Protein 7MO0 (pdb70)

Nearest PDB structures (foldseek):
  7mo0-assembly2_D  TM=1.005E+00  e=6.246E-22  Homo sapiens
  2y8f-assembly2_B  TM=8.373E-01  e=1.590E-06  Homo sapiens
  2y8f-assembly4_D  TM=8.628E-01  e=9.366E-06  Homo sapiens
  3n7c-assembly1_A  TM=8.053E-01  e=4.673E-05  Eremothecium gossypii
  2vid-assembly2_A  TM=2.392E-01  e=2.185E+00  Staphylococcus aureus

Structure (mmCIF, N/CA/C/O backbone):
data_7MO0
#
_entry.id   7MO0
#
_cell.length_a   66.590
_cell.length_b   73.170
_cell.length_c   152.940
_cell.angle_alpha   90.000
_cell.angle_beta   90.000
_cell.angle_gamma   90.000
#
_symmetry.space_group_name_H-M   'P 21 21 21'
#
loop_
_entity.id
_entity.type
_entity.pdbx_description
1 polymer 'GTP-binding nuclear protein Ran'
2 polymer 'Nuclear pore complex protein Nup50'
3 non-polymer 'PHOSPHOAMINOPHOSPHONIC ACID-GUANYLATE ESTER'
4 non-polymer 'MAGNESIUM ION'
5 non-polymer 'SULFATE ION'
6 water water
#
loop_
_atom_site.group_PDB
_atom_site.id
_atom_site.type_symbol
_atom_site.label_atom_id
_atom_site.label_alt_id
_atom_site.label_comp_id
_atom_site.label_asym_id
_atom_site.label_entity_id
_atom_site.label_seq_id
_atom_site.pdbx_PDB_ins_code
_atom_site.Cartn_x
_atom_site.Cartn_y
_atom_site.Cartn_z
_atom_site.occupancy
_atom_site.B_iso_or_equiv
_atom_site.auth_seq_id
_atom_site.auth_comp_id
_atom_site.auth_asym_id
_atom_site.auth_atom_id
_atom_site.pdbx_PDB_model_num
ATOM 1 N N . GLU A 1 7 ? -7.165 -12.137 0.068 1.00 108.81 6 GLU A N 1
ATOM 2 C CA . GLU A 1 7 ? -5.776 -12.572 0.156 1.00 109.63 6 GLU A CA 1
ATOM 3 C C . GLU A 1 7 ? -4.843 -11.517 -0.437 1.00 111.23 6 GLU A C 1
ATOM 4 O O . GLU A 1 7 ? -4.846 -11.298 -1.648 1.00 110.24 6 GLU A O 1
ATOM 15 N N . PRO A 1 8 ? -4.050 -10.855 0.409 1.00 97.14 7 PRO A N 1
ATOM 16 C CA . PRO A 1 8 ? -3.094 -9.870 -0.114 1.00 93.32 7 PRO A CA 1
ATOM 17 C C . PRO A 1 8 ? -1.989 -10.528 -0.926 1.00 93.73 7 PRO A C 1
ATOM 18 O O . PRO A 1 8 ? -1.531 -11.629 -0.612 1.00 94.26 7 PRO A O 1
ATOM 29 N N . GLN A 1 9 ? -1.560 -9.831 -1.982 1.00 87.81 8 GLN A N 1
ATOM 30 C CA . GLN A 1 9 ? -0.408 -10.292 -2.750 1.00 84.62 8 GLN A CA 1
ATOM 31 C C . GLN A 1 9 ? 0.886 -10.074 -1.975 1.00 81.41 8 GLN A C 1
ATOM 32 O O . GLN A 1 9 ? 1.798 -10.906 -2.028 1.00 81.39 8 GLN A O 1
ATOM 46 N N . VAL A 1 10 ? 0.982 -8.961 -1.253 1.00 74.11 9 VAL A N 1
ATOM 47 C CA . VAL A 1 10 ? 2.163 -8.655 -0.454 1.00 71.53 9 VAL A CA 1
ATOM 48 C C . VAL A 1 10 ? 2.107 -9.474 0.829 1.00 64.44 9 VAL A C 1
ATOM 49 O O . VAL A 1 10 ? 1.176 -9.328 1.629 1.00 60.10 9 VAL A O 1
ATOM 62 N N . GLN A 1 11 ? 3.103 -10.334 1.033 1.00 64.21 10 GLN A N 1
ATOM 63 C CA . GLN A 1 11 ? 3.169 -11.130 2.250 1.00 70.55 10 GLN A CA 1
ATOM 64 C C . GLN A 1 11 ? 4.622 -11.397 2.612 1.00 66.06 10 GLN A C 1
ATOM 65 O O . GLN A 1 11 ? 5.488 -11.498 1.739 1.00 66.97 10 GLN A O 1
ATOM 79 N N . PHE A 1 12 ? 4.875 -11.503 3.918 1.00 62.13 11 PHE A N 1
ATOM 80 C CA . PHE A 1 12 ? 6.210 -11.721 4.454 1.00 64.22 11 PHE A CA 1
ATOM 81 C C . PHE A 1 12 ? 6.178 -12.847 5.478 1.00 59.24 11 PHE A C 1
ATOM 82 O O . PHE A 1 12 ? 5.214 -12.976 6.239 1.00 58.58 11 PHE A O 1
ATOM 99 N N . LYS A 1 13 ? 7.239 -13.650 5.504 1.00 60.48 12 LYS A N 1
ATOM 100 C CA . LYS A 1 13 ? 7.381 -14.680 6.525 1.00 57.19 12 LYS A CA 1
ATOM 101 C C . LYS A 1 13 ? 8.005 -14.064 7.773 1.00 56.77 12 LYS A C 1
ATOM 102 O O . LYS A 1 13 ? 9.111 -13.515 7.717 1.00 56.17 12 LYS A O 1
ATOM 121 N N . LEU A 1 14 ? 7.296 -14.158 8.895 1.00 58.31 13 LEU A N 1
ATOM 122 C CA . LEU A 1 14 ? 7.748 -13.634 10.178 1.00 57.11 13 LEU A CA 1
ATOM 123 C C . LEU A 1 14 ? 7.888 -14.791 11.152 1.00 58.64 13 LEU A C 1
ATOM 124 O O . LEU A 1 14 ? 6.940 -15.556 11.351 1.00 52.32 13 LEU A O 1
ATOM 140 N N . VAL A 1 15 ? 9.066 -14.921 11.753 1.00 55.21 14 VAL A N 1
ATOM 141 C CA . VAL A 1 15 ? 9.349 -15.972 12.725 1.00 54.85 14 VAL A CA 1
ATOM 142 C C . VAL A 1 15 ? 9.376 -15.344 14.113 1.00 60.05 14 VAL A C 1
ATOM 143 O O . VAL A 1 15 ? 10.026 -14.313 14.326 1.00 56.57 14 VAL A O 1
ATOM 156 N N . LEU A 1 16 ? 8.658 -15.960 15.048 1.00 52.96 15 LEU A N 1
ATOM 157 C CA . LEU A 1 16 ? 8.468 -15.444 16.399 1.00 55.50 15 LEU A CA 1
ATOM 158 C C . LEU A 1 16 ? 9.104 -16.414 17.382 1.00 54.36 15 LEU A C 1
ATOM 159 O O . LEU A 1 16 ? 8.700 -17.580 17.453 1.00 54.60 15 LEU A O 1
ATOM 175 N N . VAL A 1 17 ? 10.093 -15.933 18.143 1.00 58.76 16 VAL A N 1
ATOM 176 C CA . VAL A 1 17 ? 10.898 -16.783 19.008 1.00 59.36 16 VAL A CA 1
ATOM 177 C C . VAL A 1 17 ? 11.008 -16.151 20.392 1.00 59.72 16 VAL A C 1
ATOM 178 O O . VAL A 1 17 ? 10.677 -14.983 20.600 1.00 58.26 16 VAL A O 1
ATOM 191 N N . GLY A 1 18 ? 11.484 -16.946 21.334 1.00 54.04 17 GLY A N 1
ATOM 192 C CA . GLY A 1 18 ? 11.657 -16.529 22.711 1.00 54.76 17 GLY A CA 1
ATOM 193 C C . GLY A 1 18 ? 11.414 -17.690 23.653 1.00 59.14 17 GLY A C 1
ATOM 194 O O . GLY A 1 18 ? 10.838 -18.715 23.297 1.00 54.16 17 GLY A O 1
ATOM 198 N N . ASP A 1 19 ? 11.868 -17.518 24.896 1.00 62.57 18 ASP A N 1
ATOM 199 C CA . ASP A 1 19 ? 11.716 -18.558 25.907 1.00 62.62 18 ASP A CA 1
ATOM 200 C C . ASP A 1 19 ? 10.262 -18.996 26.038 1.00 59.37 18 ASP A C 1
ATOM 201 O O . ASP A 1 19 ? 9.344 -18.241 25.698 1.00 59.70 18 ASP A O 1
ATOM 210 N N . GLY A 1 20 ? 10.047 -20.213 26.531 1.00 59.61 19 GLY A N 1
ATOM 211 C CA . GLY A 1 20 ? 8.693 -20.685 26.750 1.00 59.80 19 GLY A CA 1
ATOM 212 C C . GLY A 1 20 ? 8.044 -19.977 27.926 1.00 59.87 19 GLY A C 1
ATOM 213 O O . GLY A 1 20 ? 8.691 -19.668 28.928 1.00 62.95 19 GLY A O 1
ATOM 217 N N . GLY A 1 21 ? 6.745 -19.719 27.794 1.00 58.49 20 GLY A N 1
ATOM 218 C CA . GLY A 1 21 ? 5.993 -19.014 28.808 1.00 58.13 20 GLY A CA 1
ATOM 219 C C . GLY A 1 21 ? 5.996 -17.509 28.681 1.00 57.31 20 GLY A C 1
ATOM 220 O O . GLY A 1 21 ? 5.300 -16.838 29.455 1.00 58.66 20 GLY A O 1
ATOM 224 N N . THR A 1 22 ? 6.751 -16.954 27.732 1.00 59.61 21 THR A N 1
ATOM 225 C CA . THR A 1 22 ? 6.832 -15.507 27.584 1.00 61.03 21 THR A CA 1
ATOM 226 C C . THR A 1 22 ? 5.584 -14.901 26.953 1.00 63.30 21 THR A C 1
ATOM 227 O O . THR A 1 22 ? 5.444 -13.674 26.964 1.00 61.83 21 THR A O 1
ATOM 238 N N . GLY A 1 23 ? 4.688 -15.716 26.410 1.00 57.93 22 GLY A N 1
ATOM 239 C CA . GLY A 1 23 ? 3.450 -15.226 25.846 1.00 62.01 22 GLY A CA 1
ATOM 240 C C . GLY A 1 23 ? 3.422 -15.076 24.342 1.00 59.45 22 GLY A C 1
ATOM 241 O O . GLY A 1 23 ? 2.574 -14.334 23.830 1.00 59.71 22 GLY A O 1
ATOM 245 N N . LYS A 1 24 ? 4.310 -15.758 23.618 1.00 67.28 23 LYS A N 1
ATOM 246 C CA . LYS A 1 24 ? 4.355 -15.608 22.168 1.00 58.59 23 LYS A CA 1
ATOM 247 C C . LYS A 1 24 ? 3.017 -15.967 21.535 1.00 64.60 23 LYS A C 1
ATOM 248 O O . LYS A 1 24 ? 2.494 -15.223 20.697 1.00 60.09 23 LYS A O 1
ATOM 267 N N . THR A 1 25 ? 2.443 -17.105 21.928 1.00 50.18 24 THR A N 1
ATOM 268 C CA . THR A 1 25 ? 1.179 -17.530 21.335 1.00 57.09 24 THR A CA 1
ATOM 269 C C . THR A 1 25 ? 0.038 -16.598 21.731 1.00 62.24 24 THR A C 1
ATOM 270 O O . THR A 1 25 ? -0.809 -16.259 20.898 1.00 54.61 24 THR A O 1
ATOM 280 N N . THR A 1 26 ? -0.000 -16.172 22.997 1.00 61.44 25 THR A N 1
ATOM 281 C CA . THR A 1 26 ? -1.082 -15.303 23.450 1.00 60.83 25 THR A CA 1
ATOM 282 C C . THR A 1 26 ? -1.089 -13.985 22.684 1.00 60.19 25 THR A C 1
ATOM 283 O O . THR A 1 26 ? -2.155 -13.424 22.406 1.00 57.73 25 THR A O 1
ATOM 294 N N . PHE A 1 27 ? 0.094 -13.473 22.335 1.00 56.43 26 PHE A N 1
ATOM 295 C CA . PHE A 1 27 ? 0.171 -12.243 21.553 1.00 60.78 26 PHE A CA 1
ATOM 296 C C . PHE A 1 27 ? -0.398 -12.446 20.154 1.00 60.32 26 PHE A C 1
ATOM 297 O O . PHE A 1 27 ? -1.058 -11.553 19.610 1.00 59.21 26 PHE A O 1
ATOM 314 N N . VAL A 1 28 ? -0.161 -13.618 19.561 1.00 53.51 27 VAL A N 1
ATOM 315 C CA . VAL A 1 28 ? -0.670 -13.886 18.221 1.00 63.24 27 VAL A CA 1
ATOM 316 C C . VAL A 1 28 ? -2.185 -14.048 18.244 1.00 61.92 27 VAL A C 1
ATOM 317 O O . VAL A 1 28 ? -2.885 -13.575 17.340 1.00 57.79 27 VAL A O 1
ATOM 330 N N . LYS A 1 29 ? -2.720 -14.713 19.272 1.00 71.84 28 LYS A N 1
ATOM 331 C CA . LYS A 1 29 ? -4.165 -14.903 19.344 1.00 71.67 28 LYS A CA 1
ATOM 332 C C . LYS A 1 29 ? -4.884 -13.568 19.495 1.00 72.65 28 LYS A C 1
ATOM 333 O O . LYS A 1 29 ? -5.970 -13.372 18.938 1.00 73.62 28 LYS A O 1
ATOM 352 N N . ARG A 1 30 ? -4.297 -12.637 20.254 1.00 65.96 29 ARG A N 1
ATOM 353 C CA . ARG A 1 30 ? -4.901 -11.316 20.393 1.00 65.62 29 ARG A CA 1
ATOM 354 C C . ARG A 1 30 ? -5.102 -10.663 19.031 1.00 63.99 29 ARG A C 1
ATOM 355 O O . ARG A 1 30 ? -6.151 -10.064 18.770 1.00 64.05 29 ARG A O 1
ATOM 376 N N . HIS A 1 31 ? -4.103 -10.760 18.152 1.00 61.33 30 HIS A N 1
ATOM 377 C CA . HIS A 1 31 ? -4.237 -10.208 16.810 1.00 58.84 30 HIS A CA 1
ATOM 378 C C . HIS A 1 31 ? -5.094 -11.091 15.913 1.00 61.51 30 HIS A C 1
ATOM 379 O O . HIS A 1 31 ? -5.716 -10.591 14.971 1.00 59.00 30 HIS A O 1
ATOM 393 N N . LEU A 1 32 ? -5.139 -12.392 16.192 1.00 64.16 31 LEU A N 1
ATOM 394 C CA . LEU A 1 32 ? -5.825 -13.351 15.336 1.00 65.82 31 LEU A CA 1
ATOM 395 C C . LEU A 1 32 ? -7.309 -13.458 15.668 1.00 66.17 31 LEU A C 1
ATOM 396 O O . LEU A 1 32 ? -8.152 -13.360 14.770 1.00 67.81 31 LEU A O 1
ATOM 412 N N . THR A 1 33 ? -7.645 -13.648 16.949 1.00 60.21 32 THR A N 1
ATOM 413 C CA . THR A 1 33 ? -9.022 -13.883 17.359 1.00 65.18 32 THR A CA 1
ATOM 414 C C . THR A 1 33 ? -9.471 -13.047 18.552 1.00 62.46 32 THR A C 1
ATOM 415 O O . THR A 1 33 ? -10.639 -13.140 18.941 1.00 65.13 32 THR A O 1
ATOM 426 N N . GLY A 1 34 ? -8.590 -12.243 19.141 1.00 70.31 33 GLY A N 1
ATOM 427 C CA . GLY A 1 34 ? -8.923 -11.495 20.331 1.00 70.18 33 GLY A CA 1
ATOM 428 C C . GLY A 1 34 ? -8.977 -12.311 21.603 1.00 71.88 33 GLY A C 1
ATOM 429 O O . GLY A 1 34 ? -9.222 -11.742 22.676 1.00 74.77 33 GLY A O 1
ATOM 433 N N . GLU A 1 35 ? -8.754 -13.618 21.522 1.00 81.72 34 GLU A N 1
ATOM 434 C CA . GLU A 1 35 ? -8.808 -14.467 22.700 1.00 81.67 34 GLU A CA 1
ATOM 435 C C . GLU A 1 35 ? -7.614 -14.209 23.614 1.00 80.54 34 GLU A C 1
ATOM 436 O O . GLU A 1 35 ? -6.552 -13.746 23.187 1.00 80.12 34 GLU A O 1
ATOM 448 N N . PHE A 1 36 ? -7.804 -14.521 24.894 1.00 68.06 35 PHE A N 1
ATOM 449 C CA . PHE A 1 36 ? -6.723 -14.520 25.875 1.00 69.01 35 PHE A CA 1
ATOM 450 C C . PHE A 1 36 ? -6.960 -15.696 26.812 1.00 72.69 35 PHE A C 1
ATOM 451 O O . PHE A 1 36 ? -7.925 -15.690 27.584 1.00 72.38 35 PHE A O 1
ATOM 468 N N . GLU A 1 37 ? -6.087 -16.697 26.746 1.00 86.77 36 GLU A N 1
ATOM 469 C CA . GLU A 1 37 ? -6.201 -17.899 27.563 1.00 87.98 36 GLU A CA 1
ATOM 470 C C . GLU A 1 37 ? -5.273 -17.777 28.766 1.00 87.16 36 GLU A C 1
ATOM 471 O O . GLU A 1 37 ? -4.058 -17.618 28.605 1.00 87.13 36 GLU A O 1
ATOM 483 N N . LYS A 1 38 ? -5.847 -17.852 29.969 1.00 80.37 37 LYS A N 1
ATOM 484 C CA . LYS A 1 38 ? -5.027 -17.817 31.176 1.00 81.82 37 LYS A CA 1
ATOM 485 C C . LYS A 1 38 ? -4.142 -19.054 31.276 1.00 81.10 37 LYS A C 1
ATOM 486 O O . LYS A 1 38 ? -2.980 -18.964 31.689 1.00 79.99 37 LYS A O 1
ATOM 505 N N . LYS A 1 39 ? -4.677 -20.216 30.909 1.00 81.13 38 LYS A N 1
ATOM 506 C CA . LYS A 1 39 ? -3.942 -21.467 31.038 1.00 81.03 38 LYS A CA 1
ATOM 507 C C . LYS A 1 39 ? -2.722 -21.477 30.124 1.00 78.18 38 LYS A C 1
ATOM 508 O O . LYS A 1 39 ? -2.778 -21.027 28.976 1.00 77.77 38 LYS A O 1
ATOM 527 N N . TYR A 1 40 ? -1.611 -21.995 30.645 1.00 67.55 39 TYR A N 1
ATOM 528 C CA . TYR A 1 40 ? -0.378 -22.142 29.882 1.00 67.51 39 TYR A CA 1
ATOM 529 C C . TYR A 1 40 ? -0.389 -23.512 29.212 1.00 68.98 39 TYR A C 1
ATOM 530 O O . TYR A 1 40 ? -0.276 -24.542 29.885 1.00 69.39 39 TYR A O 1
ATOM 548 N N . VAL A 1 41 ? -0.528 -23.523 27.889 1.00 65.81 40 VAL A N 1
ATOM 549 C CA . VAL A 1 41 ? -0.391 -24.731 27.087 1.00 65.10 40 VAL A CA 1
ATOM 550 C C . VAL A 1 41 ? 0.765 -24.489 26.127 1.00 64.09 40 VAL A C 1
ATOM 551 O O . VAL A 1 41 ? 0.658 -23.665 25.209 1.00 64.69 40 VAL A O 1
ATOM 564 N N . ALA A 1 42 ? 1.871 -25.197 26.343 1.00 66.09 41 ALA A N 1
ATOM 565 C CA . ALA A 1 42 ? 3.066 -24.986 25.540 1.00 65.61 41 ALA A CA 1
ATOM 566 C C . ALA A 1 42 ? 2.820 -25.369 24.088 1.00 64.11 41 ALA A C 1
ATOM 567 O O . ALA A 1 42 ? 2.088 -26.318 23.789 1.00 63.89 41 ALA A O 1
ATOM 574 N N . THR A 1 43 ? 3.443 -24.621 23.183 1.00 61.86 42 THR A N 1
ATOM 575 C CA . THR A 1 43 ? 3.383 -24.933 21.763 1.00 60.33 42 THR A CA 1
ATOM 576 C C . THR A 1 43 ? 4.338 -26.076 21.442 1.00 59.86 42 THR A C 1
ATOM 577 O O . THR A 1 43 ? 5.449 -26.147 21.976 1.00 56.83 42 THR A O 1
ATOM 587 N N . LEU A 1 44 ? 3.893 -26.980 20.577 1.00 58.79 43 LEU A N 1
ATOM 588 C CA . LEU A 1 44 ? 4.697 -28.104 20.110 1.00 59.21 43 LEU A CA 1
ATOM 589 C C . LEU A 1 44 ? 5.133 -27.824 18.677 1.00 58.89 43 LEU A C 1
ATOM 590 O O . LEU A 1 44 ? 4.290 -27.679 17.786 1.00 59.23 43 LEU A O 1
ATOM 606 N N . GLY A 1 45 ? 6.445 -27.747 18.461 1.00 57.72 44 GLY A N 1
ATOM 607 C CA . GLY A 1 45 ? 6.984 -27.418 17.157 1.00 58.10 44 GLY A CA 1
ATOM 608 C C . GLY A 1 45 ? 6.781 -25.967 16.775 1.00 53.00 44 GLY A C 1
ATOM 609 O O . GLY A 1 45 ? 7.351 -25.066 17.400 1.00 52.71 44 GLY A O 1
ATOM 613 N N . VAL A 1 46 ? 5.975 -25.724 15.740 1.00 66.03 45 VAL A N 1
ATOM 614 C CA . VAL A 1 46 ? 5.637 -24.376 15.298 1.00 61.42 45 VAL A CA 1
ATOM 615 C C . VAL A 1 46 ? 4.171 -24.372 14.887 1.00 60.26 45 VAL A C 1
ATOM 616 O O . VAL A 1 46 ? 3.624 -25.395 14.461 1.00 62.41 45 VAL A O 1
ATOM 629 N N . GLU A 1 47 ? 3.526 -23.214 15.040 1.00 68.08 46 GLU A N 1
ATOM 630 C CA . GLU A 1 47 ? 2.175 -22.995 14.524 1.00 67.59 46 GLU A CA 1
ATOM 631 C C . GLU A 1 47 ? 2.196 -21.750 13.650 1.00 65.93 46 GLU A C 1
ATOM 632 O O . GLU A 1 47 ? 2.604 -20.675 14.104 1.00 66.16 46 GLU A O 1
ATOM 644 N N . VAL A 1 48 ? 1.745 -21.892 12.408 1.00 60.54 47 VAL A N 1
ATOM 645 C CA . VAL A 1 48 ? 1.791 -20.822 11.421 1.00 59.71 47 VAL A CA 1
ATOM 646 C C . VAL A 1 48 ? 0.399 -20.215 11.301 1.00 60.77 47 VAL A C 1
ATOM 647 O O . VAL A 1 48 ? -0.569 -20.916 10.982 1.00 62.29 47 VAL A O 1
ATOM 660 N N . HIS A 1 49 ? 0.301 -18.911 11.553 1.00 69.98 48 HIS A N 1
ATOM 661 C CA . HIS A 1 49 ? -0.954 -18.184 11.462 1.00 68.88 48 HIS A CA 1
ATOM 662 C C . HIS A 1 49 ? -0.780 -16.952 10.585 1.00 69.99 48 HIS A C 1
ATOM 663 O O . HIS A 1 49 ? 0.241 -16.260 10.683 1.00 68.00 48 HIS A O 1
ATOM 677 N N . PRO A 1 50 ? -1.752 -16.653 9.712 1.00 65.78 49 PRO A N 1
ATOM 678 C CA . PRO A 1 50 ? -1.665 -15.419 8.919 1.00 66.65 49 PRO A CA 1
ATOM 679 C C . PRO A 1 50 ? -2.296 -14.230 9.624 1.00 66.17 49 PRO A C 1
ATOM 680 O O . PRO A 1 50 ? -3.395 -14.341 10.177 1.00 65.57 49 PRO A O 1
ATOM 691 N N . LEU A 1 51 ? -1.603 -13.092 9.617 1.00 58.73 50 LEU A N 1
ATOM 692 C CA . LEU A 1 51 ? -2.124 -11.840 10.151 1.00 59.94 50 LEU A CA 1
ATOM 693 C C . LEU A 1 51 ? -2.226 -10.837 9.010 1.00 64.12 50 LEU A C 1
ATOM 694 O O . LEU A 1 51 ? -1.219 -10.521 8.369 1.00 60.56 50 LEU A O 1
ATOM 710 N N . VAL A 1 52 ? -3.434 -10.338 8.762 1.00 58.52 51 VAL A N 1
ATOM 711 C CA . VAL A 1 52 ? -3.677 -9.346 7.723 1.00 58.81 51 VAL A CA 1
ATOM 712 C C . VAL A 1 52 ? -3.837 -7.983 8.381 1.00 61.08 51 VAL A C 1
ATOM 713 O O . VAL A 1 52 ? -4.630 -7.824 9.316 1.00 59.84 51 VAL A O 1
ATOM 726 N N . PHE A 1 53 ? -3.079 -7.002 7.897 1.00 64.01 52 PHE A N 1
ATOM 727 C CA . PHE A 1 53 ? -3.184 -5.621 8.341 1.00 63.19 52 PHE A CA 1
ATOM 728 C C . PHE A 1 53 ? -3.510 -4.727 7.152 1.00 66.94 52 PHE A C 1
ATOM 729 O O . PHE A 1 53 ? -2.919 -4.868 6.076 1.00 64.65 52 PHE A O 1
ATOM 746 N N . HIS A 1 54 ? -4.451 -3.811 7.349 1.00 57.80 53 HIS A N 1
ATOM 747 C CA . HIS A 1 54 ? -4.772 -2.803 6.348 1.00 58.81 53 HIS A CA 1
ATOM 748 C C . HIS A 1 54 ? -3.946 -1.554 6.620 1.00 58.05 53 HIS A C 1
ATOM 749 O O . HIS A 1 54 ? -3.884 -1.078 7.757 1.00 53.69 53 HIS A O 1
ATOM 763 N N . THR A 1 55 ? -3.307 -1.032 5.576 1.00 57.24 54 THR A N 1
ATOM 764 C CA . THR A 1 55 ? -2.475 0.155 5.672 1.00 60.04 54 THR A CA 1
ATOM 765 C C . THR A 1 55 ? -2.966 1.202 4.683 1.00 59.91 54 THR A C 1
ATOM 766 O O . THR A 1 55 ? -3.802 0.933 3.818 1.00 62.51 54 THR A O 1
ATOM 777 N N . ASN A 1 56 ? -2.425 2.414 4.820 1.00 65.53 55 ASN A N 1
ATOM 778 C CA . ASN A 1 56 ? -2.754 3.495 3.900 1.00 68.21 55 ASN A CA 1
ATOM 779 C C . ASN A 1 56 ? -2.216 3.254 2.497 1.00 68.35 55 ASN A C 1
ATOM 780 O O . ASN A 1 56 ? -2.617 3.966 1.571 1.00 69.45 55 ASN A O 1
ATOM 791 N N . ARG A 1 57 ? -1.329 2.276 2.318 1.00 64.44 56 ARG A N 1
ATOM 792 C CA . ARG A 1 57 ? -0.767 1.952 1.013 1.00 66.62 56 ARG A CA 1
ATOM 793 C C . ARG A 1 57 ? -1.273 0.619 0.474 1.00 64.92 56 ARG A C 1
ATOM 794 O O . ARG A 1 57 ? -0.785 0.156 -0.560 1.00 66.34 56 ARG A O 1
ATOM 815 N N . GLY A 1 58 ? -2.234 -0.008 1.150 1.00 67.50 57 GLY A N 1
ATOM 816 C CA . GLY A 1 58 ? -2.738 -1.296 0.740 1.00 70.07 57 GLY A CA 1
ATOM 817 C C . GLY A 1 58 ? -2.521 -2.356 1.800 1.00 69.85 57 GLY A C 1
ATOM 818 O O . GLY A 1 58 ? -1.972 -2.088 2.873 1.00 66.92 57 GLY A O 1
ATOM 822 N N . PRO A 1 59 ? -2.931 -3.587 1.514 1.00 67.14 58 PRO A N 1
ATOM 823 C CA . PRO A 1 59 ? -2.888 -4.638 2.534 1.00 67.13 58 PRO A CA 1
ATOM 824 C C . PRO A 1 59 ? -1.520 -5.292 2.646 1.00 64.82 58 PRO A C 1
ATOM 825 O O . PRO A 1 59 ? -0.706 -5.274 1.721 1.00 65.70 58 PRO A O 1
ATOM 836 N N . ILE A 1 60 ? -1.285 -5.879 3.819 1.00 79.72 59 ILE A N 1
ATOM 837 C CA . ILE A 1 60 ? -0.080 -6.648 4.106 1.00 73.02 59 ILE A CA 1
ATOM 838 C C . ILE A 1 60 ? -0.489 -7.898 4.872 1.00 72.05 59 ILE A C 1
ATOM 839 O O . ILE A 1 60 ? -1.400 -7.855 5.706 1.00 70.71 59 ILE A O 1
ATOM 855 N N . LYS A 1 61 ? 0.190 -9.010 4.597 1.00 60.42 60 LYS A N 1
ATOM 856 C CA . LYS A 1 61 ? -0.032 -10.266 5.305 1.00 62.77 60 LYS A CA 1
ATOM 857 C C . LYS A 1 61 ? 1.291 -10.735 5.896 1.00 61.95 60 LYS A C 1
ATOM 858 O O . LYS A 1 61 ? 2.281 -10.882 5.171 1.00 54.86 60 LYS A O 1
ATOM 877 N N . PHE A 1 62 ? 1.305 -10.967 7.205 1.00 58.35 61 PHE A N 1
ATOM 878 C CA . PHE A 1 62 ? 2.435 -11.587 7.883 1.00 54.62 61 PHE A CA 1
ATOM 879 C C . PHE A 1 62 ? 2.101 -13.053 8.139 1.00 58.51 61 PHE A C 1
ATOM 880 O O . PHE A 1 62 ? 1.122 -13.357 8.831 1.00 56.40 61 PHE A O 1
ATOM 897 N N . ASN A 1 63 ? 2.905 -13.956 7.585 1.00 57.39 62 ASN A N 1
ATOM 898 C CA . ASN A 1 63 ? 2.780 -15.387 7.871 1.00 55.73 62 ASN A CA 1
ATOM 899 C C . ASN A 1 63 ? 3.626 -15.668 9.106 1.00 55.61 62 ASN A C 1
ATOM 900 O O . ASN A 1 63 ? 4.828 -15.920 9.023 1.00 51.88 62 ASN A O 1
ATOM 911 N N . VAL A 1 64 ? 2.984 -15.616 10.270 1.00 60.37 63 VAL A N 1
ATOM 912 C CA . VAL A 1 64 ? 3.689 -15.693 11.544 1.00 54.76 63 VAL A CA 1
ATOM 913 C C . VAL A 1 64 ? 3.986 -17.151 11.867 1.00 52.67 63 VAL A C 1
ATOM 914 O O . VAL A 1 64 ? 3.070 -17.974 11.974 1.00 57.79 63 VAL A O 1
ATOM 927 N N . TRP A 1 65 ? 5.268 -17.470 12.027 1.00 59.05 64 TRP A N 1
ATOM 928 C CA . TRP A 1 65 ? 5.711 -18.795 12.455 1.00 49.92 64 TRP A CA 1
ATOM 929 C C . TRP A 1 65 ? 5.930 -18.725 13.965 1.00 49.77 64 TRP A C 1
ATOM 930 O O . TRP A 1 65 ? 6.992 -18.323 14.444 1.00 49.79 64 TRP A O 1
ATOM 951 N N . ASP A 1 66 ? 4.902 -19.112 14.716 1.00 59.20 65 ASP A N 1
ATOM 952 C CA . ASP A 1 66 ? 4.929 -19.073 16.177 1.00 49.80 65 ASP A CA 1
ATOM 953 C C . ASP A 1 66 ? 5.629 -20.329 16.681 1.00 55.66 65 ASP A C 1
ATOM 954 O O . ASP A 1 66 ? 5.017 -21.392 16.798 1.00 50.70 65 ASP A O 1
ATOM 963 N N . THR A 1 67 ? 6.915 -20.208 16.989 1.00 59.53 66 THR A N 1
ATOM 964 C CA . THR A 1 67 ? 7.719 -21.356 17.376 1.00 58.48 66 THR A CA 1
ATOM 965 C C . THR A 1 67 ? 7.597 -21.635 18.872 1.00 59.36 66 THR A C 1
ATOM 966 O O . THR A 1 67 ? 7.188 -20.781 19.661 1.00 58.32 66 THR A O 1
ATOM 977 N N . ALA A 1 68 ? 7.970 -22.855 19.252 1.00 56.94 67 ALA A N 1
ATOM 978 C CA . ALA A 1 68 ? 7.959 -23.261 20.648 1.00 57.09 67 ALA A CA 1
ATOM 979 C C . ALA A 1 68 ? 9.227 -22.788 21.347 1.00 57.12 67 ALA A C 1
ATOM 980 O O . ALA A 1 68 ? 10.331 -22.895 20.805 1.00 57.14 67 ALA A O 1
ATOM 987 N N . GLY A 1 69 ? 9.062 -22.266 22.562 1.00 62.68 68 GLY A N 1
ATOM 988 C CA . GLY A 1 69 ? 10.173 -21.706 23.304 1.00 62.65 68 GLY A CA 1
ATOM 989 C C . GLY A 1 69 ? 10.924 -22.715 24.147 1.00 63.53 68 GLY A C 1
ATOM 990 O O . GLY A 1 69 ? 12.116 -22.544 24.411 1.00 63.52 68 GLY A O 1
ATOM 994 N N . GLN A 1 70 ? 10.241 -23.770 24.583 1.00 68.18 69 GLN A N 1
ATOM 995 C CA . GLN A 1 70 ? 10.889 -24.778 25.408 1.00 69.87 69 GLN A CA 1
ATOM 996 C C . GLN A 1 70 ? 11.827 -25.632 24.565 1.00 70.20 69 GLN A C 1
ATOM 997 O O . GLN A 1 70 ? 11.516 -25.984 23.424 1.00 69.81 69 GLN A O 1
ATOM 1011 N N . GLU A 1 71 ? 12.984 -25.968 25.142 1.00 68.80 70 GLU A N 1
ATOM 1012 C CA . GLU A 1 71 ? 13.976 -26.744 24.406 1.00 69.63 70 GLU A CA 1
ATOM 1013 C C . GLU A 1 71 ? 13.416 -28.097 23.987 1.00 69.92 70 GLU A C 1
ATOM 1014 O O . GLU A 1 71 ? 13.633 -28.543 22.854 1.00 69.75 70 GLU A O 1
ATOM 1026 N N . LYS A 1 72 ? 12.687 -28.764 24.885 1.00 62.71 71 LYS A N 1
ATOM 1027 C CA . LYS A 1 72 ? 12.184 -30.100 24.592 1.00 63.88 71 LYS A CA 1
ATOM 1028 C C . LYS A 1 72 ? 11.054 -30.090 23.570 1.00 62.76 71 LYS A C 1
ATOM 1029 O O . LYS A 1 72 ? 10.758 -31.140 22.989 1.00 63.97 71 LYS A O 1
ATOM 1048 N N . PHE A 1 73 ? 10.424 -28.939 23.334 1.00 57.78 72 PHE A N 1
ATOM 1049 C CA . PHE A 1 73 ? 9.301 -28.847 22.411 1.00 56.86 72 PHE A CA 1
ATOM 1050 C C . PHE A 1 73 ? 9.662 -28.193 21.079 1.00 55.50 72 PHE A C 1
ATOM 1051 O O . PHE A 1 73 ? 8.851 -28.239 20.149 1.00 54.94 72 PHE A O 1
ATOM 1068 N N . GLY A 1 74 ? 10.842 -27.590 20.963 1.00 61.52 73 GLY A N 1
ATOM 1069 C CA . GLY A 1 74 ? 11.179 -26.823 19.780 1.00 57.84 73 GLY A CA 1
ATOM 1070 C C . GLY A 1 74 ? 11.872 -27.613 18.692 1.00 59.42 73 GLY A C 1
ATOM 1071 O O . GLY A 1 74 ? 11.804 -27.247 17.514 1.00 61.11 73 GLY A O 1
ATOM 1075 N N . GLY A 1 75 ? 12.543 -28.697 19.069 1.00 59.75 74 GLY A N 1
ATOM 1076 C CA . GLY A 1 75 ? 13.269 -29.474 18.087 1.00 60.78 74 GLY A CA 1
ATOM 1077 C C . GLY A 1 75 ? 14.346 -28.650 17.406 1.00 60.30 74 GLY A C 1
ATOM 1078 O O . GLY A 1 75 ? 14.905 -27.707 17.974 1.00 61.84 74 GLY A O 1
ATOM 1082 N N . LEU A 1 76 ? 14.646 -29.017 16.163 1.00 67.04 75 LEU A N 1
ATOM 1083 C CA . LEU A 1 76 ? 15.636 -28.313 15.355 1.00 65.75 75 LEU A CA 1
ATOM 1084 C C . LEU A 1 76 ? 14.945 -27.158 14.641 1.00 64.10 75 LEU A C 1
ATOM 1085 O O . LEU A 1 76 ? 13.983 -27.369 13.897 1.00 66.29 75 LEU A O 1
ATOM 1101 N N . ARG A 1 77 ? 15.440 -25.942 14.865 1.00 62.51 76 ARG A N 1
ATOM 1102 C CA . ARG A 1 77 ? 14.722 -24.729 14.503 1.00 64.42 76 ARG A CA 1
ATOM 1103 C C . ARG A 1 77 ? 15.140 -24.139 13.164 1.00 63.76 76 ARG A C 1
ATOM 1104 O O . ARG A 1 77 ? 14.563 -23.131 12.746 1.00 64.11 76 ARG A O 1
ATOM 1125 N N . ASP A 1 78 ? 16.120 -24.730 12.481 1.00 64.50 77 ASP A N 1
ATOM 1126 C CA . ASP A 1 78 ? 16.602 -24.134 11.240 1.00 66.53 77 ASP A CA 1
ATOM 1127 C C . ASP A 1 78 ? 15.493 -24.046 10.197 1.00 66.70 77 ASP A C 1
ATOM 1128 O O . ASP A 1 78 ? 15.391 -23.051 9.471 1.00 66.99 77 ASP A O 1
ATOM 1137 N N . GLY A 1 79 ? 14.645 -25.072 10.111 1.00 61.93 78 GLY A N 1
ATOM 1138 C CA . GLY A 1 79 ? 13.570 -25.047 9.133 1.00 62.23 78 GLY A CA 1
ATOM 1139 C C . GLY A 1 79 ? 12.614 -23.887 9.337 1.00 60.79 78 GLY A C 1
ATOM 1140 O O . GLY A 1 79 ? 12.169 -23.259 8.375 1.00 63.32 78 GLY A O 1
ATOM 1144 N N . TYR A 1 80 ? 12.285 -23.586 10.595 1.00 62.52 79 TYR A N 1
ATOM 1145 C CA . TYR A 1 80 ? 11.365 -22.490 10.871 1.00 61.62 79 TYR A CA 1
ATOM 1146 C C . TYR A 1 80 ? 11.918 -21.155 10.387 1.00 62.52 79 TYR A C 1
ATOM 1147 O O . TYR A 1 80 ? 11.146 -20.251 10.047 1.00 62.03 79 TYR A O 1
ATOM 1165 N N . TYR A 1 81 ? 13.242 -21.012 10.348 1.00 65.16 80 TYR A N 1
ATOM 1166 C CA . TYR A 1 81 ? 13.860 -19.722 10.074 1.00 66.27 80 TYR A CA 1
ATOM 1167 C C . TYR A 1 81 ? 14.073 -19.452 8.589 1.00 66.06 80 TYR A C 1
ATOM 1168 O O . TYR A 1 81 ? 14.005 -18.291 8.169 1.00 68.62 80 TYR A O 1
ATOM 1186 N N . ILE A 1 82 ? 14.337 -20.484 7.783 1.00 71.53 81 ILE A N 1
ATOM 1187 C CA . ILE A 1 82 ? 14.778 -20.248 6.415 1.00 74.39 81 ILE A CA 1
ATOM 1188 C C . ILE A 1 82 ? 13.728 -19.442 5.661 1.00 74.91 81 ILE A C 1
ATOM 1189 O O . ILE A 1 82 ? 12.518 -19.652 5.816 1.00 72.86 81 ILE A O 1
ATOM 1205 N N . GLN A 1 83 ? 14.200 -18.506 4.838 1.00 68.40 82 GLN A N 1
ATOM 1206 C CA . GLN A 1 83 ? 13.379 -17.613 4.029 1.00 67.88 82 GLN A CA 1
ATOM 1207 C C . GLN A 1 83 ? 12.551 -16.657 4.874 1.00 66.68 82 GLN A C 1
ATOM 1208 O O . GLN A 1 83 ? 11.680 -15.961 4.335 1.00 67.43 82 GLN A O 1
ATOM 1222 N N . ALA A 1 84 ? 12.799 -16.594 6.179 1.00 54.81 83 ALA A N 1
ATOM 1223 C CA . ALA A 1 84 ? 12.150 -15.592 7.013 1.00 55.29 83 ALA A CA 1
ATOM 1224 C C . ALA A 1 84 ? 12.603 -14.200 6.592 1.00 58.42 83 ALA A C 1
ATOM 1225 O O . ALA A 1 84 ? 13.796 -13.954 6.390 1.00 56.30 83 ALA A O 1
ATOM 1232 N N . GLN A 1 85 ? 11.643 -13.289 6.457 1.00 61.46 84 GLN A N 1
ATOM 1233 C CA . GLN A 1 85 ? 11.915 -11.925 6.027 1.00 65.21 84 GLN A CA 1
ATOM 1234 C C . GLN A 1 85 ? 11.889 -10.928 7.177 1.00 60.37 84 GLN A C 1
ATOM 1235 O O . GLN A 1 85 ? 12.238 -9.761 6.972 1.00 63.79 84 GLN A O 1
ATOM 1249 N N . CYS A 1 86 ? 11.497 -11.359 8.371 1.00 52.88 85 CYS A N 1
ATOM 1250 C CA . CYS A 1 86 ? 11.470 -10.517 9.562 1.00 57.21 85 CYS A CA 1
ATOM 1251 C C . CYS A 1 86 ? 11.265 -11.441 10.755 1.00 54.01 85 CYS A C 1
ATOM 1252 O O . CYS A 1 86 ? 10.955 -12.624 10.596 1.00 50.47 85 CYS A O 1
ATOM 1260 N N . ALA A 1 87 ? 11.435 -10.890 11.955 1.00 58.56 86 ALA A N 1
ATOM 1261 C CA . ALA A 1 87 ? 11.332 -11.712 13.152 1.00 58.43 86 ALA A CA 1
ATOM 1262 C C . ALA A 1 87 ? 10.970 -10.854 14.353 1.00 57.87 86 ALA A C 1
ATOM 1263 O O . ALA A 1 87 ? 11.168 -9.636 14.357 1.00 52.25 86 ALA A O 1
ATOM 1270 N N . ILE A 1 88 ? 10.437 -11.520 15.377 1.00 57.09 87 ILE A N 1
ATOM 1271 C CA . ILE A 1 88 ? 10.157 -10.915 16.672 1.00 57.34 87 ILE A CA 1
ATOM 1272 C C . ILE A 1 88 ? 10.772 -11.799 17.749 1.00 57.83 87 ILE A C 1
ATOM 1273 O O . ILE A 1 88 ? 10.514 -13.007 17.787 1.00 53.07 87 ILE A O 1
ATOM 1289 N N . ILE A 1 89 ? 11.582 -11.201 18.616 1.00 55.55 88 ILE A N 1
ATOM 1290 C CA . ILE A 1 89 ? 12.123 -11.873 19.793 1.00 52.55 88 ILE A CA 1
ATOM 1291 C C . ILE A 1 89 ? 11.333 -11.404 21.003 1.00 54.24 88 ILE A C 1
ATOM 1292 O O . ILE A 1 89 ? 11.073 -10.205 21.160 1.00 48.12 88 ILE A O 1
ATOM 1325 N N . PHE A 1 91 ? 10.528 -11.760 25.406 1.00 59.54 90 PHE A N 1
ATOM 1326 C CA . PHE A 1 91 ? 10.873 -12.192 26.753 1.00 59.52 90 PHE A CA 1
ATOM 1327 C C . PHE A 1 91 ? 9.804 -11.680 27.714 1.00 57.48 90 PHE A C 1
ATOM 1328 O O . PHE A 1 91 ? 8.883 -10.953 27.325 1.00 59.48 90 PHE A O 1
ATOM 1345 N N . ASP A 1 92 ? 9.929 -12.074 28.979 1.00 76.15 91 ASP A N 1
ATOM 1346 C CA . ASP A 1 92 ? 8.936 -11.800 30.014 1.00 72.84 91 ASP A CA 1
ATOM 1347 C C . ASP A 1 92 ? 9.568 -10.885 31.051 1.00 75.05 91 ASP A C 1
ATOM 1348 O O . ASP A 1 92 ? 10.538 -11.270 31.712 1.00 79.67 91 ASP A O 1
ATOM 1357 N N . VAL A 1 93 ? 9.017 -9.677 31.200 1.00 65.57 92 VAL A N 1
ATOM 1358 C CA . VAL A 1 93 ? 9.609 -8.701 32.106 1.00 69.45 92 VAL A CA 1
ATOM 1359 C C . VAL A 1 93 ? 9.477 -9.094 33.571 1.00 70.23 92 VAL A C 1
ATOM 1360 O O . VAL A 1 93 ? 10.053 -8.423 34.435 1.00 70.72 92 VAL A O 1
ATOM 1373 N N . THR A 1 94 ? 8.731 -10.156 33.875 1.00 75.13 93 THR A N 1
ATOM 1374 C CA . THR A 1 94 ? 8.639 -10.685 35.228 1.00 73.72 93 THR A CA 1
ATOM 1375 C C . THR A 1 94 ? 9.547 -11.892 35.439 1.00 74.81 93 THR A C 1
ATOM 1376 O O . THR A 1 94 ? 9.443 -12.561 36.473 1.00 77.71 93 THR A O 1
ATOM 1387 N N . SER A 1 95 ? 10.430 -12.184 34.483 1.00 73.82 94 SER A N 1
ATOM 1388 C CA . SER A 1 95 ? 11.327 -13.339 34.550 1.00 74.62 94 SER A CA 1
ATOM 1389 C C . SER A 1 95 ? 12.657 -12.921 33.930 1.00 75.44 94 SER A C 1
ATOM 1390 O O . SER A 1 95 ? 12.798 -12.902 32.703 1.00 73.18 94 SER A O 1
ATOM 1398 N N . ARG A 1 96 ? 13.633 -12.597 34.781 1.00 74.62 95 ARG A N 1
ATOM 1399 C CA . ARG A 1 96 ? 14.886 -12.041 34.285 1.00 76.01 95 ARG A CA 1
ATOM 1400 C C . ARG A 1 96 ? 15.633 -13.019 33.386 1.00 73.46 95 ARG A C 1
ATOM 1401 O O . ARG A 1 96 ? 16.388 -12.592 32.506 1.00 73.33 95 ARG A O 1
ATOM 1422 N N . VAL A 1 97 ? 15.439 -14.326 33.580 1.00 72.31 96 VAL A N 1
ATOM 1423 C CA . VAL A 1 97 ? 16.182 -15.299 32.784 1.00 71.41 96 VAL A CA 1
ATOM 1424 C C . VAL A 1 97 ? 15.788 -15.201 31.314 1.00 73.37 96 VAL A C 1
ATOM 1425 O O . VAL A 1 97 ? 16.634 -15.327 30.420 1.00 71.04 96 VAL A O 1
ATOM 1438 N N . THR A 1 98 ? 14.499 -14.979 31.038 1.00 71.10 97 THR A N 1
ATOM 1439 C CA . THR A 1 98 ? 14.052 -14.891 29.651 1.00 71.04 97 THR A CA 1
ATOM 1440 C C . THR A 1 98 ? 14.733 -13.740 28.919 1.00 72.95 97 THR A C 1
ATOM 1441 O O . THR A 1 98 ? 14.916 -13.803 27.698 1.00 70.44 97 THR A O 1
ATOM 1452 N N . TYR A 1 99 ? 15.110 -12.683 29.643 1.00 68.22 98 TYR A N 1
ATOM 1453 C CA . TYR A 1 99 ? 15.850 -11.586 29.031 1.00 70.82 98 TYR A CA 1
ATOM 1454 C C . TYR A 1 99 ? 17.329 -11.918 28.886 1.00 72.09 98 TYR A C 1
ATOM 1455 O O . TYR A 1 99 ? 17.975 -11.455 27.940 1.00 75.47 98 TYR A O 1
ATOM 1473 N N . LYS A 1 100 ? 17.876 -12.709 29.811 1.00 71.00 99 LYS A N 1
ATOM 1474 C CA . LYS A 1 100 ? 19.271 -13.123 29.703 1.00 75.04 99 LYS A CA 1
ATOM 1475 C C . LYS A 1 100 ? 19.512 -13.947 28.447 1.00 70.20 99 LYS A C 1
ATOM 1476 O O . LYS A 1 100 ? 20.619 -13.928 27.897 1.00 71.68 99 LYS A O 1
ATOM 1495 N N . ASN A 1 101 ? 18.496 -14.667 27.977 1.00 71.28 100 ASN A N 1
ATOM 1496 C CA . ASN A 1 101 ? 18.620 -15.541 26.818 1.00 70.46 100 ASN A CA 1
ATOM 1497 C C . ASN A 1 101 ? 18.330 -14.836 25.498 1.00 70.50 100 ASN A C 1
ATOM 1498 O O . ASN A 1 101 ? 18.480 -15.456 24.440 1.00 71.42 100 ASN A O 1
ATOM 1509 N N . VAL A 1 102 ? 17.919 -13.567 25.529 1.00 65.70 101 VAL A N 1
ATOM 1510 C CA . VAL A 1 102 ? 17.632 -12.850 24.285 1.00 70.99 101 VAL A CA 1
ATOM 1511 C C . VAL A 1 102 ? 18.814 -12.901 23.323 1.00 71.01 101 VAL A C 1
ATOM 1512 O O . VAL A 1 102 ? 18.600 -13.169 22.131 1.00 69.30 101 VAL A O 1
ATOM 1525 N N . PRO A 1 103 ? 20.057 -12.658 23.747 1.00 67.17 102 PRO A N 1
ATOM 1526 C CA . PRO A 1 103 ? 21.179 -12.747 22.798 1.00 68.77 102 PRO A CA 1
ATOM 1527 C C . PRO A 1 103 ? 21.290 -14.099 22.116 1.00 64.22 102 PRO A C 1
ATOM 1528 O O . PRO A 1 103 ? 21.708 -14.164 20.953 1.00 61.24 102 PRO A O 1
ATOM 1539 N N . ASN A 1 104 ? 20.935 -15.186 22.806 1.00 74.00 103 ASN A N 1
ATOM 1540 C CA . ASN A 1 104 ? 20.995 -16.504 22.183 1.00 73.37 103 ASN A CA 1
ATOM 1541 C C . ASN A 1 104 ? 19.994 -16.617 21.041 1.00 70.61 103 ASN A C 1
ATOM 1542 O O . ASN A 1 104 ? 20.325 -17.130 19.965 1.00 68.39 103 ASN A O 1
ATOM 1553 N N . TRP A 1 105 ? 18.760 -16.152 21.256 1.00 70.34 104 TRP A N 1
ATOM 1554 C CA . TRP A 1 105 ? 17.783 -16.152 20.174 1.00 68.21 104 TRP A CA 1
ATOM 1555 C C . TRP A 1 105 ? 18.229 -15.254 19.027 1.00 65.20 104 TRP A C 1
ATOM 1556 O O . TRP A 1 105 ? 17.964 -15.561 17.860 1.00 62.44 104 TRP A O 1
ATOM 1577 N N . HIS A 1 106 ? 18.906 -14.145 19.337 1.00 74.89 105 HIS A N 1
ATOM 1578 C CA . HIS A 1 106 ? 19.376 -13.252 18.283 1.00 77.40 105 HIS A CA 1
ATOM 1579 C C . HIS A 1 106 ? 20.449 -13.922 17.432 1.00 76.94 105 HIS A C 1
ATOM 1580 O O . HIS A 1 106 ? 20.447 -13.788 16.204 1.00 77.26 105 HIS A O 1
ATOM 1594 N N . ARG A 1 107 ? 21.372 -14.651 18.066 1.00 95.06 106 ARG A N 1
ATOM 1595 C CA . ARG A 1 107 ? 22.399 -15.357 17.309 1.00 96.75 106 ARG A CA 1
ATOM 1596 C C . ARG A 1 107 ? 21.776 -16.361 16.346 1.00 96.67 106 ARG A C 1
ATOM 1597 O O . ARG A 1 107 ? 22.090 -16.369 15.149 1.00 97.56 106 ARG A O 1
ATOM 1618 N N . ASP A 1 108 ? 20.894 -17.225 16.855 1.00 78.05 107 ASP A N 1
ATOM 1619 C CA . ASP A 1 108 ? 20.273 -18.236 16.006 1.00 80.74 107 ASP A CA 1
ATOM 1620 C C . ASP A 1 108 ? 19.604 -17.604 14.790 1.00 83.16 107 ASP A C 1
ATOM 1621 O O . ASP A 1 108 ? 19.685 -18.139 13.678 1.00 84.49 107 ASP A O 1
ATOM 1630 N N . LEU A 1 109 ? 18.943 -16.460 14.980 1.00 69.19 108 LEU A N 1
ATOM 1631 C CA . LEU A 1 109 ? 18.256 -15.818 13.864 1.00 74.77 108 LEU A CA 1
ATOM 1632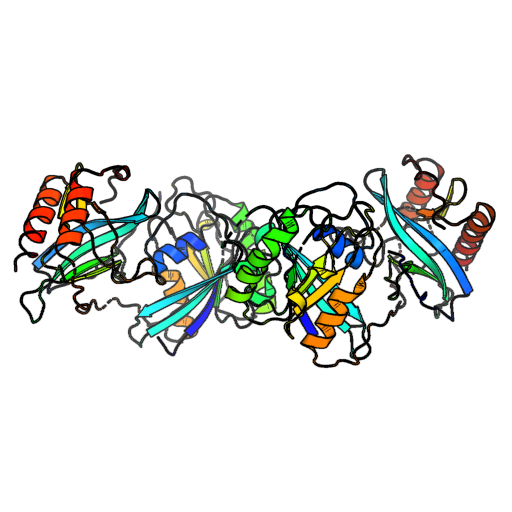 C C . LEU A 1 109 ? 19.247 -15.272 12.840 1.00 75.13 108 LEU A C 1
ATOM 1633 O O . LEU A 1 109 ? 19.049 -15.434 11.632 1.00 76.21 108 LEU A O 1
ATOM 1649 N N . VAL A 1 110 ? 20.323 -14.627 13.298 1.00 91.13 109 VAL A N 1
ATOM 1650 C CA . VAL A 1 110 ? 21.283 -14.046 12.361 1.00 95.02 109 VAL A CA 1
ATOM 1651 C C . VAL A 1 110 ? 22.088 -15.138 11.663 1.00 95.15 109 VAL A C 1
ATOM 1652 O O . VAL A 1 110 ? 22.580 -14.939 10.546 1.00 97.56 109 VAL A O 1
ATOM 1665 N N . ARG A 1 111 ? 22.225 -16.306 12.294 1.00 90.56 110 ARG A N 1
ATOM 1666 C CA . ARG A 1 111 ? 22.954 -17.411 11.675 1.00 92.33 110 ARG A CA 1
ATOM 1667 C C . ARG A 1 111 ? 22.238 -17.920 10.428 1.00 91.59 110 ARG A C 1
ATOM 1668 O O . ARG A 1 111 ? 22.887 -18.276 9.435 1.00 92.38 110 ARG A O 1
ATOM 1689 N N . VAL A 1 112 ? 20.904 -17.944 10.448 1.00 80.68 111 VAL A N 1
ATOM 1690 C CA . VAL A 1 112 ? 20.130 -18.543 9.366 1.00 79.81 111 VAL A CA 1
ATOM 1691 C C . VAL A 1 112 ? 19.519 -17.486 8.449 1.00 77.61 111 VAL A C 1
ATOM 1692 O O . VAL A 1 112 ? 19.295 -17.752 7.262 1.00 75.86 111 VAL A O 1
ATOM 1705 N N . CYS A 1 113 ? 19.257 -16.281 8.969 1.00 85.11 112 CYS A N 1
ATOM 1706 C CA . CYS A 1 113 ? 18.532 -15.267 8.209 1.00 86.27 112 CYS A CA 1
ATOM 1707 C C . CYS A 1 113 ? 19.343 -14.019 7.869 1.00 86.46 112 CYS A C 1
ATOM 1708 O O . CYS A 1 113 ? 18.904 -13.234 7.019 1.00 85.02 112 CYS A O 1
ATOM 1716 N N . GLU A 1 114 ? 20.492 -13.805 8.507 1.00 104.92 113 GLU A N 1
ATOM 1717 C CA . GLU A 1 114 ? 21.392 -12.662 8.244 1.00 107.15 113 GLU A CA 1
ATOM 1718 C C . GLU A 1 114 ? 20.662 -11.363 8.585 1.00 107.79 113 GLU A C 1
ATOM 1719 O O . GLU A 1 114 ? 20.106 -11.259 9.690 1.00 108.07 113 GLU A O 1
ATOM 1731 N N . ASN A 1 115 ? 20.660 -10.353 7.709 1.00 112.64 114 ASN A N 1
ATOM 1732 C CA . ASN A 1 115 ? 20.169 -9.017 8.058 1.00 113.22 114 ASN A CA 1
ATOM 1733 C C . ASN A 1 115 ? 18.665 -8.935 7.810 1.00 110.21 114 ASN A C 1
ATOM 1734 O O . ASN A 1 115 ? 18.213 -8.503 6.747 1.00 110.03 114 ASN A O 1
ATOM 1745 N N . ILE A 1 116 ? 17.877 -9.334 8.803 1.00 81.75 115 ILE A N 1
ATOM 1746 C CA . ILE A 1 116 ? 16.425 -9.178 8.724 1.00 74.54 115 ILE A CA 1
ATOM 1747 C C . ILE A 1 116 ? 15.992 -8.181 9.793 1.00 67.16 115 ILE A C 1
ATOM 1748 O O . ILE A 1 116 ? 16.633 -8.097 10.850 1.00 64.47 115 ILE A O 1
ATOM 1764 N N . PRO A 1 117 ? 14.939 -7.394 9.565 1.00 75.12 116 PRO A N 1
ATOM 1765 C CA . PRO A 1 117 ? 14.447 -6.505 10.629 1.00 74.25 116 PRO A CA 1
ATOM 1766 C C . PRO A 1 117 ? 13.850 -7.313 11.772 1.00 64.92 116 PRO A C 1
ATOM 1767 O O . PRO A 1 117 ? 13.040 -8.216 11.554 1.00 59.61 116 PRO A O 1
ATOM 1778 N N . ILE A 1 118 ? 14.254 -6.979 12.995 1.00 70.78 117 ILE A N 1
ATOM 1779 C CA . ILE A 1 118 ? 13.843 -7.711 14.184 1.00 66.06 117 ILE A CA 1
ATOM 1780 C C . ILE A 1 118 ? 13.338 -6.723 15.224 1.00 61.10 117 ILE A C 1
ATOM 1781 O O . ILE A 1 118 ? 13.885 -5.625 15.369 1.00 60.94 117 ILE A O 1
ATOM 1797 N N . VAL A 1 119 ? 12.294 -7.118 15.949 1.00 65.22 118 VAL A N 1
ATOM 1798 C CA . VAL A 1 119 ? 11.748 -6.332 17.046 1.00 63.62 118 VAL A CA 1
ATOM 1799 C C . VAL A 1 119 ? 11.940 -7.118 18.336 1.00 60.34 118 VAL A C 1
ATOM 1800 O O . VAL A 1 119 ? 11.690 -8.328 18.378 1.00 57.83 118 VAL A O 1
ATOM 1813 N N . LEU A 1 120 ? 12.390 -6.432 19.380 1.00 59.52 119 LEU A N 1
ATOM 1814 C CA . LEU A 1 120 ? 12.462 -6.995 20.722 1.00 58.84 119 LEU A CA 1
ATOM 1815 C C . LEU A 1 120 ? 11.238 -6.531 21.502 1.00 60.27 119 LEU A C 1
ATOM 1816 O O . LEU A 1 120 ? 10.947 -5.331 21.551 1.00 53.83 119 LEU A O 1
ATOM 1832 N N . CYS A 1 121 ? 10.518 -7.480 22.098 1.00 59.90 120 CYS A N 1
ATOM 1833 C CA . CYS A 1 121 ? 9.278 -7.188 22.806 1.00 62.89 120 CYS A CA 1
ATOM 1834 C C . CYS A 1 121 ? 9.358 -7.747 24.218 1.00 62.01 120 CYS A C 1
ATOM 1835 O O . CYS A 1 121 ? 9.481 -8.963 24.400 1.00 66.89 120 CYS A O 1
ATOM 1843 N N . GLY A 1 122 ? 9.283 -6.862 25.211 1.00 60.02 121 GLY A N 1
ATOM 1844 C CA . GLY A 1 122 ? 9.172 -7.279 26.596 1.00 60.23 121 GLY A CA 1
ATOM 1845 C C . GLY A 1 122 ? 7.724 -7.365 27.043 1.00 58.27 121 GLY A C 1
ATOM 1846 O O . GLY A 1 122 ? 7.059 -6.337 27.214 1.00 56.99 121 GLY A O 1
ATOM 1850 N N . ASN A 1 123 ? 7.237 -8.586 27.250 1.00 63.91 122 ASN A N 1
ATOM 1851 C CA . ASN A 1 123 ? 5.824 -8.839 27.473 1.00 67.09 122 ASN A CA 1
ATOM 1852 C C . ASN A 1 123 ? 5.465 -8.773 28.957 1.00 64.65 122 ASN A C 1
ATOM 1853 O O . ASN A 1 123 ? 6.323 -8.689 29.835 1.00 66.85 122 ASN A O 1
ATOM 1864 N N . LYS A 1 124 ? 4.156 -8.805 29.219 1.00 72.80 123 LYS A N 1
ATOM 1865 C CA . LYS A 1 124 ? 3.610 -8.880 30.573 1.00 75.96 123 LYS A CA 1
ATOM 1866 C C . LYS A 1 124 ? 3.953 -7.635 31.387 1.00 77.41 123 LYS A C 1
ATOM 1867 O O . LYS A 1 124 ? 4.215 -7.709 32.589 1.00 78.00 123 LYS A O 1
ATOM 1886 N N . VAL A 1 125 ? 3.932 -6.465 30.738 1.00 64.12 124 VAL A N 1
ATOM 1887 C CA . VAL A 1 125 ? 4.132 -5.218 31.474 1.00 68.86 124 VAL A CA 1
ATOM 1888 C C . VAL A 1 125 ? 2.882 -4.809 32.235 1.00 70.33 124 VAL A C 1
ATOM 1889 O O . VAL A 1 125 ? 2.914 -3.820 32.983 1.00 70.87 124 VAL A O 1
ATOM 1902 N N . ASP A 1 126 ? 1.777 -5.541 32.068 1.00 70.34 125 ASP A N 1
ATOM 1903 C CA . ASP A 1 126 ? 0.581 -5.316 32.866 1.00 70.57 125 ASP A CA 1
ATOM 1904 C C . ASP A 1 126 ? 0.766 -5.738 34.317 1.00 73.20 125 ASP A C 1
ATOM 1905 O O . ASP A 1 126 ? -0.042 -5.355 35.171 1.00 67.58 125 ASP A O 1
ATOM 1914 N N . ILE A 1 127 ? 1.797 -6.520 34.609 1.00 74.98 126 ILE A N 1
ATOM 1915 C CA . ILE A 1 127 ? 2.016 -7.074 35.940 1.00 77.72 126 ILE A CA 1
ATOM 1916 C C . ILE A 1 127 ? 2.799 -6.072 36.774 1.00 76.04 126 ILE A C 1
ATOM 1917 O O . ILE A 1 127 ? 3.763 -5.460 36.301 1.00 75.13 126 ILE A O 1
ATOM 1933 N N . LYS A 1 128 ? 2.381 -5.910 38.030 1.00 89.49 127 LYS A N 1
ATOM 1934 C CA . LYS A 1 128 ? 2.917 -4.838 38.863 1.00 92.26 127 LYS A CA 1
ATOM 1935 C C . LYS A 1 128 ? 4.389 -5.065 39.189 1.00 93.38 127 LYS A C 1
ATOM 1936 O O . LYS A 1 128 ? 5.228 -4.186 38.960 1.00 94.03 127 LYS A O 1
ATOM 1955 N N . ASP A 1 129 ? 4.726 -6.236 39.731 1.00 103.66 128 ASP A N 1
ATOM 1956 C CA . ASP A 1 129 ? 6.096 -6.515 40.161 1.00 105.09 128 ASP A CA 1
ATOM 1957 C C . ASP A 1 129 ? 6.942 -6.829 38.928 1.00 103.74 128 ASP A C 1
ATOM 1958 O O . ASP A 1 129 ? 7.146 -7.984 38.543 1.00 103.29 128 ASP A O 1
ATOM 1967 N N . ARG A 1 130 ? 7.447 -5.767 38.300 1.00 80.58 129 ARG A N 1
ATOM 1968 C CA . ARG A 1 130 ? 8.279 -5.896 37.108 1.00 77.57 129 ARG A CA 1
ATOM 1969 C C . ARG A 1 130 ? 9.734 -6.105 37.512 1.00 76.77 129 ARG A C 1
ATOM 1970 O O . ARG A 1 130 ? 10.256 -5.392 38.376 1.00 79.26 129 ARG A O 1
ATOM 1991 N N . LYS A 1 131 ? 10.381 -7.086 36.884 1.00 79.35 130 LYS A N 1
ATOM 1992 C CA . LYS A 1 131 ? 11.759 -7.447 37.185 1.00 77.44 130 LYS A CA 1
ATOM 1993 C C . LYS A 1 131 ? 12.754 -6.908 36.163 1.00 73.44 130 LYS A C 1
ATOM 1994 O O . LYS A 1 131 ? 13.856 -6.500 36.541 1.00 74.53 130 LYS A O 1
ATOM 2013 N N . VAL A 1 132 ? 12.397 -6.892 34.880 1.00 84.09 131 VAL A N 1
ATOM 2014 C CA . VAL A 1 132 ? 13.260 -6.376 33.819 1.00 82.08 131 VAL A CA 1
ATOM 2015 C C . VAL A 1 132 ? 12.736 -4.988 33.460 1.00 84.09 131 VAL A C 1
ATOM 2016 O O . VAL A 1 132 ? 11.797 -4.853 32.670 1.00 83.02 131 VAL A O 1
ATOM 2029 N N . LYS A 1 133 ? 13.345 -3.952 34.028 1.00 95.85 132 LYS A N 1
ATOM 2030 C CA . LYS A 1 133 ? 12.895 -2.583 33.820 1.00 95.04 132 LYS A CA 1
ATOM 2031 C C . LYS A 1 133 ? 13.549 -1.973 32.580 1.00 94.58 132 LYS A C 1
ATOM 2032 O O . LYS A 1 133 ? 14.560 -2.463 32.071 1.00 95.92 132 LYS A O 1
ATOM 2051 N N . ALA A 1 134 ? 12.943 -0.883 32.094 1.00 97.83 133 ALA A N 1
ATOM 2052 C CA . ALA A 1 134 ? 13.367 -0.303 30.822 1.00 98.44 133 ALA A CA 1
ATOM 2053 C C . ALA A 1 134 ? 14.801 0.206 30.888 1.00 99.89 133 ALA A C 1
ATOM 2054 O O . ALA A 1 134 ? 15.574 0.029 29.940 1.00 104.04 133 ALA A O 1
ATOM 2061 N N . LYS A 1 135 ? 15.172 0.868 31.985 1.00 97.11 134 LYS A N 1
ATOM 2062 C CA . LYS A 1 135 ? 16.541 1.363 32.098 1.00 97.90 134 LYS A CA 1
ATOM 2063 C C . LYS A 1 135 ? 17.542 0.220 31.991 1.00 98.07 134 LYS A C 1
ATOM 2064 O O . LYS A 1 135 ? 18.628 0.395 31.423 1.00 99.34 134 LYS A O 1
ATOM 2083 N N . SER A 1 136 ? 17.182 -0.960 32.501 1.00 89.75 135 SER A N 1
ATOM 2084 C CA . SER A 1 136 ? 18.050 -2.124 32.421 1.00 91.82 135 SER A CA 1
ATOM 2085 C C . SER A 1 136 ? 18.125 -2.709 31.016 1.00 90.57 135 SER A C 1
ATOM 2086 O O . SER A 1 136 ? 19.110 -3.383 30.695 1.00 90.32 135 SER A O 1
ATOM 2094 N N . ILE A 1 137 ? 17.128 -2.461 30.174 1.00 94.95 136 ILE A N 1
ATOM 2095 C CA . ILE A 1 137 ? 17.091 -3.025 28.826 1.00 95.39 136 ILE A CA 1
ATOM 2096 C C . ILE A 1 137 ? 17.933 -2.137 27.910 1.00 94.00 136 ILE A C 1
ATOM 2097 O O . ILE A 1 137 ? 17.554 -1.001 27.611 1.00 91.23 136 ILE A O 1
ATOM 2113 N N . VAL A 1 138 ? 19.076 -2.657 27.455 1.00 92.92 137 VAL A N 1
ATOM 2114 C CA . VAL A 1 138 ? 20.003 -1.887 26.633 1.00 101.98 137 VAL A CA 1
ATOM 2115 C C . VAL A 1 138 ? 20.568 -2.739 25.499 1.00 104.18 137 VAL A C 1
ATOM 2116 O O . VAL A 1 138 ? 21.567 -2.371 24.868 1.00 102.74 137 VAL A O 1
ATOM 2129 N N . PHE A 1 139 ? 19.924 -3.875 25.217 1.00 106.88 138 PHE A N 1
ATOM 2130 C CA . PHE A 1 139 ? 20.423 -4.784 24.184 1.00 106.98 138 PHE A CA 1
ATOM 2131 C C . PHE A 1 139 ? 20.336 -4.158 22.797 1.00 110.88 138 PHE A C 1
ATOM 2132 O O . PHE A 1 139 ? 21.290 -4.249 22.013 1.00 109.12 138 PHE A O 1
ATOM 2149 N N . HIS A 1 140 ? 19.218 -3.510 22.477 1.00 113.45 139 HIS A N 1
ATOM 2150 C CA . HIS A 1 140 ? 19.036 -2.959 21.140 1.00 111.64 139 HIS A CA 1
ATOM 2151 C C . HIS A 1 140 ? 19.956 -1.755 20.932 1.00 116.01 139 HIS A C 1
ATOM 2152 O O . HIS A 1 140 ? 19.924 -0.789 21.706 1.00 116.01 139 HIS A O 1
ATOM 2166 N N . ARG A 1 141 ? 20.779 -1.823 19.880 1.00 135.78 140 ARG A N 1
ATOM 2167 C CA . ARG A 1 141 ? 21.710 -0.754 19.520 1.00 136.58 140 ARG A CA 1
ATOM 2168 C C . ARG A 1 141 ? 21.813 -0.509 18.017 1.00 136.74 140 ARG A C 1
ATOM 2169 O O . ARG A 1 141 ? 22.298 0.560 17.628 1.00 134.80 140 ARG A O 1
ATOM 2190 N N . LYS A 1 142 ? 21.343 -1.421 17.161 1.00 134.51 141 LYS A N 1
ATOM 2191 C CA . LYS A 1 142 ? 21.555 -1.375 15.722 1.00 133.84 141 LYS A CA 1
ATOM 2192 C C . LYS A 1 142 ? 20.392 -0.700 14.991 1.00 127.72 141 LYS A C 1
ATOM 2193 O O . LYS A 1 142 ? 19.358 -0.375 15.575 1.00 125.71 141 LYS A O 1
ATOM 2212 N N . LYS A 1 143 ? 20.580 -0.499 13.673 1.00 128.66 142 LYS A N 1
ATOM 2213 C CA . LYS A 1 143 ? 19.559 0.116 12.828 1.00 124.32 142 LYS A CA 1
ATOM 2214 C C . LYS A 1 143 ? 18.445 -0.851 12.442 1.00 123.74 142 LYS A C 1
ATOM 2215 O O . LYS A 1 143 ? 17.340 -0.400 12.116 1.00 124.83 142 LYS A O 1
ATOM 2234 N N . ASN A 1 144 ? 18.707 -2.158 12.452 1.00 115.36 143 ASN A N 1
ATOM 2235 C CA . ASN A 1 144 ? 17.710 -3.159 12.094 1.00 112.71 143 ASN A CA 1
ATOM 2236 C C . ASN A 1 144 ? 17.066 -3.811 13.315 1.00 110.89 143 ASN A C 1
ATOM 2237 O O . ASN A 1 144 ? 16.376 -4.826 13.170 1.00 108.76 143 ASN A O 1
ATOM 2248 N N . LEU A 1 145 ? 17.270 -3.254 14.507 1.00 101.21 144 LEU A N 1
ATOM 2249 C CA . LEU A 1 145 ? 16.685 -3.774 15.736 1.00 97.05 144 LEU A CA 1
ATOM 2250 C C . LEU A 1 145 ? 15.888 -2.672 16.422 1.00 95.25 144 LEU A C 1
ATOM 2251 O O . LEU A 1 145 ? 16.276 -1.499 16.391 1.00 95.80 144 LEU A O 1
ATOM 2267 N N . GLN A 1 146 ? 14.769 -3.057 17.033 1.00 76.28 145 GLN A N 1
ATOM 2268 C CA . GLN A 1 146 ? 13.868 -2.130 17.703 1.00 72.38 145 GLN A CA 1
ATOM 2269 C C . GLN A 1 146 ? 13.344 -2.799 18.963 1.00 72.68 145 GLN A C 1
ATOM 2270 O O . GLN A 1 146 ? 13.309 -4.028 19.065 1.00 74.77 145 GLN A O 1
ATOM 2284 N N . TYR A 1 147 ? 12.936 -1.978 19.930 1.00 65.69 146 TYR A N 1
ATOM 2285 C CA . TYR A 1 147 ? 12.368 -2.488 21.165 1.00 64.60 146 TYR A CA 1
ATOM 2286 C C . TYR A 1 147 ? 11.027 -1.833 21.461 1.00 62.28 146 TYR A C 1
ATOM 2287 O O . TYR A 1 147 ? 10.811 -0.652 21.170 1.00 59.21 146 TYR A O 1
ATOM 2305 N N . TYR A 1 148 ? 10.130 -2.621 22.054 1.00 58.54 147 TYR A N 1
ATOM 2306 C CA . TYR A 1 148 ? 8.852 -2.127 22.539 1.00 58.38 147 TYR A CA 1
ATOM 2307 C C . TYR A 1 148 ? 8.473 -2.892 23.800 1.00 58.84 147 TYR A C 1
ATOM 2308 O O . TYR A 1 148 ? 8.687 -4.104 23.885 1.00 57.19 147 TYR A O 1
ATOM 2326 N N . ASP A 1 149 ? 7.922 -2.178 24.777 1.00 61.65 148 ASP A N 1
ATOM 2327 C CA . ASP A 1 149 ? 7.160 -2.819 25.840 1.00 60.91 148 ASP A CA 1
ATOM 2328 C C . ASP A 1 149 ? 5.783 -3.185 25.299 1.00 59.38 148 ASP A C 1
ATOM 2329 O O . ASP A 1 149 ? 5.163 -2.404 24.570 1.00 58.47 148 ASP A O 1
ATOM 2338 N N . ILE A 1 150 ? 5.307 -4.382 25.644 1.00 60.86 149 ILE A N 1
ATOM 2339 C CA . ILE A 1 150 ? 3.971 -4.810 25.258 1.00 60.43 149 ILE A CA 1
ATOM 2340 C C . ILE A 1 150 ? 3.340 -5.595 26.399 1.00 60.56 149 ILE A C 1
ATOM 2341 O O . ILE A 1 150 ? 4.019 -6.065 27.314 1.00 58.28 149 ILE A O 1
ATOM 2357 N N . SER A 1 151 ? 2.018 -5.730 26.329 1.00 67.82 150 SER A N 1
ATOM 2358 C CA . SER A 1 151 ? 1.271 -6.647 27.185 1.00 69.23 150 SER A CA 1
ATOM 2359 C C . SER A 1 151 ? 0.190 -7.289 26.326 1.00 66.56 150 SER A C 1
ATOM 2360 O O . SER A 1 151 ? -0.745 -6.607 25.893 1.00 66.73 150 SER A O 1
ATOM 2368 N N . ALA A 1 152 ? 0.322 -8.591 26.070 1.00 60.17 151 ALA A N 1
ATOM 2369 C CA . ALA A 1 152 ? -0.706 -9.313 25.335 1.00 61.85 151 ALA A CA 1
ATOM 2370 C C . ALA A 1 152 ? -2.006 -9.436 26.119 1.00 59.86 151 ALA A C 1
ATOM 2371 O O . ALA A 1 152 ? -3.013 -9.862 25.546 1.00 61.89 151 ALA A O 1
ATOM 2378 N N . LYS A 1 153 ? -2.010 -9.077 27.403 1.00 70.54 152 LYS A N 1
ATOM 2379 C CA . LYS A 1 153 ? -3.232 -9.122 28.198 1.00 72.01 152 LYS A CA 1
ATOM 2380 C C . LYS A 1 153 ? -3.979 -7.792 28.153 1.00 71.36 152 LYS A C 1
ATOM 2381 O O . LYS A 1 153 ? -5.196 -7.768 27.944 1.00 72.90 152 LYS A O 1
ATOM 2400 N N . SER A 1 154 ? -3.266 -6.683 28.349 1.00 65.54 153 SER A N 1
ATOM 2401 C CA . SER A 1 154 ? -3.857 -5.352 28.295 1.00 65.78 153 SER A CA 1
ATOM 2402 C C . SER A 1 154 ? -3.761 -4.720 26.911 1.00 64.77 153 SER A C 1
ATOM 2403 O O . SER A 1 154 ? -4.298 -3.626 26.708 1.00 66.73 153 SER A O 1
ATOM 2411 N N . ASN A 1 155 ? -3.095 -5.379 25.961 1.00 64.91 154 ASN A N 1
ATOM 2412 C CA . ASN A 1 155 ? -2.954 -4.876 24.594 1.00 63.18 154 ASN A CA 1
ATOM 2413 C C . ASN A 1 155 ? -2.208 -3.543 24.567 1.00 62.44 154 ASN A C 1
ATOM 2414 O O . ASN A 1 155 ? -2.548 -2.632 23.810 1.00 59.94 154 ASN A O 1
ATOM 2425 N N . TYR A 1 156 ? -1.172 -3.431 25.395 1.00 61.17 155 TYR A N 1
ATOM 2426 C CA . TYR A 1 156 ? -0.306 -2.259 25.382 1.00 61.21 155 TYR A CA 1
ATOM 2427 C C . TYR A 1 156 ? 0.665 -2.362 24.213 1.00 60.53 155 TYR A C 1
ATOM 2428 O O . TYR A 1 156 ? 1.306 -3.399 24.019 1.00 58.27 155 TYR A O 1
ATOM 2446 N N . ASN A 1 157 ? 0.773 -1.285 23.433 1.00 53.14 156 ASN A N 1
ATOM 2447 C CA . ASN A 1 157 ? 1.567 -1.290 22.202 1.00 55.46 156 ASN A CA 1
ATOM 2448 C C . ASN A 1 157 ? 1.151 -2.452 21.302 1.00 52.14 156 ASN A C 1
ATOM 2449 O O . ASN A 1 157 ? 1.982 -3.129 20.692 1.00 53.53 156 ASN A O 1
ATOM 2460 N N . PHE A 1 158 ? -0.163 -2.673 21.220 1.00 57.07 157 PHE A N 1
ATOM 2461 C CA . PHE A 1 158 ? -0.743 -3.766 20.447 1.00 57.11 157 PHE A CA 1
ATOM 2462 C C . PHE A 1 158 ? -0.121 -3.916 19.062 1.00 54.71 157 PHE A C 1
ATOM 2463 O O . PHE A 1 158 ? 0.438 -4.971 18.734 1.00 54.28 157 PHE A O 1
ATOM 2480 N N . GLU A 1 159 ? -0.201 -2.872 18.237 1.00 59.60 158 GLU A N 1
ATOM 2481 C CA . GLU A 1 159 ? 0.183 -2.968 16.835 1.00 60.94 158 GLU A CA 1
ATOM 2482 C C . GLU A 1 159 ? 1.581 -2.428 16.551 1.00 61.56 158 GLU A C 1
ATOM 2483 O O . GLU A 1 159 ? 1.982 -2.371 15.385 1.00 61.41 158 GLU A O 1
ATOM 2495 N N . LYS A 1 160 ? 2.336 -2.040 17.583 1.00 70.18 159 LYS A N 1
ATOM 2496 C CA . LYS A 1 160 ? 3.634 -1.416 17.331 1.00 67.17 159 LYS A CA 1
ATOM 2497 C C . LYS A 1 160 ? 4.621 -2.379 16.685 1.00 70.47 159 LYS A C 1
ATOM 2498 O O . LYS A 1 160 ? 5.230 -2.013 15.664 1.00 67.74 159 LYS A O 1
ATOM 2517 N N . PRO A 1 161 ? 4.836 -3.596 17.200 1.00 59.29 160 PRO A N 1
ATOM 2518 C CA . PRO A 1 161 ? 5.834 -4.481 16.570 1.00 61.22 160 PRO A CA 1
ATOM 2519 C C . PRO A 1 161 ? 5.597 -4.693 15.085 1.00 54.94 160 PRO A C 1
ATOM 2520 O O . PRO A 1 161 ? 6.546 -4.654 14.294 1.00 60.40 160 PRO A O 1
ATOM 2531 N N . PHE A 1 162 ? 4.343 -4.917 14.687 1.00 58.49 161 PHE A N 1
ATOM 2532 C CA . PHE A 1 162 ? 4.045 -5.161 13.280 1.00 58.84 161 PHE A CA 1
ATOM 2533 C C . PHE A 1 162 ? 4.150 -3.881 12.462 1.00 58.82 161 PHE A C 1
ATOM 2534 O O . PHE A 1 162 ? 4.625 -3.907 11.320 1.00 58.89 161 PHE A O 1
ATOM 2551 N N . LEU A 1 163 ? 3.717 -2.753 13.026 1.00 59.06 162 LEU A N 1
ATOM 2552 C CA . LEU A 1 163 ? 3.796 -1.492 12.297 1.00 58.81 162 LEU A CA 1
ATOM 2553 C C . LEU A 1 163 ? 5.242 -1.138 11.972 1.00 52.96 162 LEU A C 1
ATOM 2554 O O . LEU A 1 163 ? 5.538 -0.653 10.873 1.00 55.04 162 LEU A O 1
ATOM 2570 N N . TRP A 1 164 ? 6.161 -1.379 12.911 1.00 55.38 163 TRP A N 1
ATOM 2571 C CA . TRP A 1 164 ? 7.563 -1.074 12.655 1.00 62.37 163 TRP A CA 1
ATOM 2572 C C . TRP A 1 164 ? 8.145 -2.006 11.600 1.00 63.73 163 TRP A C 1
ATOM 2573 O O . TRP A 1 164 ? 8.920 -1.571 10.739 1.00 55.18 163 TRP A O 1
ATOM 2594 N N . LEU A 1 165 ? 7.792 -3.291 11.653 1.00 60.03 164 LEU A N 1
ATOM 2595 C CA . LEU A 1 165 ? 8.281 -4.226 10.646 1.00 53.72 164 LEU A CA 1
ATOM 2596 C C . LEU A 1 165 ? 7.727 -3.887 9.268 1.00 59.36 164 LEU A C 1
ATOM 2597 O O . LEU A 1 165 ? 8.442 -3.982 8.264 1.00 57.70 164 LEU A O 1
ATOM 2613 N N . ALA A 1 166 ? 6.457 -3.482 9.201 1.00 61.11 165 ALA A N 1
ATOM 2614 C CA . ALA A 1 166 ? 5.853 -3.164 7.911 1.00 62.55 165 ALA A CA 1
ATOM 2615 C C . ALA A 1 166 ? 6.505 -1.938 7.283 1.00 60.82 165 ALA A C 1
ATOM 2616 O O . ALA A 1 166 ? 6.647 -1.861 6.059 1.00 63.26 165 ALA A O 1
ATOM 2623 N N . ARG A 1 167 ? 6.902 -0.961 8.105 1.00 63.09 166 ARG A N 1
ATOM 2624 C CA . ARG A 1 167 ? 7.570 0.222 7.571 1.00 67.48 166 ARG A CA 1
ATOM 2625 C C . ARG A 1 167 ? 8.947 -0.127 7.017 1.00 65.77 166 ARG A C 1
ATOM 2626 O O . ARG A 1 167 ? 9.336 0.364 5.950 1.00 63.19 166 ARG A O 1
ATOM 2647 N N . LYS A 1 168 ? 9.698 -0.973 7.724 1.00 67.24 167 LYS A N 1
ATOM 2648 C CA . LYS A 1 168 ? 11.008 -1.383 7.229 1.00 68.35 167 LYS A CA 1
ATOM 2649 C C . LYS A 1 168 ? 10.881 -2.244 5.978 1.00 66.43 167 LYS A C 1
ATOM 2650 O O . LYS A 1 168 ? 11.633 -2.064 5.015 1.00 65.78 167 LYS A O 1
ATOM 2669 N N . LEU A 1 169 ? 9.935 -3.185 5.975 1.00 61.75 168 LEU A N 1
ATOM 2670 C CA . LEU A 1 169 ? 9.786 -4.081 4.835 1.00 65.07 168 LEU A CA 1
ATOM 2671 C C . LEU A 1 169 ? 9.271 -3.351 3.601 1.00 64.87 168 LEU A C 1
ATOM 2672 O O . LEU A 1 169 ? 9.648 -3.699 2.475 1.00 63.55 168 LEU A O 1
ATOM 2688 N N . ILE A 1 170 ? 8.416 -2.345 3.784 1.00 71.44 169 ILE A N 1
ATOM 2689 C CA . ILE A 1 170 ? 7.885 -1.600 2.649 1.00 72.44 169 ILE A CA 1
ATOM 2690 C C . ILE A 1 170 ? 8.766 -0.416 2.263 1.00 75.47 169 ILE A C 1
ATOM 2691 O O . ILE A 1 170 ? 8.681 0.061 1.121 1.00 76.50 169 ILE A O 1
ATOM 2707 N N . GLY A 1 171 ? 9.611 0.065 3.171 1.00 58.26 170 GLY A N 1
ATOM 2708 C CA . GLY A 1 171 ? 10.444 1.212 2.876 1.00 60.21 170 GLY A CA 1
ATOM 2709 C C . GLY A 1 171 ? 9.734 2.539 2.988 1.00 64.31 170 GLY A C 1
ATOM 2710 O O . GLY A 1 171 ? 10.135 3.505 2.332 1.00 65.85 170 GLY A O 1
ATOM 2714 N N . ASP A 1 172 ? 8.687 2.614 3.805 1.00 66.04 171 ASP A N 1
ATOM 2715 C CA . ASP A 1 172 ? 7.886 3.827 3.964 1.00 66.46 171 ASP A CA 1
ATOM 2716 C C . ASP A 1 172 ? 7.811 4.165 5.447 1.00 65.16 171 ASP A C 1
ATOM 2717 O O . ASP A 1 172 ? 6.990 3.584 6.178 1.00 63.74 171 ASP A O 1
ATOM 2726 N N . PRO A 1 173 ? 8.646 5.089 5.930 1.00 81.66 172 PRO A N 1
ATOM 2727 C CA . PRO A 1 173 ? 8.599 5.440 7.361 1.00 83.13 172 PRO A CA 1
ATOM 2728 C C . PRO A 1 173 ? 7.259 5.983 7.813 1.00 80.36 172 PRO A C 1
ATOM 2729 O O . PRO A 1 173 ? 6.999 6.031 9.022 1.00 82.90 172 PRO A O 1
ATOM 2740 N N . ASN A 1 174 ? 6.405 6.398 6.886 1.00 63.99 173 ASN A N 1
ATOM 2741 C CA . ASN A 1 174 ? 5.145 7.044 7.213 1.00 68.95 173 ASN A CA 1
ATOM 2742 C C . ASN A 1 174 ? 3.940 6.133 7.021 1.00 68.77 173 ASN A C 1
ATOM 2743 O O . ASN A 1 174 ? 2.806 6.583 7.210 1.00 65.91 173 ASN A O 1
ATOM 2754 N N . LEU A 1 175 ? 4.155 4.871 6.657 1.00 68.96 174 LEU A N 1
ATOM 2755 C CA . LEU A 1 175 ? 3.053 3.926 6.529 1.00 69.95 174 LEU A CA 1
ATOM 2756 C C . LEU A 1 175 ? 2.287 3.826 7.842 1.00 68.04 174 LEU A C 1
ATOM 2757 O O . LEU A 1 175 ? 2.879 3.788 8.924 1.00 65.12 174 LEU A O 1
ATOM 2773 N N . GLU A 1 176 ? 0.958 3.784 7.743 1.00 67.71 175 GLU A N 1
ATOM 2774 C CA . GLU A 1 176 ? 0.084 3.729 8.906 1.00 65.25 175 GLU A CA 1
ATOM 2775 C C . GLU A 1 176 ? -0.919 2.596 8.753 1.00 61.31 175 GLU A C 1
ATOM 2776 O O . GLU A 1 176 ? -1.409 2.334 7.651 1.00 62.88 175 GLU A O 1
ATOM 2788 N N . PHE A 1 177 ? -1.220 1.927 9.864 1.00 63.64 176 PHE A N 1
ATOM 2789 C CA . PHE A 1 177 ? -2.298 0.950 9.890 1.00 63.50 176 PHE A CA 1
ATOM 2790 C C . PHE A 1 177 ? -3.645 1.660 9.994 1.00 61.36 176 PHE A C 1
ATOM 2791 O O . PHE A 1 177 ? -3.771 2.715 10.624 1.00 62.63 176 PHE A O 1
ATOM 2808 N N . VAL A 1 178 ? -4.659 1.063 9.369 1.00 63.31 177 VAL A N 1
ATOM 2809 C CA . VAL A 1 178 ? -6.012 1.598 9.374 1.00 63.49 177 VAL A CA 1
ATOM 2810 C C . VAL A 1 178 ? -6.980 0.459 9.661 1.00 64.27 177 VAL A C 1
ATOM 2811 O O . VAL A 1 178 ? -6.652 -0.721 9.518 1.00 62.47 177 VAL A O 1
ATOM 2824 N N . ALA A 1 179 ? -8.187 0.831 10.070 1.00 61.35 178 ALA A N 1
ATOM 2825 C CA . ALA A 1 179 ? -9.209 -0.153 10.386 1.00 61.55 178 ALA A CA 1
ATOM 2826 C C . ALA A 1 179 ? -9.795 -0.742 9.108 1.00 64.58 178 ALA A C 1
ATOM 2827 O O . ALA A 1 179 ? -9.825 -0.099 8.055 1.00 63.24 178 ALA A O 1
ATOM 2851 N N . PRO A 1 181 ? -12.981 -1.822 7.024 1.00 71.21 180 PRO A N 1
ATOM 2852 C CA . PRO A 1 181 ? -14.415 -1.509 7.003 1.00 70.01 180 PRO A CA 1
ATOM 2853 C C . PRO A 1 181 ? -15.251 -2.753 7.261 1.00 74.54 180 PRO A C 1
ATOM 2854 O O . PRO A 1 181 ? -14.920 -3.852 6.810 1.00 77.07 180 PRO A O 1
ATOM 2865 N N . ALA A 1 182 ? -16.349 -2.569 7.992 1.00 73.24 181 ALA A N 1
ATOM 2866 C CA . ALA A 1 182 ? -17.272 -3.655 8.316 1.00 74.68 181 ALA A CA 1
ATOM 2867 C C . ALA A 1 182 ? -18.440 -3.578 7.339 1.00 76.37 181 ALA A C 1
ATOM 2868 O O . ALA A 1 182 ? -19.444 -2.910 7.589 1.00 77.16 181 ALA A O 1
ATOM 2875 N N . LEU A 1 183 ? -18.302 -4.271 6.213 1.00 78.38 182 LEU A N 1
ATOM 2876 C CA . LEU A 1 183 ? -19.353 -4.305 5.209 1.00 78.81 182 LEU A CA 1
ATOM 2877 C C . LEU A 1 183 ? -20.441 -5.292 5.612 1.00 83.27 182 LEU A C 1
ATOM 2878 O O . LEU A 1 183 ? -20.185 -6.290 6.293 1.00 86.05 182 LEU A O 1
ATOM 2894 N N . ALA A 1 184 ? -21.664 -5.002 5.184 1.00 76.98 183 ALA A N 1
ATOM 2895 C CA . ALA A 1 184 ? -22.800 -5.831 5.561 1.00 79.34 183 ALA A CA 1
ATOM 2896 C C . ALA A 1 184 ? -22.532 -7.283 5.182 1.00 81.47 183 ALA A C 1
ATOM 2897 O O . ALA A 1 184 ? -22.176 -7.562 4.030 1.00 82.21 183 ALA A O 1
ATOM 2904 N N . PRO A 1 185 ? -22.682 -8.227 6.107 1.00 88.79 184 PRO A N 1
ATOM 2905 C CA . PRO A 1 185 ? -22.408 -9.626 5.785 1.00 92.50 184 PRO A CA 1
ATOM 2906 C C . PRO A 1 185 ? -23.604 -10.268 5.109 1.00 95.27 184 PRO A C 1
ATOM 2907 O O . PRO A 1 185 ? -24.651 -9.624 4.938 1.00 93.58 184 PRO A O 1
ATOM 2918 N N . PRO A 1 186 ? -23.489 -11.529 4.700 1.00 99.48 185 PRO A N 1
ATOM 2919 C CA . PRO A 1 186 ? -24.656 -12.231 4.155 1.00 100.46 185 PRO A CA 1
ATOM 2920 C C . PRO A 1 186 ? -25.575 -12.710 5.267 1.00 101.52 185 PRO A C 1
ATOM 2921 O O . PRO A 1 186 ? -25.126 -13.206 6.303 1.00 101.73 185 PRO A O 1
ATOM 2932 N N . GLU A 1 187 ? -26.876 -12.546 5.048 1.00 102.58 186 GLU A N 1
ATOM 2933 C CA . GLU A 1 187 ? -27.851 -13.040 6.009 1.00 104.76 186 GLU A CA 1
ATOM 2934 C C . GLU A 1 187 ? -27.855 -14.563 6.000 1.00 107.99 186 GLU A C 1
ATOM 2935 O O . GLU A 1 187 ? -27.750 -15.194 4.944 1.00 107.62 186 GLU A O 1
ATOM 2947 N N . VAL A 1 188 ? -27.975 -15.153 7.185 1.00 105.24 187 VAL A N 1
ATOM 2948 C CA . VAL A 1 188 ? -27.987 -16.602 7.349 1.00 99.04 187 VAL A CA 1
ATOM 2949 C C . VAL A 1 188 ? -29.362 -17.003 7.865 1.00 100.50 187 VAL A C 1
ATOM 2950 O O . VAL A 1 188 ? -29.768 -16.595 8.960 1.00 102.27 187 VAL A O 1
ATOM 2963 N N . VAL A 1 189 ? -30.076 -17.798 7.074 1.00 102.65 188 VAL A N 1
ATOM 2964 C CA . VAL A 1 189 ? -31.418 -18.241 7.432 1.00 106.76 188 VAL A CA 1
ATOM 2965 C C . VAL A 1 189 ? -31.313 -19.448 8.354 1.00 117.61 188 VAL A C 1
ATOM 2966 O O . VAL A 1 189 ? -30.588 -20.406 8.062 1.00 119.67 188 VAL A O 1
ATOM 2996 N N . ASP A 1 191 ? -33.448 -22.474 10.765 1.00 116.01 190 ASP A N 1
ATOM 2997 C CA . ASP A 1 191 ? -34.707 -23.208 10.833 1.00 116.44 190 ASP A CA 1
ATOM 2998 C C . ASP A 1 191 ? -35.538 -22.688 12.000 1.00 118.63 190 ASP A C 1
ATOM 2999 O O . ASP A 1 191 ? -35.032 -22.609 13.125 1.00 119.84 190 ASP A O 1
ATOM 3008 N N . PRO A 1 192 ? -36.806 -22.321 11.780 1.00 119.56 191 PRO A N 1
ATOM 3009 C CA . PRO A 1 192 ? -37.593 -21.761 12.896 1.00 119.68 191 PRO A CA 1
ATOM 3010 C C . PRO A 1 192 ? -37.655 -22.676 14.108 1.00 116.00 191 PRO A C 1
ATOM 3011 O O . PRO A 1 192 ? -37.456 -22.217 15.240 1.00 112.49 191 PRO A O 1
ATOM 3022 N N . ALA A 1 193 ? -37.933 -23.965 13.903 1.00 118.06 192 ALA A N 1
ATOM 3023 C CA . ALA A 1 193 ? -37.978 -24.897 15.025 1.00 121.98 192 ALA A CA 1
ATOM 3024 C C . ALA A 1 193 ? -36.627 -24.968 15.727 1.00 121.36 192 ALA A C 1
ATOM 3025 O O . ALA A 1 193 ? -36.549 -24.905 16.959 1.00 119.73 192 ALA A O 1
ATOM 3032 N N . LEU A 1 194 ? -35.547 -25.104 14.952 1.00 120.32 193 LEU A N 1
ATOM 3033 C CA . LEU A 1 194 ? -34.211 -25.096 15.538 1.00 118.68 193 LEU A CA 1
ATOM 3034 C C . LEU A 1 194 ? -33.979 -23.828 16.349 1.00 121.24 193 LEU A C 1
ATOM 3035 O O . LEU A 1 194 ? -33.432 -23.881 17.457 1.00 120.17 193 LEU A O 1
ATOM 3051 N N . ALA A 1 195 ? -34.392 -22.677 15.815 1.00 103.79 194 ALA A N 1
ATOM 3052 C CA . ALA A 1 195 ? -34.244 -21.428 16.553 1.00 102.19 194 ALA A CA 1
ATOM 3053 C C . ALA A 1 195 ? -35.055 -21.455 17.842 1.00 101.93 194 ALA A C 1
ATOM 3054 O O . ALA A 1 195 ? -34.591 -20.983 18.887 1.00 103.45 194 ALA A O 1
ATOM 3061 N N . ALA A 1 196 ? -36.271 -22.002 17.787 1.00 105.31 195 ALA A N 1
ATOM 3062 C CA . ALA A 1 196 ? -37.069 -22.142 19.000 1.00 111.90 195 ALA A CA 1
ATOM 3063 C C . ALA A 1 196 ? -36.359 -23.024 20.019 1.00 117.44 195 ALA A C 1
ATOM 3064 O O . ALA A 1 196 ? -36.339 -22.714 21.216 1.00 124.26 195 ALA A O 1
ATOM 3071 N N . GLN A 1 197 ? -35.762 -24.127 19.560 1.00 131.26 196 GLN A N 1
ATOM 3072 C CA . GLN A 1 197 ? -35.060 -25.021 20.473 1.00 128.67 196 GLN A CA 1
ATOM 3073 C C . GLN A 1 197 ? -33.851 -24.333 21.092 1.00 128.05 196 GLN A C 1
ATOM 3074 O O . GLN A 1 197 ? -33.578 -24.498 22.287 1.00 133.90 196 GLN A O 1
ATOM 3088 N N . TYR A 1 198 ? -33.113 -23.555 20.297 1.00 117.62 197 TYR A N 1
ATOM 3089 C CA . TYR A 1 198 ? -31.973 -22.822 20.837 1.00 111.83 197 TYR A CA 1
ATOM 3090 C C . TYR A 1 198 ? -32.422 -21.822 21.897 1.00 112.98 197 TYR A C 1
ATOM 3091 O O . TYR A 1 198 ? -31.837 -21.745 22.983 1.00 110.95 197 TYR A O 1
ATOM 3109 N N . GLU A 1 199 ? -33.467 -21.043 21.598 1.00 116.88 198 GLU A N 1
ATOM 3110 C CA . GLU A 1 199 ? -33.930 -20.049 22.561 1.00 112.79 198 GLU A CA 1
ATOM 3111 C C . GLU A 1 199 ? -34.460 -20.707 23.828 1.00 122.66 198 GLU A C 1
ATOM 3112 O O . GLU A 1 199 ? -34.430 -20.097 24.903 1.00 121.40 198 GLU A O 1
ATOM 3124 N N . HIS A 1 200 ? -34.952 -21.944 23.727 1.00 123.97 199 HIS A N 1
ATOM 3125 C CA . HIS A 1 200 ? -35.366 -22.669 24.923 1.00 121.17 199 HIS A CA 1
ATOM 3126 C C . HIS A 1 200 ? -34.154 -23.150 25.712 1.00 121.90 199 HIS A C 1
ATOM 3127 O O . HIS A 1 200 ? -34.081 -22.964 26.933 1.00 124.58 199 HIS A O 1
ATOM 3141 N N . ASP A 1 201 ? -33.192 -23.779 25.030 1.00 121.56 200 ASP A N 1
ATOM 3142 C CA . ASP A 1 201 ? -31.975 -24.218 25.705 1.00 119.77 200 ASP A CA 1
ATOM 3143 C C . ASP A 1 201 ? -31.307 -23.057 26.431 1.00 126.56 200 ASP A C 1
ATOM 3144 O O . ASP A 1 201 ? -30.832 -23.211 27.562 1.00 130.61 200 ASP A O 1
ATOM 3153 N N . LEU A 1 202 ? -31.271 -21.881 25.804 1.00 121.81 201 LEU A N 1
ATOM 3154 C CA . LEU A 1 202 ? -30.744 -20.704 26.486 1.00 123.32 201 LEU A CA 1
ATOM 3155 C C . LEU A 1 202 ? -31.536 -20.413 27.756 1.00 131.10 201 LEU A C 1
ATOM 3156 O O . LEU A 1 202 ? -30.961 -20.229 28.835 1.00 137.48 201 LEU A O 1
ATOM 3172 N N . GLU A 1 203 ? -32.865 -20.372 27.643 1.00 139.13 202 GLU A N 1
ATOM 3173 C CA . GLU A 1 203 ? -33.694 -19.949 28.767 1.00 135.22 202 GLU A CA 1
ATOM 3174 C C . GLU A 1 203 ? -33.562 -20.896 29.953 1.00 136.14 202 GLU A C 1
ATOM 3175 O O . GLU A 1 203 ? -33.481 -20.446 31.102 1.00 135.27 202 GLU A O 1
ATOM 3187 N N . VAL A 1 204 ? -33.537 -22.203 29.704 1.00 141.67 203 VAL A N 1
ATOM 3188 C CA . VAL A 1 204 ? -33.450 -23.193 30.776 1.00 142.85 203 VAL A CA 1
ATOM 3189 C C . VAL A 1 204 ? -32.030 -23.728 30.937 1.00 145.24 203 VAL A C 1
ATOM 3190 O O . VAL A 1 204 ? -31.462 -23.675 32.028 1.00 145.73 203 VAL A O 1
ATOM 3203 N N . ALA A 1 205 ? -31.429 -24.234 29.861 1.00 139.88 204 ALA A N 1
ATOM 3204 C CA . ALA A 1 205 ? -30.121 -24.874 29.962 1.00 144.13 204 ALA A CA 1
ATOM 3205 C C . ALA A 1 205 ? -29.061 -23.813 30.232 1.00 144.72 204 ALA A C 1
ATOM 3206 O O . ALA A 1 205 ? -28.688 -23.048 29.336 1.00 139.61 204 ALA A O 1
ATOM 3213 N N . GLN A 1 206 ? -28.589 -23.757 31.471 1.00 162.86 205 GLN A N 1
ATOM 3214 C CA . GLN A 1 206 ? -27.500 -22.882 31.885 1.00 160.32 205 GLN A CA 1
ATOM 3215 C C . GLN A 1 206 ? -26.371 -23.720 32.469 1.00 159.69 205 GLN A C 1
ATOM 3216 O O . GLN A 1 206 ? -25.763 -23.370 33.483 1.00 159.32 205 GLN A O 1
ATOM 3230 N N . THR A 1 207 ? -26.092 -24.853 31.818 1.00 145.69 206 THR A N 1
ATOM 3231 C CA . THR A 1 207 ? -25.075 -25.776 32.310 1.00 141.55 206 THR A CA 1
ATOM 3232 C C . THR A 1 207 ? -23.728 -25.080 32.462 1.00 143.14 206 THR A C 1
ATOM 3233 O O . THR A 1 207 ? -23.068 -25.199 33.501 1.00 132.40 206 THR A O 1
ATOM 3244 N N . THR A 1 208 ? -23.303 -24.350 31.435 1.00 150.61 207 THR A N 1
ATOM 3245 C CA . THR A 1 208 ? -22.038 -23.631 31.503 1.00 145.76 207 THR A CA 1
ATOM 3246 C C . THR A 1 208 ? -22.181 -22.415 32.411 1.00 146.22 207 THR A C 1
ATOM 3247 O O . THR A 1 208 ? -23.123 -21.628 32.270 1.00 146.27 207 THR A O 1
ATOM 3258 N N . ALA A 1 209 ? -21.247 -22.266 33.345 1.00 132.58 208 ALA A N 1
ATOM 3259 C CA . ALA A 1 209 ? -21.287 -21.143 34.271 1.00 107.19 208 ALA A CA 1
ATOM 3260 C C . ALA A 1 209 ? -20.912 -19.850 33.560 1.00 100.29 208 ALA A C 1
ATOM 3261 O O . ALA A 1 209 ? -19.976 -19.812 32.757 1.00 100.15 208 ALA A O 1
ATOM 3268 N N . LEU A 1 210 ? -21.650 -18.786 33.854 1.00 100.13 209 LEU A N 1
ATOM 3269 C CA . LEU A 1 210 ? -21.308 -17.484 33.303 1.00 95.05 209 LEU A CA 1
ATOM 3270 C C . LEU A 1 210 ? -19.921 -17.076 33.794 1.00 94.56 209 LEU A C 1
ATOM 3271 O O . LEU A 1 210 ? -19.577 -17.326 34.955 1.00 96.14 209 LEU A O 1
ATOM 3287 N N . PRO A 1 211 ? -19.097 -16.461 32.945 1.00 93.11 210 PRO A N 1
ATOM 3288 C CA . PRO A 1 211 ? -17.741 -16.098 33.378 1.00 92.44 210 PRO A CA 1
ATOM 3289 C C . PRO A 1 211 ? -17.766 -15.173 34.586 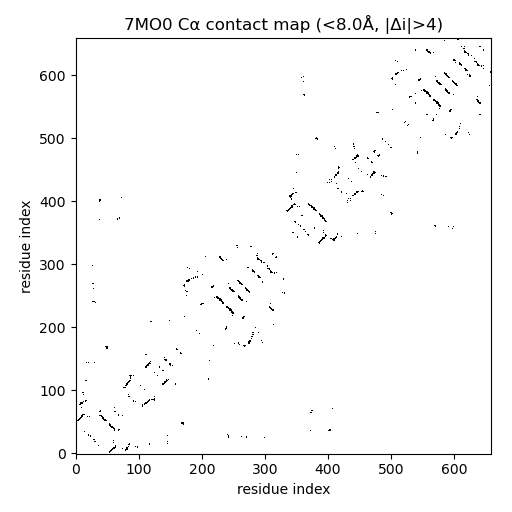1.00 99.94 210 PRO A C 1
ATOM 3290 O O . PRO A 1 211 ? -18.765 -14.513 34.879 1.00 101.16 210 PRO A O 1
ATOM 3301 N N . ASP A 1 212 ? -16.641 -15.133 35.294 1.00 110.33 211 ASP A N 1
ATOM 3302 C CA . ASP A 1 212 ? -16.520 -14.264 36.456 1.00 114.58 211 ASP A CA 1
ATOM 3303 C C . ASP A 1 212 ? -16.585 -12.800 36.032 1.00 119.90 211 ASP A C 1
ATOM 3304 O O . ASP A 1 212 ? -16.179 -12.431 34.926 1.00 116.57 211 ASP A O 1
ATOM 3313 N N . GLU A 1 213 ? -17.099 -11.958 36.934 1.00 141.78 212 GLU A N 1
ATOM 3314 C CA . GLU A 1 213 ? -17.375 -10.560 36.610 1.00 141.34 212 GLU A CA 1
ATOM 3315 C C . GLU A 1 213 ? -16.177 -9.692 36.989 1.00 140.61 212 GLU A C 1
ATOM 3316 O O . GLU A 1 213 ? -16.134 -9.053 38.043 1.00 141.19 212 GLU A O 1
ATOM 3328 N N . ASP A 1 214 ? -15.189 -9.665 36.100 1.00 127.17 213 ASP A N 1
ATOM 3329 C CA . ASP A 1 214 ? -14.140 -8.664 36.207 1.00 129.10 213 ASP A CA 1
ATOM 3330 C C . ASP A 1 214 ? -14.711 -7.317 35.777 1.00 126.45 213 ASP A C 1
ATOM 3331 O O . ASP A 1 214 ? -15.421 -7.222 34.772 1.00 128.18 213 ASP A O 1
ATOM 3340 N N . ASP A 1 215 ? -14.418 -6.270 36.542 1.00 122.79 214 ASP A N 1
ATOM 3341 C CA . ASP A 1 215 ? -14.928 -4.938 36.206 1.00 120.39 214 ASP A CA 1
ATOM 3342 C C . ASP A 1 215 ? -13.966 -4.243 35.240 1.00 115.71 214 ASP A C 1
ATOM 3343 O O . ASP A 1 215 ? -13.462 -3.143 35.475 1.00 113.70 214 ASP A O 1
ATOM 3352 N N . ASP A 1 216 ? -13.736 -4.927 34.115 1.00 111.97 215 ASP A N 1
ATOM 3353 C CA . ASP A 1 216 ? -12.836 -4.410 33.090 1.00 107.28 215 ASP A CA 1
ATOM 3354 C C . ASP A 1 216 ? -13.482 -3.274 32.306 1.00 103.34 215 ASP A C 1
ATOM 3355 O O . ASP A 1 216 ? -12.806 -2.314 31.921 1.00 100.57 215 ASP A O 1
ATOM 3364 N N . LEU A 1 217 ? -14.784 -3.369 32.047 1.00 101.01 216 LEU A N 1
ATOM 3365 C CA . LEU A 1 217 ? -15.485 -2.356 31.267 1.00 96.83 216 LEU A CA 1
ATOM 3366 C C . LEU A 1 217 ? -15.682 -1.072 32.068 1.00 98.04 216 LEU A C 1
ATOM 3367 O O . LEU A 1 217 ? -15.569 -1.064 33.296 1.00 99.90 216 LEU A O 1
ATOM 3384 N N . GLU B 2 9 ? 4.501 1.379 38.109 1.00 109.12 343 GLU B N 1
ATOM 3385 C CA . GLU B 2 9 ? 3.096 1.037 37.877 1.00 109.50 343 GLU B CA 1
ATOM 3386 C C . GLU B 2 9 ? 2.874 0.696 36.404 1.00 107.64 343 GLU B C 1
ATOM 3387 O O . GLU B 2 9 ? 3.485 1.311 35.530 1.00 107.25 343 GLU B O 1
ATOM 3398 N N . PRO B 2 10 ? 2.015 -0.284 36.122 1.00 94.93 344 PRO B N 1
ATOM 3399 C CA . PRO B 2 10 ? 1.772 -0.676 34.723 1.00 89.85 344 PRO B CA 1
ATOM 3400 C C . PRO B 2 10 ? 1.348 0.514 33.885 1.00 89.90 344 PRO B C 1
ATOM 3401 O O . PRO B 2 10 ? 0.542 1.343 34.332 1.00 89.85 344 PRO B O 1
ATOM 3412 N N . PRO B 2 11 ? 1.869 0.638 32.662 1.00 88.61 345 PRO B N 1
ATOM 3413 C CA . PRO B 2 11 ? 1.514 1.796 31.834 1.00 87.55 345 PRO B CA 1
ATOM 3414 C C . PRO B 2 11 ? 0.040 1.809 31.459 1.00 80.88 345 PRO B C 1
ATOM 3415 O O . PRO B 2 11 ? -0.585 0.765 31.255 1.00 76.61 345 PRO B O 1
ATOM 3426 N N . LYS B 2 12 ? -0.511 3.017 31.362 1.00 87.06 346 LYS B N 1
ATOM 3427 C CA . LYS B 2 12 ? -1.864 3.193 30.858 1.00 86.09 346 LYS B CA 1
ATOM 3428 C C . LYS B 2 12 ? -1.939 2.796 29.387 1.00 84.15 346 LYS B C 1
ATOM 3429 O O . LYS B 2 12 ? -0.979 2.953 28.628 1.00 84.49 346 LYS B O 1
ATOM 3448 N N . VAL B 2 13 ? -3.100 2.284 28.988 1.00 71.95 347 VAL B N 1
ATOM 3449 C CA . VAL B 2 13 ? -3.360 1.875 27.612 1.00 69.18 347 VAL B CA 1
ATOM 3450 C C . VAL B 2 13 ? -4.311 2.899 27.006 1.00 68.32 347 VAL B C 1
ATOM 3451 O O . VAL B 2 13 ? -5.484 2.979 27.393 1.00 66.61 347 VAL B O 1
ATOM 3464 N N . VAL B 2 14 ? -3.809 3.682 26.054 1.00 71.04 348 VAL B N 1
ATOM 3465 C CA . VAL B 2 14 ? -4.587 4.718 25.384 1.00 72.59 348 VAL B CA 1
ATOM 3466 C C . VAL B 2 14 ? -4.995 4.207 24.011 1.00 70.68 348 VAL B C 1
ATOM 3467 O O . VAL B 2 14 ? -4.157 3.702 23.253 1.00 72.14 348 VAL B O 1
ATOM 3480 N N . VAL B 2 15 ? -6.279 4.346 23.685 1.00 61.09 349 VAL B N 1
ATOM 3481 C CA . VAL B 2 15 ? -6.832 3.865 22.427 1.00 65.07 349 VAL B CA 1
ATOM 3482 C C . VAL B 2 15 ? -7.646 4.981 21.790 1.00 65.89 349 VAL B C 1
ATOM 3483 O O . VAL B 2 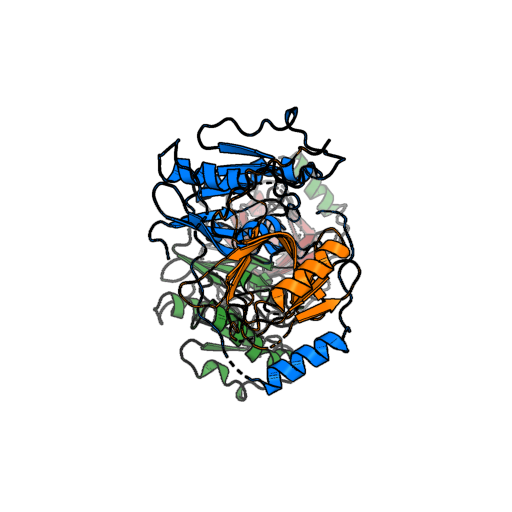15 ? -8.533 5.552 22.433 1.00 64.61 349 VAL B O 1
ATOM 3496 N N . THR B 2 16 ? -7.345 5.288 20.531 1.00 70.58 350 THR B N 1
ATOM 3497 C CA . THR B 2 16 ? -8.194 6.154 19.716 1.00 71.28 350 THR B CA 1
ATOM 3498 C C . THR B 2 16 ? -9.265 5.263 19.098 1.00 72.73 350 THR B C 1
ATOM 3499 O O . THR B 2 16 ? -9.002 4.529 18.142 1.00 70.43 350 THR B O 1
ATOM 3510 N N . GLU B 2 17 ? -10.474 5.317 19.652 1.00 83.19 351 GLU B N 1
ATOM 3511 C CA . GLU B 2 17 ? -11.525 4.401 19.233 1.00 83.51 351 GLU B CA 1
ATOM 3512 C C . GLU B 2 17 ? -11.832 4.571 17.750 1.00 85.91 351 GLU B C 1
ATOM 3513 O O . GLU B 2 17 ? -11.822 5.684 17.217 1.00 87.90 351 GLU B O 1
ATOM 3525 N N . VAL B 2 18 ? -12.096 3.452 17.083 1.00 67.40 352 VAL B N 1
ATOM 3526 C CA . VAL B 2 18 ? -12.588 3.472 15.710 1.00 67.83 352 VAL B CA 1
ATOM 3527 C C . VAL B 2 18 ? -14.069 3.828 15.751 1.00 69.25 352 VAL B C 1
ATOM 3528 O O . VAL B 2 18 ? -14.877 3.101 16.337 1.00 65.94 352 VAL B O 1
ATOM 3541 N N . LYS B 2 19 ? -14.426 4.949 15.134 1.00 68.87 353 LYS B N 1
ATOM 3542 C CA . LYS B 2 19 ? -15.789 5.454 15.192 1.00 66.92 353 LYS B CA 1
ATOM 3543 C C . LYS B 2 19 ? -16.613 4.935 14.023 1.00 64.87 353 LYS B C 1
ATOM 3544 O O . LYS B 2 19 ? -16.102 4.760 12.913 1.00 64.31 353 LYS B O 1
ATOM 3563 N N . GLU B 2 20 ? -17.892 4.682 14.288 1.00 60.11 354 GLU B N 1
ATOM 3564 C CA . GLU B 2 20 ? -18.866 4.252 13.289 1.00 60.77 354 GLU B CA 1
ATOM 3565 C C . GLU B 2 20 ? -19.986 5.292 13.282 1.00 61.43 354 GLU B C 1
ATOM 3566 O O . GLU B 2 20 ? -20.988 5.146 13.985 1.00 60.73 354 GLU B O 1
ATOM 3578 N N . GLU B 2 21 ? -19.809 6.347 12.481 1.00 82.84 355 GLU B N 1
ATOM 3579 C CA . GLU B 2 21 ? -20.783 7.433 12.466 1.00 83.19 355 GLU B CA 1
ATOM 3580 C C . GLU B 2 21 ? -22.169 6.947 12.071 1.00 82.85 355 GLU B C 1
ATOM 3581 O O . GLU B 2 21 ? -23.173 7.550 12.465 1.00 83.06 355 GLU B O 1
ATOM 3593 N N . ASP B 2 22 ? -22.250 5.863 11.303 1.00 81.05 356 ASP B N 1
ATOM 3594 C CA . ASP B 2 22 ? -23.529 5.398 10.786 1.00 81.93 356 ASP B CA 1
ATOM 3595 C C . ASP B 2 22 ? -24.299 4.528 11.771 1.00 78.74 356 ASP B C 1
ATOM 3596 O O . ASP B 2 22 ? -25.429 4.138 11.465 1.00 79.56 356 ASP B O 1
ATOM 3605 N N . ALA B 2 23 ? -23.738 4.224 12.938 1.00 63.24 357 ALA B N 1
ATOM 3606 C CA . ALA B 2 23 ? -24.432 3.391 13.909 1.00 62.58 357 ALA B CA 1
ATOM 3607 C C . ALA B 2 23 ? -25.444 4.214 14.697 1.00 60.78 357 ALA B C 1
ATOM 3608 O O . ALA B 2 23 ? -25.182 5.365 15.059 1.00 59.83 357 ALA B O 1
ATOM 3615 N N . PHE B 2 24 ? -26.607 3.617 14.957 1.00 68.12 358 PHE B N 1
ATOM 3616 C CA . PHE B 2 24 ? -27.624 4.231 15.799 1.00 69.38 358 PHE B CA 1
ATOM 3617 C C . PHE B 2 24 ? -27.600 3.704 17.229 1.00 66.89 358 PHE B C 1
ATOM 3618 O O . PHE B 2 24 ? -28.406 4.147 18.052 1.00 66.63 358 PHE B O 1
ATOM 3635 N N . TYR B 2 25 ? -26.703 2.772 17.542 1.00 74.04 359 TYR B N 1
ATOM 3636 C CA . TYR B 2 25 ? -26.499 2.312 18.909 1.00 73.93 359 TYR B CA 1
ATOM 3637 C C . TYR B 2 25 ? -25.060 1.836 19.044 1.00 70.84 359 TYR B C 1
ATOM 3638 O O . TYR B 2 25 ? -24.541 1.159 18.153 1.00 73.05 359 TYR B O 1
ATOM 3656 N N . SER B 2 26 ? -24.424 2.190 20.159 1.00 65.69 360 SER B N 1
ATOM 3657 C CA . SER B 2 26 ? -23.029 1.828 20.394 1.00 67.12 360 SER B CA 1
ATOM 3658 C C . SER B 2 26 ? -22.788 1.742 21.893 1.00 64.78 360 SER B C 1
ATOM 3659 O O . SER B 2 26 ? -22.992 2.726 22.608 1.00 65.00 360 SER B O 1
ATOM 3667 N N . LYS B 2 27 ? -22.344 0.576 22.361 1.00 63.98 361 LYS B N 1
ATOM 3668 C CA . LYS B 2 27 ? -22.083 0.356 23.777 1.00 69.52 361 LYS B CA 1
ATOM 3669 C C . LYS B 2 27 ? -20.822 -0.478 23.945 1.00 65.49 361 LYS B C 1
ATOM 3670 O O . LYS B 2 27 ? -20.648 -1.489 23.259 1.00 64.19 361 LYS B O 1
ATOM 3689 N N . LYS B 2 28 ? -19.949 -0.053 24.859 1.00 63.59 362 LYS B N 1
ATOM 3690 C CA . LYS B 2 28 ? -18.778 -0.847 25.211 1.00 64.78 362 LYS B CA 1
ATOM 3691 C C . LYS B 2 28 ? -19.215 -2.168 25.834 1.00 62.66 362 LYS B C 1
ATOM 3692 O O . LYS B 2 28 ? -20.222 -2.242 26.543 1.00 64.01 362 LYS B O 1
ATOM 3711 N N . CYS B 2 29 ? -18.450 -3.223 25.568 1.00 58.60 363 CYS B N 1
ATOM 3712 C CA . CYS B 2 29 ? -18.872 -4.559 25.966 1.00 59.36 363 CYS B CA 1
ATOM 3713 C C . CYS B 2 29 ? -17.666 -5.483 26.043 1.00 61.01 363 CYS B C 1
ATOM 3714 O O . CYS B 2 29 ? -16.543 -5.108 25.697 1.00 63.46 363 CYS B O 1
ATOM 3722 N N . LYS B 2 30 ? -17.921 -6.706 26.510 1.00 58.45 364 LYS B N 1
ATOM 3723 C CA . LYS B 2 30 ? -16.949 -7.793 26.492 1.00 64.62 364 LYS B CA 1
ATOM 3724 C C . LYS B 2 30 ? -17.645 -9.033 25.947 1.00 68.07 364 LYS B C 1
ATOM 3725 O O . LYS B 2 30 ? -18.743 -9.379 26.397 1.00 70.46 364 LYS B O 1
ATOM 3744 N N . LEU B 2 31 ? -17.007 -9.701 24.990 1.00 68.61 365 LEU B N 1
ATOM 3745 C CA . LEU B 2 31 ? -17.623 -10.777 24.222 1.00 74.21 365 LEU B CA 1
ATOM 3746 C C . LEU B 2 31 ? -17.029 -12.128 24.597 1.00 72.07 365 LEU B C 1
ATOM 3747 O O . LEU B 2 31 ? -15.826 -12.240 24.850 1.00 68.49 365 LEU B O 1
ATOM 3763 N N . PHE B 2 32 ? -17.886 -13.153 24.630 1.00 79.44 366 PHE B N 1
ATOM 3764 C CA . PHE B 2 32 ? -17.480 -14.524 24.919 1.00 80.56 366 PHE B CA 1
ATOM 3765 C C . PHE B 2 32 ? -18.225 -15.473 23.979 1.00 77.68 366 PHE B C 1
ATOM 3766 O O . PHE B 2 32 ? -19.291 -15.141 23.454 1.00 75.58 366 PHE B O 1
ATOM 3783 N N . TYR B 2 33 ? -17.657 -16.669 23.777 1.00 84.31 367 TYR B N 1
ATOM 3784 C CA . TYR B 2 33 ? -18.260 -17.695 22.927 1.00 83.76 367 TYR B CA 1
ATOM 3785 C C . TYR B 2 33 ? -18.090 -19.068 23.573 1.00 91.34 367 TYR B C 1
ATOM 3786 O O . TYR B 2 33 ? -17.020 -19.381 24.103 1.00 90.33 367 TYR B O 1
ATOM 3804 N N . LYS B 2 34 ? -19.148 -19.891 23.516 1.00 90.61 368 LYS B N 1
ATOM 3805 C CA . LYS B 2 34 ? -19.176 -21.175 24.216 1.00 97.28 368 LYS B CA 1
ATOM 3806 C C . LYS B 2 34 ? -18.561 -22.276 23.351 1.00 102.49 368 LYS B C 1
ATOM 3807 O O . LYS B 2 34 ? -19.067 -22.587 22.265 1.00 101.65 368 LYS B O 1
ATOM 3826 N N . LYS B 2 35 ? -17.479 -22.874 23.858 1.00 112.78 369 LYS B N 1
ATOM 3827 C CA . LYS B 2 35 ? -16.782 -24.005 23.259 1.00 109.01 369 LYS B CA 1
ATOM 3828 C C . LYS B 2 35 ? -16.495 -24.999 24.375 1.00 115.10 369 LYS B C 1
ATOM 3829 O O . LYS B 2 35 ? -16.212 -24.598 25.509 1.00 116.16 369 LYS B O 1
ATOM 3848 N N . ASP B 2 36 ? -16.568 -26.290 24.061 1.00 122.40 370 ASP B N 1
ATOM 3849 C CA . ASP B 2 36 ? -16.488 -27.340 25.082 1.00 123.83 370 ASP B CA 1
ATOM 3850 C C . ASP B 2 36 ? -17.593 -27.032 26.088 1.00 120.13 370 ASP B C 1
ATOM 3851 O O . ASP B 2 36 ? -18.773 -27.029 25.694 1.00 118.13 370 ASP B O 1
ATOM 3860 N N . ASN B 2 37 ? -17.283 -26.749 27.355 1.00 140.93 371 ASN B N 1
ATOM 3861 C CA . ASN B 2 37 ? -18.266 -26.303 28.336 1.00 141.23 371 ASN B CA 1
ATOM 3862 C C . ASN B 2 37 ? -17.758 -25.058 29.062 1.00 140.81 371 ASN B C 1
ATOM 3863 O O . ASN B 2 37 ? -17.861 -24.943 30.288 1.00 141.35 371 ASN B O 1
ATOM 3874 N N . GLU B 2 38 ? -17.206 -24.105 28.309 1.00 127.04 372 GLU B N 1
ATOM 3875 C CA . GLU B 2 38 ? -16.692 -22.861 28.858 1.00 126.22 372 GLU B CA 1
ATOM 3876 C C . GLU B 2 38 ? -17.005 -21.713 27.907 1.00 120.42 372 GLU B C 1
ATOM 3877 O O . GLU B 2 38 ? -17.185 -21.920 26.704 1.00 118.67 372 GLU B O 1
ATOM 3889 N N . PHE B 2 39 ? -17.077 -20.500 28.460 1.00 108.51 373 PHE B N 1
ATOM 3890 C CA . PHE B 2 39 ? -17.256 -19.282 27.670 1.00 98.98 373 PHE B CA 1
ATOM 3891 C C . PHE B 2 39 ? -15.886 -18.625 27.513 1.00 94.68 373 PHE B C 1
ATOM 3892 O O . PHE B 2 39 ? -15.382 -17.983 28.438 1.00 95.08 373 PHE B O 1
ATOM 3909 N N . LYS B 2 40 ? -15.291 -18.784 26.333 1.00 94.44 374 LYS B N 1
ATOM 3910 C CA . LYS B 2 40 ? -13.943 -18.298 26.081 1.00 92.92 374 LYS B CA 1
ATOM 3911 C C . LYS B 2 40 ? -13.966 -16.824 25.694 1.00 89.70 374 LYS B C 1
ATOM 3912 O O . LYS B 2 40 ? -14.800 -16.387 24.900 1.00 88.40 374 LYS B O 1
ATOM 3931 N N . GLU B 2 41 ? -13.032 -16.057 26.261 1.00 90.08 375 GLU B N 1
ATOM 3932 C CA . GLU B 2 41 ? -12.985 -14.624 25.999 1.00 87.33 375 GLU B CA 1
ATOM 3933 C C . GLU B 2 41 ? -12.663 -14.351 24.533 1.00 84.30 375 GLU B C 1
ATOM 3934 O O . GLU B 2 41 ? -11.788 -14.988 23.941 1.00 82.48 375 GLU B O 1
ATOM 3946 N N . LYS B 2 42 ? -13.386 -13.392 23.949 1.00 75.99 376 LYS B N 1
ATOM 3947 C CA . LYS B 2 42 ? -13.080 -12.880 22.621 1.00 73.73 376 LYS B CA 1
ATOM 3948 C C . LYS B 2 42 ? -12.496 -11.474 22.653 1.00 70.42 376 LYS B C 1
ATOM 3949 O O . LYS B 2 42 ? -11.900 -11.049 21.659 1.00 67.78 376 LYS B O 1
ATOM 3968 N N . GLY B 2 43 ? -12.655 -10.752 23.756 1.00 71.22 377 GLY B N 1
ATOM 3969 C CA . GLY B 2 43 ? -12.031 -9.458 23.947 1.00 72.13 377 GLY B CA 1
ATOM 3970 C C . GLY B 2 43 ? -13.037 -8.387 24.322 1.00 65.76 377 GLY B C 1
ATOM 3971 O O . GLY B 2 43 ? -14.248 -8.548 24.191 1.00 67.31 377 GLY B O 1
ATOM 3975 N N . ILE B 2 44 ? -12.492 -7.273 24.813 1.00 71.51 378 ILE B N 1
ATOM 3976 C CA . ILE B 2 44 ? -13.282 -6.075 25.072 1.00 71.23 378 ILE B CA 1
ATOM 3977 C C . ILE B 2 44 ? -13.412 -5.286 23.777 1.00 70.17 378 ILE B C 1
ATOM 3978 O O . ILE B 2 44 ? -12.466 -5.210 22.982 1.00 69.85 378 ILE B O 1
ATOM 3994 N N . GLY B 2 45 ? -14.576 -4.694 23.562 1.00 70.30 379 GLY B N 1
ATOM 3995 C CA . GLY B 2 45 ? -14.820 -3.955 22.347 1.00 67.93 379 GLY B CA 1
ATOM 3996 C C . GLY B 2 45 ? -16.014 -3.044 22.468 1.00 67.17 379 GLY B C 1
ATOM 3997 O O . GLY B 2 45 ? -16.436 -2.685 23.569 1.00 68.11 379 GLY B O 1
ATOM 4001 N N . THR B 2 46 ? -16.557 -2.665 21.311 1.00 65.34 380 THR B N 1
ATOM 4002 C CA . THR B 2 46 ? -17.739 -1.816 21.238 1.00 64.42 380 THR B CA 1
ATOM 4003 C C . THR B 2 46 ? -18.733 -2.446 20.276 1.00 63.92 380 THR B C 1
ATOM 4004 O O . THR B 2 46 ? -18.402 -2.689 19.109 1.00 61.27 380 THR B O 1
ATOM 4015 N N . LEU B 2 47 ? -19.943 -2.706 20.764 1.00 66.67 381 LEU B N 1
ATOM 4016 C CA . LEU B 2 47 ? -21.008 -3.247 19.930 1.00 66.89 381 LEU B CA 1
ATOM 4017 C C . LEU B 2 47 ? -21.703 -2.115 19.188 1.00 65.20 381 LEU B C 1
ATOM 4018 O O . LEU B 2 47 ? -22.100 -1.117 19.796 1.00 64.79 381 LEU B O 1
ATOM 4034 N N . HIS B 2 48 ? -21.850 -2.272 17.875 1.00 60.46 382 HIS B N 1
ATOM 4035 C CA . HIS B 2 48 ? -22.477 -1.273 17.022 1.00 62.24 382 HIS B CA 1
ATOM 4036 C C . HIS B 2 48 ? -23.671 -1.878 16.298 1.00 62.62 382 HIS B C 1
ATOM 4037 O O . HIS B 2 48 ? -23.605 -3.014 15.814 1.00 63.70 382 HIS B O 1
ATOM 4051 N N . LEU B 2 49 ? -24.760 -1.116 16.233 1.00 60.31 383 LEU B N 1
ATOM 4052 C CA . LEU B 2 49 ? -25.916 -1.439 15.404 1.00 64.49 383 LEU B CA 1
ATOM 4053 C C . LEU B 2 49 ? -25.999 -0.390 14.299 1.00 67.31 383 LEU B C 1
ATOM 4054 O O . LEU B 2 49 ? -26.140 0.806 14.584 1.00 62.65 383 LEU B O 1
ATOM 4070 N N . LYS B 2 50 ? -25.909 -0.841 13.043 1.00 60.46 384 LYS B N 1
ATOM 4071 C CA . LYS B 2 50 ? -25.822 0.039 11.889 1.00 63.27 384 LYS B CA 1
ATOM 4072 C C . LYS B 2 50 ? -26.946 -0.251 10.895 1.00 66.59 384 LYS B C 1
ATOM 4073 O O . LYS B 2 50 ? -27.478 -1.365 10.861 1.00 64.60 384 LYS B O 1
ATOM 4092 N N . PRO B 2 51 ? -27.332 0.735 10.090 1.00 67.66 385 PRO B N 1
ATOM 4093 C CA . PRO B 2 51 ? -28.350 0.499 9.062 1.00 72.52 385 PRO B CA 1
ATOM 4094 C C . PRO B 2 51 ? -27.791 -0.261 7.867 1.00 75.05 385 PRO B C 1
ATOM 4095 O O . PRO B 2 51 ? -26.579 -0.361 7.662 1.00 71.99 385 PRO B O 1
ATOM 4106 N N . THR B 2 52 ? -28.713 -0.805 7.075 1.00 71.31 386 THR B N 1
ATOM 4107 C CA . THR B 2 52 ? -28.391 -1.463 5.816 1.00 74.76 386 THR B CA 1
ATOM 4108 C C . THR B 2 52 ? -29.266 -0.865 4.716 1.00 72.43 386 THR B C 1
ATOM 4109 O O . THR B 2 52 ? -30.130 -0.016 4.970 1.00 69.33 386 THR B O 1
ATOM 4120 N N . ALA B 2 53 ? -29.039 -1.308 3.478 1.00 81.43 387 ALA B N 1
ATOM 4121 C CA . ALA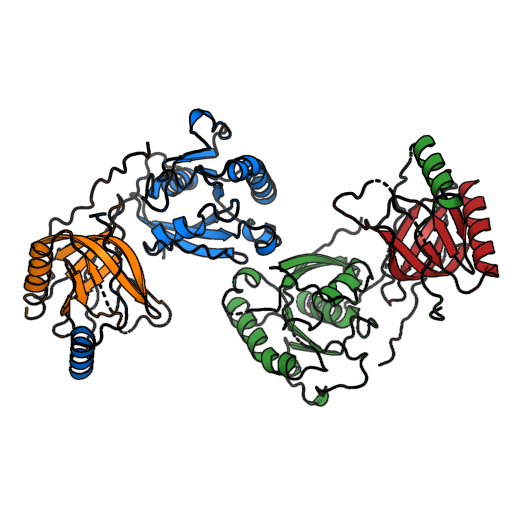 B 2 53 ? -29.888 -0.854 2.384 1.00 82.65 387 ALA B CA 1
ATOM 4122 C C . ALA B 2 53 ? -31.305 -1.402 2.519 1.00 86.00 387 ALA B C 1
ATOM 4123 O O . ALA B 2 53 ? -32.255 -0.784 2.025 1.00 86.91 387 ALA B O 1
ATOM 4130 N N . ASN B 2 54 ? -31.460 -2.550 3.177 1.00 95.58 388 ASN B N 1
ATOM 4131 C CA . ASN B 2 54 ? -32.766 -3.099 3.502 1.00 96.52 388 ASN B CA 1
ATOM 4132 C C . ASN B 2 54 ? -33.217 -2.547 4.858 1.00 95.84 388 ASN B C 1
ATOM 4133 O O . ASN B 2 54 ? -32.637 -1.596 5.388 1.00 95.92 388 ASN B O 1
ATOM 4144 N N . GLN B 2 55 ? -34.260 -3.136 5.439 1.00 95.44 389 GLN B N 1
ATOM 4145 C CA . GLN B 2 55 ? -34.665 -2.805 6.798 1.00 96.46 389 GLN B CA 1
ATOM 4146 C C . GLN B 2 55 ? -33.923 -3.637 7.840 1.00 94.06 389 GLN B C 1
ATOM 4147 O O . GLN B 2 55 ? -34.142 -3.442 9.041 1.00 92.99 389 GLN B O 1
ATOM 4161 N N . LYS B 2 56 ? -33.051 -4.545 7.408 1.00 78.34 390 LYS B N 1
ATOM 4162 C CA . LYS B 2 56 ? -32.254 -5.350 8.321 1.00 78.28 390 LYS B CA 1
ATOM 4163 C C . LYS B 2 56 ? -31.175 -4.497 8.987 1.00 73.35 390 LYS B C 1
ATOM 4164 O O . LYS B 2 56 ? -30.795 -3.432 8.498 1.00 73.11 390 LYS B O 1
ATOM 4183 N N . THR B 2 57 ? -30.681 -4.983 10.125 1.00 68.16 391 THR B N 1
ATOM 4184 C CA . THR B 2 57 ? -29.705 -4.269 10.937 1.00 67.36 391 THR B CA 1
ATOM 4185 C C . THR B 2 57 ? -28.423 -5.082 11.053 1.00 62.83 391 THR B C 1
ATOM 4186 O O . THR B 2 57 ? -28.449 -6.317 11.083 1.00 64.23 391 THR B O 1
ATOM 4197 N N . GLN B 2 58 ? -27.293 -4.373 11.102 1.00 67.26 392 GLN B N 1
ATOM 4198 C CA . GLN B 2 58 ? -25.968 -4.985 11.152 1.00 67.32 392 GLN B CA 1
ATOM 4199 C C . GLN B 2 58 ? -25.451 -4.950 12.586 1.00 62.67 392 GLN B C 1
ATOM 4200 O O . GLN B 2 58 ? -25.317 -3.871 13.175 1.00 63.97 392 GLN B O 1
ATOM 4214 N N . LEU B 2 59 ? -25.159 -6.126 13.141 1.00 65.02 393 LEU B N 1
ATOM 4215 C CA . LEU B 2 59 ? -24.569 -6.242 14.472 1.00 65.20 393 LEU B CA 1
ATOM 4216 C C . LEU B 2 59 ? -23.055 -6.338 14.322 1.00 61.76 393 LEU B C 1
ATOM 4217 O O . LEU B 2 59 ? -22.541 -7.329 13.794 1.00 64.67 393 LEU B O 1
ATOM 4233 N N . LEU B 2 60 ? -22.344 -5.315 14.791 1.00 55.07 394 LEU B N 1
ATOM 4234 C CA . LEU B 2 60 ? -20.901 -5.207 14.622 1.00 57.50 394 LEU B CA 1
ATOM 4235 C C . LEU B 2 60 ? -20.233 -4.997 15.972 1.00 54.47 394 LEU B C 1
ATOM 4236 O O . LEU B 2 60 ? -20.708 -4.207 16.792 1.00 53.09 394 LEU B O 1
ATOM 4252 N N . VAL B 2 61 ? -19.128 -5.705 16.196 1.00 56.20 395 VAL B N 1
ATOM 4253 C CA . VAL B 2 61 ? -18.346 -5.588 17.422 1.00 56.17 395 VAL B CA 1
ATOM 4254 C C . VAL B 2 61 ? -16.889 -5.379 17.031 1.00 51.77 395 VAL B C 1
ATOM 4255 O O . VAL B 2 61 ? -16.275 -6.261 16.418 1.00 56.34 395 VAL B O 1
ATOM 4268 N N . ARG B 2 62 ? -16.341 -4.219 17.384 1.00 61.66 396 ARG B N 1
ATOM 4269 C CA . ARG B 2 62 ? -14.955 -3.877 17.099 1.00 60.86 396 ARG B CA 1
ATOM 4270 C C . ARG B 2 62 ? -14.142 -3.885 18.387 1.00 62.62 396 ARG B C 1
ATOM 4271 O O . ARG B 2 62 ? -14.592 -3.378 19.419 1.00 61.45 396 ARG B O 1
ATOM 4292 N N . ALA B 2 63 ? -12.940 -4.451 18.316 1.00 66.33 397 ALA B N 1
ATOM 4293 C CA . ALA B 2 63 ? -12.084 -4.544 19.488 1.00 67.07 397 ALA B CA 1
ATOM 4294 C C . ALA B 2 63 ? -11.657 -3.156 19.959 1.00 64.89 397 ALA B C 1
ATOM 4295 O O . ALA B 2 63 ? -11.623 -2.189 19.194 1.00 63.95 397 ALA B O 1
ATOM 4302 N N . ASP B 2 64 ? -11.322 -3.075 21.247 1.00 65.55 398 ASP B N 1
ATOM 4303 C CA . ASP B 2 64 ? -10.904 -1.824 21.881 1.00 65.65 398 ASP B CA 1
ATOM 4304 C C . ASP B 2 64 ? -9.426 -1.545 21.591 1.00 62.82 398 ASP B C 1
ATOM 4305 O O . ASP B 2 64 ? -8.592 -1.412 22.488 1.00 64.19 398 ASP B O 1
ATOM 4314 N N . THR B 2 65 ? -9.113 -1.462 20.299 1.00 65.58 399 THR B N 1
ATOM 4315 C CA . THR B 2 65 ? -7.763 -1.189 19.829 1.00 58.80 399 THR B CA 1
ATOM 4316 C C . THR B 2 65 ? -7.813 -0.079 18.787 1.00 61.62 399 THR B C 1
ATOM 4317 O O . THR B 2 65 ? -8.883 0.299 18.299 1.00 59.12 399 THR B O 1
ATOM 4328 N N . ASN B 2 66 ? -6.635 0.443 18.439 1.00 63.86 400 ASN B N 1
ATOM 4329 C CA . ASN B 2 66 ? -6.562 1.463 17.400 1.00 62.50 400 ASN B CA 1
ATOM 4330 C C . ASN B 2 66 ? -6.990 0.927 16.038 1.00 62.61 400 ASN B C 1
ATOM 4331 O O . ASN B 2 66 ? -7.384 1.713 15.168 1.00 58.86 400 ASN B O 1
ATOM 4342 N N . LEU B 2 67 ? -6.926 -0.389 15.835 1.00 60.38 401 LEU B N 1
ATOM 4343 C CA . LEU B 2 67 ? -7.282 -0.986 14.556 1.00 61.08 401 LEU B CA 1
ATOM 4344 C C . LEU B 2 67 ? -8.741 -1.410 14.480 1.00 60.29 401 LEU B C 1
ATOM 4345 O O . LEU B 2 67 ? -9.238 -1.669 13.379 1.00 56.79 401 LEU B O 1
ATOM 4361 N N . GLY B 2 68 ? -9.437 -1.488 15.612 1.00 51.77 402 GLY B N 1
ATOM 4362 C CA . GLY B 2 68 ? -10.844 -1.832 15.611 1.00 53.33 402 GLY B CA 1
ATOM 4363 C C . GLY B 2 68 ? -11.122 -3.203 15.036 1.00 53.06 402 GLY B C 1
ATOM 4364 O O . GLY B 2 68 ? -12.006 -3.360 14.190 1.00 55.31 402 GLY B O 1
ATOM 4368 N N . ASN B 2 69 ? -10.377 -4.207 15.495 1.00 64.74 403 ASN B N 1
ATOM 4369 C CA . ASN B 2 69 ? -10.520 -5.560 14.974 1.00 63.11 403 ASN B CA 1
ATOM 4370 C C . ASN B 2 69 ? -11.974 -6.006 15.019 1.00 67.20 403 ASN B C 1
ATOM 4371 O O . ASN B 2 69 ? -12.640 -5.907 16.053 1.00 69.13 403 ASN B O 1
ATOM 4382 N N . ILE B 2 70 ? -12.463 -6.506 13.886 1.00 54.76 404 ILE B N 1
ATOM 4383 C CA . ILE B 2 70 ? -13.849 -6.959 13.758 1.00 57.06 404 ILE B CA 1
ATOM 4384 C C . ILE B 2 70 ? -13.953 -8.308 14.464 1.00 57.77 404 ILE B C 1
ATOM 4385 O O . ILE B 2 70 ? -13.514 -9.332 13.941 1.00 59.55 404 ILE B O 1
ATOM 4401 N N . LEU B 2 71 ? -14.560 -8.318 15.653 1.00 57.71 405 LEU B N 1
ATOM 4402 C CA . LEU B 2 71 ? -14.774 -9.568 16.372 1.00 58.80 405 LEU B CA 1
ATOM 4403 C C . LEU B 2 71 ? -16.047 -10.268 15.917 1.00 58.96 405 LEU B C 1
ATOM 4404 O O . LEU B 2 71 ? -16.094 -11.503 15.888 1.00 57.56 405 LEU B O 1
ATOM 4420 N N . LEU B 2 72 ? -17.076 -9.505 15.556 1.00 59.98 406 LEU B N 1
ATOM 4421 C CA . LEU B 2 72 ? -18.334 -10.065 15.085 1.00 57.06 406 LEU B CA 1
ATOM 4422 C C . LEU B 2 72 ? -18.936 -9.118 14.058 1.00 58.90 406 LEU B C 1
ATOM 4423 O O . LEU B 2 72 ? -18.832 -7.896 14.194 1.00 53.33 406 LEU B O 1
ATOM 4439 N N . ASN B 2 73 ? -19.561 -9.693 13.028 1.00 61.88 407 ASN B N 1
ATOM 4440 C CA . ASN B 2 73 ? -20.226 -8.905 11.990 1.00 63.58 407 ASN B CA 1
ATOM 4441 C C . ASN B 2 73 ? -21.323 -9.781 11.391 1.00 65.28 407 ASN B C 1
ATOM 4442 O O . ASN B 2 73 ? -21.035 -10.683 10.600 1.00 64.18 407 ASN B O 1
ATOM 4453 N N . VAL B 2 74 ? -22.570 -9.508 11.766 1.00 55.54 408 VAL B N 1
ATOM 4454 C CA . VAL B 2 74 ? -23.688 -10.372 11.409 1.00 60.23 408 VAL B CA 1
ATOM 4455 C C . VAL B 2 74 ? -24.946 -9.527 11.270 1.00 60.10 408 VAL B C 1
ATOM 4456 O O . VAL B 2 74 ? -25.186 -8.612 12.061 1.00 58.28 408 VAL B O 1
ATOM 4469 N N . LEU B 2 75 ? -25.743 -9.834 10.250 1.00 71.22 409 LEU B N 1
ATOM 4470 C CA . LEU B 2 75 ? -27.106 -9.326 10.187 1.00 76.04 409 LEU B CA 1
ATOM 4471 C C . LEU B 2 75 ? -27.947 -10.025 11.250 1.00 78.88 409 LEU B C 1
ATOM 4472 O O . LEU B 2 75 ? -27.792 -11.225 11.494 1.00 74.86 409 LEU B O 1
ATOM 4488 N N . ILE B 2 76 ? -28.832 -9.274 11.895 1.00 71.36 410 ILE B N 1
ATOM 4489 C CA . ILE B 2 76 ? -29.667 -9.835 12.957 1.00 77.84 410 ILE B CA 1
ATOM 4490 C C . ILE B 2 76 ? -30.808 -10.604 12.301 1.00 79.98 410 ILE B C 1
ATOM 4491 O O . ILE B 2 76 ? -31.695 -9.984 11.695 1.00 79.62 410 ILE B O 1
ATOM 4507 N N . PRO B 2 77 ? -30.834 -11.934 12.380 1.00 89.57 411 PRO B N 1
ATOM 4508 C CA . PRO B 2 77 ? -31.902 -12.690 11.718 1.00 84.80 411 PRO B CA 1
ATOM 4509 C C . PRO B 2 77 ? -33.198 -12.583 12.501 1.00 93.28 411 PRO B C 1
ATOM 4510 O O . PRO B 2 77 ? -33.182 -12.284 13.704 1.00 91.38 411 PRO B O 1
ATOM 4521 N N . PRO B 2 78 ? -34.345 -12.821 11.857 1.00 88.53 412 PRO B N 1
ATOM 4522 C CA . PRO B 2 78 ? -35.622 -12.610 12.558 1.00 91.89 412 PRO B CA 1
ATOM 4523 C C . PRO B 2 78 ? -35.805 -13.508 13.766 1.00 94.03 412 PRO B C 1
ATOM 4524 O O . PRO B 2 78 ? -36.401 -13.076 14.761 1.00 96.05 412 PRO B O 1
ATOM 4535 N N . ASN B 2 79 ? -35.311 -14.743 13.722 1.00 110.14 413 ASN B N 1
ATOM 4536 C CA . ASN B 2 79 ? -35.514 -15.702 14.801 1.00 106.10 413 ASN B CA 1
ATOM 4537 C C . ASN B 2 79 ? -34.246 -15.932 15.623 1.00 104.86 413 ASN B C 1
ATOM 4538 O O . ASN B 2 79 ? -34.063 -17.000 16.204 1.00 104.09 413 ASN B O 1
ATOM 4566 N N . PRO B 2 81 ? -31.948 -16.380 18.516 1.00 101.57 415 PRO B N 1
ATOM 4567 C CA . PRO B 2 81 ? -32.072 -16.564 19.967 1.00 101.54 415 PRO B CA 1
ATOM 4568 C C . PRO B 2 81 ? -31.484 -15.365 20.701 1.00 99.55 415 PRO B C 1
ATOM 4569 O O . PRO B 2 81 ? -30.370 -14.925 20.411 1.00 101.54 415 PRO B O 1
ATOM 4580 N N . CYS B 2 82 ? -32.261 -14.813 21.630 1.00 97.31 416 CYS B N 1
ATOM 4581 C CA . CYS B 2 82 ? -31.837 -13.650 22.399 1.00 98.55 416 CYS B CA 1
ATOM 4582 C C . CYS B 2 82 ? -32.482 -13.709 23.773 1.00 98.42 416 CYS B C 1
ATOM 4583 O O . CYS B 2 82 ? -33.711 -13.625 23.884 1.00 94.27 416 CYS B O 1
ATOM 4591 N N . THR B 2 83 ? -31.660 -13.853 24.814 1.00 91.46 417 THR B N 1
ATOM 4592 C CA . THR B 2 83 ? -32.152 -13.999 26.177 1.00 93.64 417 THR B CA 1
ATOM 4593 C C . THR B 2 83 ? -31.296 -13.176 27.133 1.00 88.16 417 THR B C 1
ATOM 4594 O O . THR B 2 83 ? -30.089 -13.028 26.941 1.00 87.89 417 THR B O 1
ATOM 4605 N N . ARG B 2 84 ? -31.938 -12.662 28.185 1.00 97.56 418 ARG B N 1
ATOM 4606 C CA . ARG B 2 84 ? -31.267 -11.886 29.227 1.00 98.67 418 ARG B CA 1
ATOM 4607 C C . ARG B 2 84 ? -30.911 -12.805 30.398 1.00 99.61 418 ARG B C 1
ATOM 4608 O O . ARG B 2 84 ? -31.791 -13.462 30.967 1.00 100.30 418 ARG B O 1
ATOM 4629 N N . THR B 2 85 ? -29.626 -12.843 30.758 1.00 95.64 419 THR B N 1
ATOM 4630 C CA . THR B 2 85 ? -29.135 -13.665 31.861 1.00 101.40 419 THR B CA 1
ATOM 4631 C C . THR B 2 85 ? -28.092 -12.876 32.647 1.00 101.31 419 THR B C 1
ATOM 4632 O O . THR B 2 85 ? -27.485 -11.934 32.142 1.00 96.65 419 THR B O 1
ATOM 4643 N N . GLY B 2 86 ? -27.907 -13.264 33.918 1.00 104.83 420 GLY B N 1
ATOM 4644 C CA . GLY B 2 86 ? -26.841 -12.713 34.743 1.00 103.09 420 GLY B CA 1
ATOM 4645 C C . GLY B 2 86 ? -27.096 -11.310 35.274 1.00 99.72 420 GLY B C 1
ATOM 4646 O O . GLY B 2 86 ? -28.200 -10.761 35.205 1.00 96.50 420 GLY B O 1
ATOM 4650 N N . LYS B 2 87 ? -26.023 -10.727 35.836 1.00 107.94 421 LYS B N 1
ATOM 4651 C CA . LYS B 2 87 ? -26.089 -9.345 36.302 1.00 107.87 421 LYS B CA 1
ATOM 4652 C C . LYS B 2 87 ? -26.140 -8.373 35.128 1.00 107.82 421 LYS B C 1
ATOM 4653 O O . LYS B 2 87 ? -26.920 -7.413 35.141 1.00 107.25 421 LYS B O 1
ATOM 4672 N N . ASN B 2 88 ? -25.306 -8.599 34.106 1.00 96.14 422 ASN B N 1
ATOM 4673 C CA . ASN B 2 88 ? -25.115 -7.647 33.018 1.00 95.67 422 ASN B CA 1
ATOM 4674 C C . ASN B 2 88 ? -24.673 -8.399 31.756 1.00 98.27 422 ASN B C 1
ATOM 4675 O O . ASN B 2 88 ? -23.573 -8.221 31.233 1.00 97.01 422 ASN B O 1
ATOM 4686 N N . ASN B 2 89 ? -25.567 -9.243 31.226 1.00 95.05 423 ASN B N 1
ATOM 4687 C CA . ASN B 2 89 ? -25.240 -10.104 30.095 1.00 96.74 423 ASN B CA 1
ATOM 4688 C C . ASN B 2 89 ? -26.451 -10.275 29.183 1.00 97.14 423 ASN B C 1
ATOM 4689 O O . ASN B 2 89 ? -27.603 -10.137 29.609 1.00 90.65 423 ASN B O 1
ATOM 4700 N N . VAL B 2 90 ? -26.177 -10.607 27.913 1.00 81.59 424 VAL B N 1
ATOM 4701 C CA . VAL B 2 90 ? -27.214 -10.888 26.916 1.00 78.16 424 VAL B CA 1
ATOM 4702 C C . VAL B 2 90 ? -26.720 -12.014 26.012 1.00 80.38 424 VAL B C 1
ATOM 4703 O O . VAL B 2 90 ? -25.703 -11.862 25.327 1.00 79.46 424 VAL B O 1
ATOM 4716 N N . LEU B 2 91 ? -27.447 -13.132 25.988 1.00 80.39 425 LEU B N 1
ATOM 4717 C CA . LEU B 2 91 ? -27.056 -14.298 25.203 1.00 83.76 425 LEU B CA 1
ATOM 4718 C C . LEU B 2 91 ? -27.693 -14.271 23.817 1.00 83.82 425 LEU B C 1
ATOM 4719 O O . LEU B 2 91 ? -28.831 -13.822 23.651 1.00 81.16 425 LEU B O 1
ATOM 4735 N N . ILE B 2 92 ? -26.952 -14.766 22.821 1.00 78.97 426 ILE B N 1
ATOM 4736 C CA . ILE B 2 92 ? -27.463 -14.908 21.463 1.00 80.67 426 ILE B CA 1
ATOM 4737 C C . ILE B 2 92 ? -26.832 -16.136 20.817 1.00 79.08 426 ILE B C 1
ATOM 4738 O O . ILE B 2 92 ? -25.791 -16.631 21.255 1.00 73.84 426 ILE B O 1
ATOM 4754 N N . VAL B 2 93 ? -27.472 -16.620 19.755 1.00 88.51 427 VAL B N 1
ATOM 4755 C CA . VAL B 2 93 ? -26.956 -17.713 18.940 1.00 88.55 427 VAL B CA 1
ATOM 4756 C C . VAL B 2 93 ? -26.981 -17.263 17.486 1.00 85.65 427 VAL B C 1
ATOM 4757 O O . VAL B 2 93 ? -27.999 -16.750 17.008 1.00 84.97 427 VAL B O 1
ATOM 4770 N N . CYS B 2 94 ? -25.866 -17.455 16.788 1.00 90.63 428 CYS B N 1
ATOM 4771 C CA . CYS B 2 94 ? -25.753 -17.026 15.403 1.00 90.41 428 CYS B CA 1
ATOM 4772 C C . CYS B 2 94 ? -24.578 -17.750 14.767 1.00 86.91 428 CYS B C 1
ATOM 4773 O O . CYS B 2 94 ? -23.680 -18.238 15.457 1.00 88.35 428 CYS B O 1
ATOM 4781 N N . VAL B 2 95 ? -24.596 -17.816 13.441 1.00 82.33 429 VAL B N 1
ATOM 4782 C CA . VAL B 2 95 ? -23.469 -18.358 12.684 1.00 84.00 429 VAL B CA 1
ATOM 4783 C C . VAL B 2 95 ? -22.390 -17.282 12.655 1.00 81.14 429 VAL B C 1
ATOM 4784 O O . VAL B 2 95 ? -22.543 -16.278 11.943 1.00 82.54 429 VAL B O 1
ATOM 4797 N N . PRO B 2 96 ? -21.294 -17.436 13.398 1.00 78.61 430 PRO B N 1
ATOM 4798 C CA . PRO B 2 96 ? -20.362 -16.314 13.557 1.00 79.04 430 PRO B CA 1
ATOM 4799 C C . PRO B 2 96 ? -19.731 -15.898 12.237 1.00 74.92 430 PRO B C 1
ATOM 4800 O O . PRO B 2 96 ? -19.347 -16.733 11.416 1.00 75.98 430 PRO B O 1
ATOM 4811 N N . ASN B 2 97 ? -19.630 -14.589 12.045 1.00 80.60 431 ASN B N 1
ATOM 4812 C CA . ASN B 2 97 ? -18.800 -14.006 11.000 1.00 78.90 431 ASN B CA 1
ATOM 4813 C C . ASN B 2 97 ? -18.041 -12.833 11.610 1.00 73.95 431 ASN B C 1
ATOM 4814 O O . ASN B 2 97 ? -18.667 -11.894 12.116 1.00 74.26 431 ASN B O 1
ATOM 4825 N N . PRO B 2 98 ? -16.699 -12.842 11.601 1.00 82.09 432 PRO B N 1
ATOM 4826 C CA . PRO B 2 98 ? -15.790 -13.871 11.064 1.00 86.36 432 PRO B CA 1
ATOM 4827 C C . PRO B 2 98 ? -15.908 -15.224 11.766 1.00 89.79 432 PRO B C 1
ATOM 4828 O O . PRO B 2 98 ? -16.242 -15.262 12.951 1.00 87.68 432 PRO B O 1
ATOM 4839 N N . PRO B 2 99 ? -15.642 -16.314 11.042 1.00 79.92 433 PRO B N 1
ATOM 4840 C CA . PRO B 2 99 ? -15.798 -17.649 11.637 1.00 83.51 433 PRO B CA 1
ATOM 4841 C C . PRO B 2 99 ? -14.930 -17.838 12.873 1.00 82.31 433 PRO B C 1
ATOM 4842 O O . PRO B 2 99 ? -13.830 -17.289 12.979 1.00 79.91 433 PRO B O 1
ATOM 4853 N N . ILE B 2 100 ? -15.440 -18.627 13.816 1.00 84.38 434 ILE B N 1
ATOM 4854 C CA . ILE B 2 100 ? -14.659 -19.028 14.984 1.00 84.17 434 ILE B CA 1
ATOM 4855 C C . ILE B 2 100 ? -14.006 -20.391 14.763 1.00 85.46 434 ILE B C 1
ATOM 4856 O O . ILE B 2 100 ? -12.875 -20.617 15.202 1.00 83.88 434 ILE B O 1
ATOM 4872 N N . ASP B 2 101 ? -14.691 -21.312 14.081 1.00 86.81 435 ASP B N 1
ATOM 4873 C CA . ASP B 2 101 ? -14.107 -22.572 13.630 1.00 93.92 435 ASP B CA 1
ATOM 4874 C C . ASP B 2 101 ? -14.211 -22.611 12.110 1.00 97.75 435 ASP B C 1
ATOM 4875 O O . ASP B 2 101 ? -15.316 -22.687 11.562 1.00 100.96 435 ASP B O 1
ATOM 4884 N N . GLU B 2 102 ? -13.065 -22.561 11.431 1.00 100.65 436 GLU B N 1
ATOM 4885 C CA . GLU B 2 102 ? -13.084 -22.520 9.972 1.00 107.62 436 GLU B CA 1
ATOM 4886 C C . GLU B 2 102 ? -13.654 -23.803 9.381 1.00 101.53 436 GLU B C 1
ATOM 4887 O O . GLU B 2 102 ? -14.326 -23.760 8.344 1.00 102.02 436 GLU B O 1
ATOM 4899 N N . LYS B 2 103 ? -13.435 -24.938 10.045 1.00 115.42 437 LYS B N 1
ATOM 4900 C CA . LYS B 2 103 ? -13.907 -26.213 9.516 1.00 114.43 437 LYS B CA 1
ATOM 4901 C C . LYS B 2 103 ? -15.434 -26.283 9.481 1.00 112.06 437 LYS B C 1
ATOM 4902 O O . LYS B 2 103 ? -16.013 -26.796 8.515 1.00 115.54 437 LYS B O 1
ATOM 4921 N N . ASN B 2 104 ? -16.109 -25.800 10.536 1.00 119.44 438 ASN B N 1
ATOM 4922 C CA . ASN B 2 104 ? -17.568 -25.892 10.650 1.00 117.45 438 ASN B CA 1
ATOM 4923 C C . ASN B 2 104 ? -18.134 -24.490 10.912 1.00 116.53 438 ASN B C 1
ATOM 4924 O O . ASN B 2 104 ? -18.682 -24.198 11.978 1.00 116.32 438 ASN B O 1
ATOM 4935 N N . ALA B 2 105 ? -18.010 -23.628 9.903 1.00 113.55 439 ALA B N 1
ATOM 4936 C CA . ALA B 2 105 ? -18.505 -22.263 10.022 1.00 109.30 439 ALA B CA 1
ATOM 4937 C C . ALA B 2 105 ? -20.023 -22.23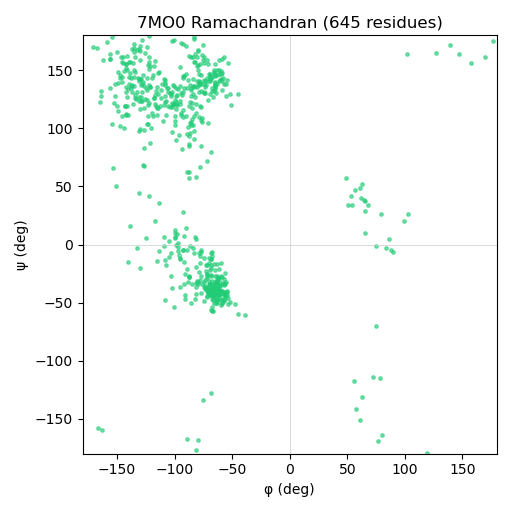2 10.165 1.00 107.68 439 ALA B C 1
ATOM 4938 O O . ALA B 2 105 ? -20.566 -21.410 10.911 1.00 110.00 439 ALA B O 1
ATOM 4945 N N . THR B 2 106 ? -20.727 -23.137 9.482 1.00 105.76 440 THR B N 1
ATOM 4946 C CA . THR B 2 106 ? -22.183 -23.040 9.394 1.00 105.91 440 THR B CA 1
ATOM 4947 C C . THR B 2 106 ? -22.871 -23.308 10.734 1.00 98.62 440 THR B C 1
ATOM 4948 O O . THR B 2 106 ? -23.979 -22.807 10.963 1.00 100.00 440 THR B O 1
ATOM 4993 N N . PRO B 2 108 ? -24.224 -22.820 14.213 1.00 89.73 442 PRO B N 1
ATOM 4994 C CA . PRO B 2 108 ? -24.417 -21.691 15.135 1.00 93.10 442 PRO B CA 1
ATOM 4995 C C . PRO B 2 108 ? -23.606 -21.851 16.417 1.00 93.16 442 PRO B C 1
ATOM 4996 O O . PRO B 2 108 ? -23.289 -22.964 16.847 1.00 85.24 442 PRO B O 1
ATOM 5007 N N . VAL B 2 109 ? -23.281 -20.713 17.031 1.00 78.48 443 VAL B N 1
ATOM 5008 C CA . VAL B 2 109 ? -22.490 -20.658 18.255 1.00 82.22 443 VAL B CA 1
ATOM 5009 C C . VAL B 2 109 ? -23.221 -19.792 19.275 1.00 78.64 443 VAL B C 1
ATOM 5010 O O . VAL B 2 109 ? -23.757 -18.731 18.935 1.00 72.44 443 VAL B O 1
ATOM 5023 N N . THR B 2 110 ? -23.240 -20.249 20.527 1.00 95.79 444 THR B N 1
ATOM 5024 C CA . THR B 2 110 ? -23.831 -19.482 21.617 1.00 99.26 444 THR B CA 1
ATOM 5025 C C . THR B 2 110 ? -22.846 -18.416 22.084 1.00 94.11 444 THR B C 1
ATOM 5026 O O . THR B 2 110 ? -21.670 -18.711 22.323 1.00 90.20 444 THR B O 1
ATOM 5054 N N . LEU B 2 112 ? -22.058 -14.672 24.475 1.00 89.67 446 LEU B N 1
ATOM 5055 C CA . LEU B 2 112 ? -22.374 -13.885 25.660 1.00 91.56 446 LEU B CA 1
ATOM 5056 C C . LEU B 2 112 ? -21.840 -12.470 25.478 1.00 86.94 446 LEU B C 1
ATOM 5057 O O . LEU B 2 112 ? -20.639 -12.280 25.251 1.00 80.23 446 LEU B O 1
ATOM 5073 N N . ILE B 2 113 ? -22.730 -11.486 25.578 1.00 76.30 447 ILE B N 1
ATOM 5074 C CA . ILE B 2 113 ? -22.378 -10.077 25.452 1.00 76.86 447 ILE B CA 1
ATOM 5075 C C . ILE B 2 113 ? -22.523 -9.447 26.832 1.00 79.25 447 ILE B C 1
ATOM 5076 O O . ILE B 2 113 ? -23.644 -9.229 27.311 1.00 77.91 447 ILE B O 1
ATOM 5092 N N . ARG B 2 114 ? -21.397 -9.154 27.471 1.00 83.97 448 ARG B N 1
ATOM 5093 C CA . ARG B 2 114 ? -21.389 -8.467 28.755 1.00 85.62 448 ARG B CA 1
ATOM 5094 C C . ARG B 2 114 ? -21.336 -6.961 28.530 1.00 80.95 448 ARG B C 1
ATOM 5095 O O . ARG B 2 114 ? -20.750 -6.481 27.559 1.00 78.06 448 ARG B O 1
ATOM 5116 N N . VAL B 2 115 ? -21.985 -6.219 29.426 1.00 84.76 449 VAL B N 1
ATOM 5117 C CA . VAL B 2 115 ? -21.935 -4.765 29.436 1.00 82.73 449 VAL B CA 1
ATOM 5118 C C . VAL B 2 115 ? -21.723 -4.324 30.883 1.00 81.22 449 VAL B C 1
ATOM 5119 O O . VAL B 2 115 ? -21.749 -5.134 31.811 1.00 81.65 449 VAL B O 1
ATOM 5132 N N . LYS B 2 116 ? -21.496 -3.020 31.075 1.00 78.05 450 LYS B N 1
ATOM 5133 C CA . LYS B 2 116 ? -21.045 -2.550 32.385 1.00 77.07 450 LYS B CA 1
ATOM 5134 C C . LYS B 2 116 ? -22.132 -2.717 33.447 1.00 81.10 450 LYS B C 1
ATOM 5135 O O . LYS B 2 116 ? -21.859 -3.205 34.550 1.00 80.50 450 LYS B O 1
ATOM 5154 N N . THR B 2 117 ? -23.369 -2.308 33.147 1.00 90.73 451 THR B N 1
ATOM 5155 C CA . THR B 2 117 ? -24.420 -2.278 34.157 1.00 91.26 451 THR B CA 1
ATOM 5156 C C . THR B 2 117 ? -25.614 -3.138 33.754 1.00 93.59 451 THR B C 1
ATOM 5157 O O . THR B 2 117 ? -25.843 -3.418 32.571 1.00 92.04 451 THR B O 1
ATOM 5168 N N . SER B 2 118 ? -26.382 -3.551 34.769 1.00 103.92 452 SER B N 1
ATOM 5169 C CA . SER B 2 118 ? -27.593 -4.324 34.516 1.00 102.15 452 SER B CA 1
ATOM 5170 C C . SER B 2 118 ? -28.604 -3.506 33.726 1.00 102.40 452 SER B C 1
ATOM 5171 O O . SER B 2 118 ? -29.296 -4.035 32.848 1.00 101.60 452 SER B O 1
ATOM 5179 N N . GLU B 2 119 ? -28.699 -2.210 34.022 1.00 101.92 453 GLU B N 1
ATOM 5180 C CA . GLU B 2 119 ? -29.637 -1.355 33.306 1.00 101.36 453 GLU B CA 1
ATOM 5181 C C . GLU B 2 119 ? -29.277 -1.278 31.824 1.00 102.38 453 GLU B C 1
ATOM 5182 O O . GLU B 2 119 ? -30.148 -1.410 30.957 1.00 101.12 453 GLU B O 1
ATOM 5194 N N . ASP B 2 120 ? -28.003 -1.055 31.504 1.00 85.25 454 ASP B N 1
ATOM 5195 C CA . ASP B 2 120 ? -27.651 -0.956 30.093 1.00 85.97 454 ASP B CA 1
ATOM 5196 C C . ASP B 2 120 ? -27.570 -2.330 29.438 1.00 88.05 454 ASP B C 1
ATOM 5197 O O . ASP B 2 120 ? -27.632 -2.415 28.205 1.00 88.83 454 ASP B O 1
ATOM 5206 N N . ALA B 2 121 ? -27.494 -3.399 30.236 1.00 78.44 455 ALA B N 1
ATOM 5207 C CA . ALA B 2 121 ? -27.697 -4.738 29.697 1.00 83.49 455 ALA B CA 1
ATOM 5208 C C . ALA B 2 121 ? -29.164 -4.971 29.359 1.00 82.61 455 ALA B C 1
ATOM 5209 O O . ALA B 2 121 ? -29.484 -5.608 28.348 1.00 79.83 455 ALA B O 1
ATOM 5216 N N . ASP B 2 122 ? -30.071 -4.482 30.206 1.00 98.21 456 ASP B N 1
ATOM 5217 C CA . ASP B 2 122 ? -31.492 -4.572 29.887 1.00 92.52 456 ASP B CA 1
ATOM 5218 C C . ASP B 2 122 ? -31.820 -3.774 28.633 1.00 88.85 456 ASP B C 1
ATOM 5219 O O . ASP B 2 122 ? -32.688 -4.177 27.850 1.00 87.46 456 ASP B O 1
ATOM 5228 N N . GLU B 2 123 ? -31.120 -2.660 28.415 1.00 90.73 457 GLU B N 1
ATOM 5229 C CA . GLU B 2 123 ? -31.340 -1.861 27.215 1.00 91.64 457 GLU B CA 1
ATOM 5230 C C . GLU B 2 123 ? -30.872 -2.597 25.965 1.00 94.74 457 GLU B C 1
ATOM 5231 O O . GLU B 2 123 ? -31.561 -2.586 24.939 1.00 90.69 457 GLU B O 1
ATOM 5243 N N . LEU B 2 124 ? -29.698 -3.232 26.024 1.00 88.01 458 LEU B N 1
ATOM 5244 C CA . LEU B 2 124 ? -29.207 -3.978 24.870 1.00 87.49 458 LEU B CA 1
ATOM 5245 C C . LEU B 2 124 ? -30.169 -5.096 24.491 1.00 85.94 458 LEU B C 1
ATOM 5246 O O . LEU B 2 124 ? -30.401 -5.352 23.305 1.00 88.69 458 LEU B O 1
ATOM 5262 N N . HIS B 2 125 ? -30.729 -5.783 25.489 1.00 92.35 459 HIS B N 1
ATOM 5263 C CA . HIS B 2 125 ? -31.695 -6.840 25.214 1.00 92.79 459 HIS B CA 1
ATOM 5264 C C . HIS B 2 125 ? -32.946 -6.287 24.549 1.00 96.06 459 HIS B C 1
ATOM 5265 O O . HIS B 2 125 ? -33.561 -6.966 23.717 1.00 97.09 459 HIS B O 1
ATOM 5279 N N . LYS B 2 126 ? -33.330 -5.058 24.893 1.00 100.38 460 LYS B N 1
ATOM 5280 C CA . LYS B 2 126 ? -34.541 -4.461 24.337 1.00 101.33 460 LYS B CA 1
ATOM 5281 C C . LYS B 2 126 ? -34.375 -4.162 22.853 1.00 102.82 460 LYS B C 1
ATOM 5282 O O . LYS B 2 126 ? -35.154 -4.636 22.018 1.00 105.42 460 LYS B O 1
ATOM 5301 N N . ILE B 2 127 ? -33.349 -3.384 22.503 1.00 82.33 461 ILE B N 1
ATOM 5302 C CA . ILE B 2 127 ? -33.223 -2.897 21.133 1.00 85.36 461 ILE B CA 1
ATOM 5303 C C . ILE B 2 127 ? -32.828 -4.017 20.180 1.00 84.90 461 ILE B C 1
ATOM 5304 O O . ILE B 2 127 ? -33.150 -3.963 18.988 1.00 86.00 461 ILE B O 1
ATOM 5320 N N . LEU B 2 128 ? -32.135 -5.047 20.672 1.00 79.22 462 LEU B N 1
ATOM 5321 C CA . LEU B 2 128 ? -31.867 -6.212 19.834 1.00 83.42 462 LEU B CA 1
ATOM 5322 C C . LEU B 2 128 ? -33.168 -6.906 19.448 1.00 85.18 462 LEU B C 1
ATOM 5323 O O . LEU B 2 128 ? -33.414 -7.187 18.269 1.00 85.07 462 LEU B O 1
ATOM 5339 N N . LEU B 2 129 ? -34.017 -7.196 20.438 1.00 100.55 463 LEU B N 1
ATOM 5340 C CA . LEU B 2 129 ? -35.321 -7.782 20.144 1.00 99.09 463 LEU B CA 1
ATOM 5341 C C . LEU B 2 129 ? -36.131 -6.880 19.220 1.00 102.00 463 LEU B C 1
ATOM 5342 O O . LEU B 2 129 ? -36.870 -7.366 18.356 1.00 91.08 463 LEU B O 1
ATOM 5358 N N A GLU B 2 130 ? -36.003 -5.561 19.386 0.64 84.78 464 GLU B N 1
ATOM 5359 N N B GLU B 2 130 ? -36.001 -5.561 19.382 0.36 85.02 464 GLU B N 1
ATOM 5360 C CA A GLU B 2 130 ? -36.727 -4.635 18.523 0.64 92.52 464 GLU B CA 1
ATOM 5361 C CA B GLU B 2 130 ? -36.738 -4.642 18.521 0.36 87.31 464 GLU B CA 1
ATOM 5362 C C A GLU B 2 130 ? -36.277 -4.748 17.073 0.64 90.82 464 GLU B C 1
ATOM 5363 C C B GLU B 2 130 ? -36.276 -4.734 17.072 0.36 92.84 464 GLU B C 1
ATOM 5364 O O A GLU B 2 130 ? -37.085 -4.554 16.157 0.64 95.94 464 GLU B O 1
ATOM 5365 O O B GLU B 2 130 ? -37.074 -4.510 16.155 0.36 96.50 464 GLU B O 1
ATOM 5388 N N . LYS B 2 131 ? -35.002 -5.056 16.842 1.00 74.36 465 LYS B N 1
ATOM 5389 C CA . LYS B 2 131 ? -34.468 -5.119 15.488 1.00 80.83 465 LYS B CA 1
ATOM 5390 C C . LYS B 2 131 ? -34.564 -6.506 14.865 1.00 90.28 465 LYS B C 1
ATOM 5391 O O . LYS B 2 131 ? -34.412 -6.630 13.644 1.00 93.57 465 LYS B O 1
ATOM 5410 N N . LYS B 2 132 ? -34.803 -7.549 15.662 1.00 113.36 466 LYS B N 1
ATOM 5411 C CA . LYS B 2 132 ? -35.193 -8.827 15.078 1.00 109.79 466 LYS B CA 1
ATOM 5412 C C . LYS B 2 132 ? -36.484 -8.675 14.285 1.00 111.71 466 LYS B C 1
ATOM 5413 O O . LYS B 2 132 ? -36.633 -9.250 13.200 1.00 115.46 466 LYS B O 1
ATOM 5432 N N . ASP B 2 133 ? -37.426 -7.890 14.813 1.00 161.94 467 ASP B N 1
ATOM 5433 C CA . ASP B 2 133 ? -38.722 -7.733 14.164 1.00 163.54 467 ASP B CA 1
ATOM 5434 C C . ASP B 2 133 ? -38.605 -6.927 12.878 1.00 162.46 467 ASP B C 1
ATOM 5435 O O . ASP B 2 133 ? -39.242 -7.260 11.871 1.00 163.10 467 ASP B O 1
ATOM 5444 N N . ALA B 2 134 ? -37.805 -5.864 12.893 1.00 136.00 468 ALA B N 1
ATOM 5445 C CA . ALA B 2 134 ? -37.623 -5.008 11.724 1.00 128.06 468 ALA B CA 1
ATOM 5446 C C . ALA B 2 134 ? -38.932 -4.316 11.354 1.00 118.24 468 ALA B C 1
ATOM 5447 O O . ALA B 2 134 ? -39.194 -4.042 10.183 1.00 115.29 468 ALA B O 1
ATOM 5455 N N . GLN C 1 5 ? 36.356 -35.038 4.170 1.00 108.32 4 GLN C N 1
ATOM 5456 C CA . GLN C 1 5 ? 35.473 -34.378 5.124 1.00 111.04 4 GLN C CA 1
ATOM 5457 C C . GLN C 1 5 ? 34.138 -35.108 5.229 1.00 108.06 4 GLN C C 1
ATOM 5458 O O . GLN C 1 5 ? 33.569 -35.231 6.315 1.00 107.23 4 GLN C O 1
ATOM 5471 N N . GLY C 1 6 ? 33.643 -35.589 4.093 1.00 97.40 5 GLY C N 1
ATOM 5472 C CA . GLY C 1 6 ? 32.374 -36.285 4.063 1.00 92.34 5 GLY C CA 1
ATOM 5473 C C . GLY C 1 6 ? 31.209 -35.417 4.488 1.00 91.68 5 GLY C C 1
ATOM 5474 O O . GLY C 1 6 ? 30.432 -35.799 5.368 1.00 91.53 5 GLY C O 1
ATOM 5478 N N . GLU C 1 7 ? 31.079 -34.244 3.876 1.00 93.36 6 GLU C N 1
ATOM 5479 C CA . GLU C 1 7 ? 29.947 -33.375 4.172 1.00 94.83 6 GLU C CA 1
ATOM 5480 C C . GLU C 1 7 ? 28.683 -33.931 3.519 1.00 93.18 6 GLU C C 1
ATOM 5481 O O . GLU C 1 7 ? 28.726 -34.383 2.370 1.00 90.26 6 GLU C O 1
ATOM 5493 N N . PRO C 1 8 ? 27.547 -33.917 4.218 1.00 91.17 7 PRO C N 1
ATOM 5494 C CA . PRO C 1 8 ? 26.302 -34.389 3.591 1.00 88.33 7 PRO C CA 1
ATOM 5495 C C . PRO C 1 8 ? 25.880 -33.475 2.449 1.00 86.56 7 PRO C C 1
ATOM 5496 O O . PRO C 1 8 ? 25.844 -32.250 2.592 1.00 87.47 7 PRO C O 1
ATOM 5507 N N . GLN C 1 9 ? 25.555 -34.085 1.310 1.00 81.04 8 GLN C N 1
ATOM 5508 C CA . GLN C 1 9 ? 25.132 -33.318 0.146 1.00 81.69 8 GLN C CA 1
ATOM 5509 C C . GLN C 1 9 ? 23.667 -32.914 0.240 1.00 79.87 8 GLN C C 1
ATOM 5510 O O . GLN C 1 9 ? 23.291 -31.845 -0.256 1.00 81.50 8 GLN C O 1
ATOM 5524 N N . VAL C 1 10 ? 22.837 -33.737 0.877 1.00 60.99 9 VAL C N 1
ATOM 5525 C CA . VAL C 1 10 ? 21.418 -33.453 1.044 1.00 63.07 9 VAL C CA 1
ATOM 5526 C C . VAL C 1 10 ? 20.985 -33.928 2.424 1.00 54.71 9 VAL C C 1
ATOM 5527 O O . VAL C 1 10 ? 21.559 -34.864 2.988 1.00 53.34 9 VAL C O 1
ATOM 5540 N N . GLN C 1 11 ? 19.964 -33.273 2.970 1.00 59.25 10 GLN C N 1
ATOM 5541 C CA . GLN C 1 11 ? 19.388 -33.652 4.251 1.00 56.54 10 GLN C CA 1
ATOM 5542 C C . GLN C 1 11 ? 17.870 -33.656 4.147 1.00 56.20 10 GLN C C 1
ATOM 5543 O O . GLN C 1 11 ? 17.276 -32.880 3.392 1.00 55.17 10 GLN C O 1
ATOM 5557 N N . PHE C 1 12 ? 17.248 -34.545 4.917 1.00 59.93 11 PHE C N 1
ATOM 5558 C CA . PHE C 1 12 ? 15.803 -34.713 4.919 1.00 59.68 11 PHE C CA 1
ATOM 5559 C C . PHE C 1 12 ? 15.297 -34.714 6.351 1.00 58.59 11 PHE C C 1
ATOM 5560 O O . PHE C 1 12 ? 15.945 -35.264 7.246 1.00 58.24 11 PHE C O 1
ATOM 5577 N N . LYS C 1 13 ? 14.137 -34.106 6.570 1.00 57.12 12 LYS C N 1
ATOM 5578 C CA . LYS C 1 13 ? 13.482 -34.143 7.869 1.00 56.34 12 LYS C CA 1
ATOM 5579 C C . LYS C 1 13 ? 12.650 -35.418 7.967 1.00 56.64 12 LYS C C 1
ATOM 5580 O O . LYS C 1 13 ? 11.710 -35.612 7.188 1.00 53.31 12 LYS C O 1
ATOM 5599 N N . LEU C 1 14 ? 12.998 -36.281 8.921 1.00 49.07 13 LEU C N 1
ATOM 5600 C CA . LEU C 1 14 ? 12.292 -37.534 9.166 1.00 47.00 13 LEU C CA 1
ATOM 5601 C C . LEU C 1 14 ? 11.656 -37.454 10.545 1.00 60.33 13 LEU C C 1
ATOM 5602 O O . LEU C 1 14 ? 12.353 -37.226 11.541 1.00 55.07 13 LEU C O 1
ATOM 5618 N N A VAL C 1 15 ? 10.342 -37.638 10.602 0.37 79.54 14 VAL C N 1
ATOM 5619 N N B VAL C 1 15 ? 10.341 -37.634 10.603 0.63 72.17 14 VAL C N 1
ATOM 5620 C CA A VAL C 1 15 ? 9.599 -37.615 11.856 0.37 63.07 14 VAL C CA 1
ATOM 5621 C CA B VAL C 1 15 ? 9.603 -37.613 11.860 0.63 61.67 14 VAL C CA 1
ATOM 5622 C C A VAL C 1 15 ? 9.324 -39.052 12.276 0.37 46.57 14 VAL C C 1
ATOM 5623 C C B VAL C 1 15 ? 9.324 -39.050 12.277 0.63 62.40 14 VAL C C 1
ATOM 5624 O O A VAL C 1 15 ? 8.860 -39.867 11.468 0.37 47.48 14 VAL C O 1
ATOM 5625 O O B VAL C 1 15 ? 8.858 -39.863 11.467 0.63 57.56 14 VAL C O 1
ATOM 5650 N N . LEU C 1 16 ? 9.621 -39.364 13.534 1.00 65.90 15 LEU C N 1
ATOM 5651 C CA . LEU C 1 16 ? 9.477 -40.707 14.082 1.00 61.27 15 LEU C CA 1
ATOM 5652 C C . LEU C 1 16 ? 8.342 -40.697 15.095 1.00 54.15 15 LEU C C 1
ATOM 5653 O O . LEU C 1 16 ? 8.419 -39.998 16.111 1.00 52.27 15 LEU C O 1
ATOM 5669 N N . VAL C 1 17 ? 7.287 -41.462 14.812 1.00 56.31 16 VAL C N 1
ATOM 5670 C CA . VAL C 1 17 ? 6.096 -41.486 15.647 1.00 58.55 16 VAL C CA 1
ATOM 5671 C C . VAL C 1 17 ? 5.732 -42.932 15.952 1.00 57.34 16 VAL C C 1
ATOM 5672 O O . VAL C 1 17 ? 6.127 -43.863 15.246 1.00 53.78 16 VAL C O 1
ATOM 5685 N N . GLY C 1 18 ? 4.969 -43.106 17.018 1.00 57.49 17 GLY C N 1
ATOM 5686 C CA . GLY C 1 18 ? 4.560 -44.419 17.469 1.00 61.88 17 GLY C CA 1
ATOM 5687 C C . GLY C 1 18 ? 4.189 -44.394 18.931 1.00 63.41 17 GLY C C 1
ATOM 5688 O O . GLY C 1 18 ? 4.623 -43.537 19.701 1.00 62.36 17 GLY C O 1
ATOM 5692 N N . ASP C 1 19 ? 3.360 -45.361 19.318 1.00 65.87 18 ASP C N 1
ATOM 5693 C CA . ASP C 1 19 ? 2.897 -45.436 20.696 1.00 66.26 18 ASP C CA 1
ATOM 5694 C C . ASP C 1 19 ? 4.080 -45.535 21.656 1.00 65.15 18 ASP C C 1
ATOM 5695 O O . ASP C 1 19 ? 5.205 -45.873 21.274 1.00 63.83 18 ASP C O 1
ATOM 5704 N N . GLY C 1 20 ? 3.810 -45.228 22.922 1.00 62.60 19 GLY C N 1
ATOM 5705 C CA . GLY C 1 20 ? 4.853 -45.280 23.929 1.00 63.37 19 GLY C CA 1
ATOM 5706 C C . GLY C 1 20 ? 5.280 -46.708 24.216 1.00 60.86 19 GLY C C 1
ATOM 5707 O O . GLY C 1 20 ? 4.468 -47.634 24.226 1.00 60.13 19 GLY C O 1
ATOM 5711 N N . GLY C 1 21 ? 6.577 -46.882 24.453 1.00 56.93 20 GLY C N 1
ATOM 5712 C CA . GLY C 1 21 ? 7.138 -48.189 24.702 1.00 57.96 20 GLY C CA 1
ATOM 5713 C C . GLY C 1 21 ? 7.463 -48.995 23.467 1.00 57.36 20 GLY C C 1
ATOM 5714 O O . GLY C 1 21 ? 7.999 -50.103 23.595 1.00 57.34 20 GLY C O 1
ATOM 5718 N N . THR C 1 22 ? 7.163 -48.481 22.274 1.00 58.05 21 THR C N 1
ATOM 5719 C CA . THR C 1 22 ? 7.396 -49.250 21.058 1.00 60.84 21 THR C CA 1
ATOM 5720 C C . THR C 1 22 ? 8.877 -49.360 20.713 1.00 60.12 21 THR C C 1
ATOM 5721 O O . THR C 1 22 ? 9.249 -50.230 19.918 1.00 57.12 21 THR C O 1
ATOM 5732 N N . GLY C 1 23 ? 9.720 -48.510 21.286 1.00 67.80 22 GLY C N 1
ATOM 5733 C CA . GLY C 1 23 ? 11.145 -48.567 21.059 1.00 67.81 22 GLY C CA 1
ATOM 5734 C C . GLY C 1 23 ? 11.702 -47.538 20.100 1.00 65.94 22 GLY C C 1
ATOM 5735 O O . GLY C 1 23 ? 12.749 -47.788 19.490 1.00 64.44 22 GLY C O 1
ATOM 5739 N N . LYS C 1 24 ? 11.043 -46.388 19.952 1.00 62.89 23 LYS C N 1
ATOM 5740 C CA . LYS C 1 24 ? 11.503 -45.387 18.996 1.00 61.39 23 LYS C CA 1
ATOM 5741 C C . LYS C 1 24 ? 12.874 -44.846 19.384 1.00 63.09 23 LYS C C 1
ATOM 5742 O O . LYS C 1 24 ? 13.797 -44.805 18.561 1.00 58.60 23 LYS C O 1
ATOM 5761 N N . THR C 1 25 ? 13.029 -44.427 20.641 1.00 53.49 24 THR C N 1
ATOM 5762 C CA . THR C 1 25 ? 14.292 -43.836 21.069 1.00 55.82 24 THR C CA 1
ATOM 5763 C C . THR C 1 25 ? 15.418 -44.863 21.081 1.00 49.64 24 THR C C 1
ATOM 5764 O O . THR C 1 25 ? 16.577 -44.511 20.828 1.00 55.53 24 THR C O 1
ATOM 5774 N N . THR C 1 26 ? 15.104 -46.130 21.363 1.00 59.58 25 THR C N 1
ATOM 5775 C CA . THR C 1 26 ? 16.131 -47.165 21.332 1.00 60.85 25 THR C CA 1
ATOM 5776 C C . THR C 1 26 ? 16.621 -47.410 19.908 1.00 62.09 25 THR C C 1
ATOM 5777 O O . THR C 1 26 ? 17.815 -47.632 19.683 1.00 56.49 25 THR C O 1
ATOM 5788 N N . PHE C 1 27 ? 15.711 -47.377 18.933 1.00 56.02 26 PHE C N 1
ATOM 5789 C CA . PHE C 1 27 ? 16.107 -47.573 17.543 1.00 54.39 26 PHE C CA 1
ATOM 5790 C C . PHE C 1 27 ? 17.082 -46.494 17.094 1.00 56.81 26 PHE C C 1
ATOM 5791 O O . PHE C 1 27 ? 18.086 -46.787 16.434 1.00 47.59 26 PHE C O 1
ATOM 5808 N N . VAL C 1 28 ? 16.811 -45.238 17.452 1.00 52.87 27 VAL C N 1
ATOM 5809 C CA . VAL C 1 28 ? 17.682 -44.145 17.036 1.00 58.50 27 VAL C CA 1
ATOM 5810 C C . VAL C 1 28 ? 19.028 -44.230 17.743 1.00 56.89 27 VAL C C 1
ATOM 5811 O O . VAL C 1 28 ? 20.080 -43.997 17.134 1.00 53.82 27 VAL C O 1
ATOM 5824 N N . LYS C 1 29 ? 19.024 -44.563 19.036 1.00 59.98 28 LYS C N 1
ATOM 5825 C CA . LYS C 1 29 ? 20.279 -44.600 19.778 1.00 60.30 28 LYS C CA 1
ATOM 5826 C C . LYS C 1 29 ? 21.231 -45.651 19.218 1.00 60.80 28 LYS C C 1
ATOM 5827 O O . LYS C 1 29 ? 22.453 -45.455 19.241 1.00 61.19 28 LYS C O 1
ATOM 5846 N N . ARG C 1 30 ? 20.701 -46.770 18.718 1.00 65.39 29 ARG C N 1
ATOM 5847 C CA . ARG C 1 30 ? 21.566 -47.789 18.129 1.00 67.29 29 ARG C CA 1
ATOM 5848 C C . ARG C 1 30 ? 22.315 -47.240 16.920 1.00 66.65 29 ARG C C 1
ATOM 5849 O O . ARG C 1 30 ? 23.513 -47.491 16.755 1.00 68.39 29 ARG C O 1
ATOM 5870 N N . HIS C 1 31 ? 21.623 -46.490 16.061 1.00 60.90 30 HIS C N 1
ATOM 5871 C CA . HIS C 1 31 ? 22.284 -45.879 14.915 1.00 65.35 30 HIS C CA 1
ATOM 5872 C C . HIS C 1 31 ? 23.232 -44.767 15.340 1.00 63.04 30 HIS C C 1
ATOM 5873 O O . HIS C 1 31 ? 24.278 -44.567 14.710 1.00 64.84 30 HIS C O 1
ATOM 5887 N N . LEU C 1 32 ? 22.891 -44.042 16.406 1.00 60.40 31 LEU C N 1
ATOM 5888 C CA . LEU C 1 32 ? 23.665 -42.870 16.796 1.00 62.77 31 LEU C CA 1
ATOM 5889 C C . LEU C 1 32 ? 24.912 -43.248 17.585 1.00 60.37 31 LEU C C 1
ATOM 5890 O O . LEU C 1 32 ? 25.989 -42.689 17.348 1.00 66.33 31 LEU C O 1
ATOM 5906 N N . THR C 1 33 ? 24.791 -44.193 18.521 1.00 58.38 32 THR C N 1
ATOM 5907 C CA . THR C 1 33 ? 25.895 -44.557 19.401 1.00 55.02 32 THR C CA 1
ATOM 5908 C C . THR C 1 33 ? 26.166 -46.052 19.485 1.00 57.92 32 THR C C 1
ATOM 5909 O O . THR C 1 33 ? 27.276 -46.431 19.879 1.00 56.60 32 THR C O 1
ATOM 5920 N N . GLY C 1 34 ? 25.210 -46.909 19.131 1.00 53.79 33 GLY C N 1
ATOM 5921 C CA . GLY C 1 34 ? 25.342 -48.335 19.319 1.00 59.56 33 GLY C CA 1
ATOM 5922 C C . GLY C 1 34 ? 24.846 -48.848 20.652 1.00 58.56 33 GLY C C 1
ATOM 5923 O O . GLY C 1 34 ? 24.800 -50.070 20.851 1.00 59.45 33 GLY C O 1
ATOM 5927 N N . GLU C 1 35 ? 24.459 -47.960 21.564 1.00 68.60 34 GLU C N 1
ATOM 5928 C CA . GLU C 1 35 ? 24.077 -48.353 22.908 1.00 68.52 34 GLU C CA 1
ATOM 5929 C C . GLU C 1 35 ? 22.644 -48.874 22.944 1.00 70.70 34 GLU C C 1
ATOM 5930 O O . GLU C 1 35 ? 21.834 -48.615 22.053 1.00 69.95 34 GLU C O 1
ATOM 5942 N N . PHE C 1 36 ? 22.336 -49.611 24.012 1.00 63.79 35 PHE C N 1
ATOM 5943 C CA . PHE C 1 36 ? 21.009 -50.183 24.220 1.00 66.34 35 PHE C CA 1
ATOM 5944 C C . PHE C 1 36 ? 20.681 -50.106 25.704 1.00 71.26 35 PHE C C 1
ATOM 5945 O O . PHE C 1 36 ? 21.302 -50.802 26.515 1.00 71.58 35 PHE C O 1
ATOM 5962 N N . GLU C 1 37 ? 19.707 -49.270 26.058 1.00 81.38 36 GLU C N 1
ATOM 5963 C CA . GLU C 1 37 ? 19.253 -49.143 27.437 1.00 80.70 36 GLU C CA 1
ATOM 5964 C C . GLU C 1 37 ? 18.043 -50.045 27.654 1.00 80.08 36 GLU C C 1
ATOM 5965 O O . GLU C 1 37 ? 17.024 -49.902 26.967 1.00 80.33 36 GLU C O 1
ATOM 5977 N N . LYS C 1 38 ? 18.158 -50.976 28.606 1.00 79.07 37 LYS C N 1
ATOM 5978 C CA . LYS C 1 38 ? 17.002 -51.779 28.981 1.00 79.11 37 LYS C CA 1
ATOM 5979 C C . LYS C 1 38 ? 15.919 -50.922 29.628 1.00 79.23 37 LYS C C 1
ATOM 5980 O O . LYS C 1 38 ? 14.725 -51.192 29.451 1.00 79.62 37 LYS C O 1
ATOM 5999 N N . LYS C 1 39 ? 16.316 -49.892 30.373 1.00 84.84 38 LYS C N 1
ATOM 6000 C CA . LYS C 1 39 ? 15.372 -49.143 31.192 1.00 86.10 38 LYS C CA 1
ATOM 6001 C C . LYS C 1 39 ? 14.508 -48.234 30.328 1.00 84.54 38 LYS C C 1
ATOM 6002 O O . LYS C 1 39 ? 15.014 -47.496 29.478 1.00 82.98 38 LYS C O 1
ATOM 6021 N N . TYR C 1 40 ? 13.197 -48.288 30.556 1.00 73.57 39 TYR C N 1
ATOM 6022 C CA . TYR C 1 40 ? 12.245 -47.458 29.827 1.00 72.33 39 TYR C CA 1
ATOM 6023 C C . TYR C 1 40 ? 12.211 -46.076 30.466 1.00 73.16 39 TYR C C 1
ATOM 6024 O O . TYR C 1 40 ? 11.765 -45.920 31.607 1.00 74.07 39 TYR C O 1
ATOM 6042 N N . VAL C 1 41 ? 12.685 -45.075 29.734 1.00 68.22 40 VAL C N 1
ATOM 6043 C CA . VAL C 1 41 ? 12.591 -43.676 30.135 1.00 69.20 40 VAL C CA 1
ATOM 6044 C C . VAL C 1 41 ? 11.871 -42.961 28.999 1.00 68.32 40 VAL C C 1
ATOM 6045 O O . VAL C 1 41 ? 12.461 -42.700 27.943 1.00 69.82 40 VAL C O 1
ATOM 6058 N N . ALA C 1 42 ? 10.594 -42.650 29.206 1.00 65.24 41 ALA C N 1
ATOM 6059 C CA . ALA C 1 42 ? 9.790 -42.055 28.149 1.00 64.87 41 ALA C CA 1
ATOM 6060 C C . ALA C 1 42 ? 10.399 -40.737 27.686 1.00 61.91 41 ALA C C 1
ATOM 6061 O O . ALA C 1 42 ? 11.037 -40.014 28.456 1.00 62.83 41 ALA C O 1
ATOM 6068 N N . THR C 1 43 ? 10.195 -40.432 26.408 1.00 60.41 42 THR C N 1
ATOM 6069 C CA . THR C 1 43 ? 10.695 -39.194 25.834 1.00 63.06 42 THR C CA 1
ATOM 6070 C C . THR C 1 43 ? 9.788 -38.032 26.206 1.00 58.30 42 THR C C 1
ATOM 6071 O O . THR C 1 43 ? 8.560 -38.145 26.171 1.00 59.05 42 THR C O 1
ATOM 6081 N N . LEU C 1 44 ? 10.403 -36.911 26.567 1.00 67.72 43 LEU C N 1
ATOM 6082 C CA . LEU C 1 44 ? 9.683 -35.682 26.874 1.00 69.15 43 LEU C CA 1
ATOM 6083 C C . LEU C 1 44 ? 9.754 -34.773 25.651 1.00 67.54 43 LEU C C 1
ATOM 6084 O O . LEU C 1 44 ? 10.825 -34.260 25.313 1.00 69.34 43 LEU C O 1
ATOM 6100 N N . GLY C 1 45 ? 8.618 -34.581 24.988 1.00 61.17 44 GLY C N 1
ATOM 6101 C CA . GLY C 1 45 ? 8.562 -33.707 23.834 1.00 62.76 44 GLY C CA 1
ATOM 6102 C C . GLY C 1 45 ? 9.111 -34.348 22.579 1.00 60.80 44 GLY C C 1
ATOM 6103 O O . GLY C 1 45 ? 8.546 -35.325 22.078 1.00 62.94 44 GLY C O 1
ATOM 6107 N N . VAL C 1 46 ? 10.212 -33.810 22.060 1.00 55.07 45 VAL C N 1
ATOM 6108 C CA . VAL C 1 46 ? 10.854 -34.361 20.870 1.00 57.86 45 VAL C CA 1
ATOM 6109 C C . VAL C 1 46 ? 12.358 -34.176 21.000 1.00 53.44 45 VAL C C 1
ATOM 6110 O O . VAL C 1 46 ? 12.829 -33.169 21.539 1.00 54.60 45 VAL C O 1
ATOM 6123 N N . GLU C 1 47 ? 13.109 -35.157 20.505 1.00 59.29 46 GLU C N 1
ATOM 6124 C CA . GLU C 1 47 ? 14.563 -35.095 20.428 1.00 63.23 46 GLU C CA 1
ATOM 6125 C C . GLU C 1 47 ? 14.963 -35.294 18.972 1.00 58.29 46 GLU C C 1
ATOM 6126 O O . GLU C 1 47 ? 14.653 -36.332 18.379 1.00 57.67 46 GLU C O 1
ATOM 6138 N N . VAL C 1 48 ? 15.641 -34.308 18.398 1.00 50.92 47 VAL C N 1
ATOM 6139 C CA . VAL C 1 48 ? 16.083 -34.365 17.011 1.00 55.73 47 VAL C CA 1
ATOM 6140 C C . VAL C 1 48 ? 17.545 -34.789 16.991 1.00 50.29 47 VAL C C 1
ATOM 6141 O O . VAL C 1 48 ? 18.402 -34.133 17.598 1.00 52.41 47 VAL C O 1
ATOM 6154 N N . HIS C 1 49 ? 17.831 -35.886 16.292 1.00 58.55 48 HIS C N 1
ATOM 6155 C CA . HIS C 1 49 ? 19.181 -36.404 16.164 1.00 60.93 48 HIS C CA 1
ATOM 6156 C C . HIS C 1 49 ? 19.552 -36.531 14.693 1.00 58.72 48 HIS C C 1
ATOM 6157 O O . HIS C 1 49 ? 18.759 -37.061 13.904 1.00 54.62 48 HIS C O 1
ATOM 6171 N N . PRO C 1 50 ? 20.732 -36.071 14.283 1.00 51.08 49 PRO C N 1
ATOM 6172 C CA . PRO C 1 50 ? 21.156 -36.297 12.896 1.00 50.93 49 PRO C CA 1
ATOM 6173 C C . PRO C 1 50 ? 21.834 -37.644 12.711 1.00 50.80 49 PRO C C 1
ATOM 6174 O O . PRO C 1 50 ? 22.773 -37.982 13.440 1.00 53.75 49 PRO C O 1
ATOM 6185 N N . LEU C 1 51 ? 21.358 -38.422 11.742 1.00 54.48 50 LEU C N 1
ATOM 6186 C CA . LEU C 1 51 ? 21.998 -39.665 11.334 1.00 55.73 50 LEU C CA 1
ATOM 6187 C C . LEU C 1 51 ? 22.552 -39.485 9.928 1.00 56.66 50 LEU C C 1
ATOM 6188 O O . LEU C 1 51 ? 21.815 -39.100 9.013 1.00 58.05 50 LEU C O 1
ATOM 6204 N N . VAL C 1 52 ? 23.841 -39.761 9.757 1.00 57.50 51 VAL C N 1
ATOM 6205 C CA . VAL C 1 52 ? 24.511 -39.632 8.469 1.00 58.62 51 VAL C CA 1
ATOM 6206 C C . VAL C 1 52 ? 24.807 -41.028 7.940 1.00 59.59 51 VAL C C 1
ATOM 6207 O O . VAL C 1 52 ? 25.478 -41.825 8.608 1.00 58.39 51 VAL C O 1
ATOM 6220 N N . PHE C 1 53 ? 24.304 -41.318 6.743 1.00 55.68 52 PHE C N 1
ATOM 6221 C CA . PHE C 1 53 ? 24.611 -42.544 6.023 1.00 49.39 52 PHE C CA 1
ATOM 6222 C C . PHE C 1 53 ? 25.460 -42.209 4.803 1.00 53.95 52 PHE C C 1
ATOM 6223 O O . PHE C 1 53 ? 25.200 -41.224 4.105 1.00 55.00 52 PHE C O 1
ATOM 6240 N N . HIS C 1 54 ? 26.477 -43.026 4.552 1.00 59.51 53 HIS C N 1
ATOM 6241 C CA . HIS C 1 54 ? 27.343 -42.870 3.392 1.00 60.26 53 HIS C CA 1
ATOM 6242 C C . HIS C 1 54 ? 26.887 -43.832 2.304 1.00 62.96 53 HIS C C 1
ATOM 6243 O O . HIS C 1 54 ? 26.608 -45.003 2.583 1.00 54.05 53 HIS C O 1
ATOM 6257 N N . THR C 1 55 ? 26.803 -43.333 1.071 1.00 62.61 54 THR C N 1
ATOM 6258 C CA . THR C 1 55 ? 26.226 -44.091 -0.027 1.00 63.43 54 THR C CA 1
ATOM 6259 C C . THR C 1 55 ? 27.103 -43.965 -1.264 1.00 60.51 54 THR C C 1
ATOM 6260 O O . THR C 1 55 ? 28.028 -43.151 -1.323 1.00 59.79 54 THR C O 1
ATOM 6271 N N . ASN C 1 56 ? 26.795 -44.792 -2.266 1.00 59.87 55 ASN C N 1
ATOM 6272 C CA . ASN C 1 56 ? 27.464 -44.701 -3.556 1.00 63.10 55 ASN C CA 1
ATOM 6273 C C . ASN C 1 56 ? 27.119 -43.417 -4.299 1.00 59.91 55 ASN C C 1
ATOM 6274 O O . ASN C 1 56 ? 27.712 -43.152 -5.351 1.00 64.38 55 ASN C O 1
ATOM 6285 N N . ARG C 1 57 ? 26.181 -42.619 -3.781 1.00 61.99 56 ARG C N 1
ATOM 6286 C CA . ARG C 1 57 ? 25.821 -41.336 -4.375 1.00 60.67 56 ARG C CA 1
ATOM 6287 C C . ARG C 1 57 ? 26.110 -40.172 -3.436 1.00 62.23 56 ARG C C 1
ATOM 6288 O O . ARG C 1 57 ? 25.544 -39.088 -3.605 1.00 60.36 56 ARG C O 1
ATOM 6309 N N . GLY C 1 58 ? 26.982 -40.375 -2.451 1.00 57.22 57 GLY C N 1
ATOM 6310 C CA . GLY C 1 58 ? 27.343 -39.332 -1.523 1.00 56.48 57 GLY C CA 1
ATOM 6311 C C . GLY C 1 58 ? 26.645 -39.490 -0.188 1.00 62.47 57 GLY C C 1
ATOM 6312 O O . GLY C 1 58 ? 25.666 -40.229 -0.060 1.00 53.01 57 GLY C O 1
ATOM 6316 N N . PRO C 1 59 ? 27.138 -38.799 0.837 1.00 59.76 58 PRO C N 1
ATOM 6317 C CA . PRO C 1 59 ? 26.516 -38.918 2.161 1.00 58.81 58 PRO C CA 1
ATOM 6318 C C . PRO C 1 59 ? 25.137 -38.279 2.203 1.00 59.06 58 PRO C C 1
ATOM 6319 O O . PRO C 1 59 ? 24.869 -37.274 1.542 1.00 50.73 58 PRO C O 1
ATOM 6330 N N . ILE C 1 60 ? 24.260 -38.882 3.004 1.00 62.43 59 ILE C N 1
ATOM 6331 C CA . ILE C 1 60 ? 22.895 -38.412 3.199 1.00 63.24 59 ILE C CA 1
ATOM 6332 C C . ILE C 1 60 ? 22.642 -38.271 4.694 1.00 58.25 59 ILE C C 1
ATOM 6333 O O . ILE C 1 60 ? 23.062 -39.123 5.485 1.00 57.89 59 ILE C O 1
ATOM 6349 N N . LYS C 1 61 ? 21.945 -37.204 5.079 1.00 58.21 60 LYS C N 1
ATOM 6350 C CA . LYS C 1 61 ? 21.647 -36.921 6.476 1.00 57.32 60 LYS C CA 1
ATOM 6351 C C . LYS C 1 61 ? 20.142 -36.942 6.698 1.00 59.78 60 LYS C C 1
ATOM 6352 O O . LYS C 1 61 ? 19.399 -36.239 6.007 1.00 55.19 60 LYS C O 1
ATOM 6371 N N . PHE C 1 62 ? 19.700 -37.741 7.667 1.00 53.09 61 PHE C N 1
ATOM 6372 C CA . PHE C 1 62 ? 18.332 -37.691 8.165 1.00 43.88 61 PHE C CA 1
ATOM 6373 C C . PHE C 1 62 ? 18.330 -36.952 9.501 1.00 45.89 61 PHE C C 1
ATOM 6374 O O . PHE C 1 62 ? 18.969 -37.401 10.460 1.00 51.79 61 PHE C O 1
ATOM 6391 N N . ASN C 1 63 ? 17.628 -35.823 9.564 1.00 57.87 62 ASN C N 1
ATOM 6392 C CA . ASN C 1 63 ? 17.340 -35.170 10.843 1.00 56.01 62 ASN C CA 1
ATOM 6393 C C . ASN C 1 63 ? 16.106 -35.851 11.424 1.00 56.59 62 ASN C C 1
ATOM 6394 O O . ASN C 1 63 ? 14.977 -35.598 10.989 1.00 57.27 62 ASN C O 1
ATOM 6405 N N . VAL C 1 64 ? 16.318 -36.727 12.403 1.00 46.53 63 VAL C N 1
ATOM 6406 C CA . VAL C 1 64 ? 15.262 -37.590 12.922 1.00 41.59 63 VAL C CA 1
ATOM 6407 C C . VAL C 1 64 ? 14.597 -36.919 14.115 1.00 44.38 63 VAL C C 1
ATOM 6408 O O . VAL C 1 64 ? 15.227 -36.724 15.158 1.00 49.23 63 VAL C O 1
ATOM 6421 N N . TRP C 1 65 ? 13.315 -36.590 13.970 1.00 53.94 64 TRP C N 1
ATOM 6422 C CA . TRP C 1 65 ? 12.516 -36.037 15.064 1.00 49.92 64 TRP C CA 1
ATOM 6423 C C . TRP C 1 65 ? 11.900 -37.203 15.829 1.00 53.50 64 TRP C C 1
ATOM 6424 O O . TRP C 1 65 ? 10.905 -37.791 15.397 1.00 61.10 64 TRP C O 1
ATOM 6445 N N . ASP C 1 66 ? 12.500 -37.542 16.972 1.00 53.70 65 ASP C N 1
ATOM 6446 C CA . ASP C 1 66 ? 12.044 -38.653 17.809 1.00 58.77 65 ASP C CA 1
ATOM 6447 C C . ASP C 1 66 ? 11.006 -38.112 18.785 1.00 51.60 65 ASP C C 1
ATOM 6448 O O . ASP C 1 66 ? 11.335 -37.597 19.854 1.00 58.11 65 ASP C O 1
ATOM 6457 N N . THR C 1 67 ? 9.734 -38.238 18.415 1.00 60.61 66 THR C N 1
ATOM 6458 C CA . THR C 1 67 ? 8.662 -37.668 19.215 1.00 58.97 66 THR C CA 1
ATOM 6459 C C . THR C 1 67 ? 8.259 -38.611 20.346 1.00 63.26 66 THR C C 1
ATOM 6460 O O . THR C 1 67 ? 8.542 -39.814 20.327 1.00 56.39 66 THR C O 1
ATOM 6471 N N . ALA C 1 68 ? 7.581 -38.042 21.338 1.00 56.76 67 ALA C N 1
ATOM 6472 C CA . ALA C 1 68 ? 7.090 -38.811 22.472 1.00 57.79 67 ALA C CA 1
ATOM 6473 C C . ALA C 1 68 ? 5.802 -39.531 22.101 1.00 60.31 67 ALA C C 1
ATOM 6474 O O . ALA C 1 68 ? 4.910 -38.956 21.471 1.00 60.87 67 ALA C O 1
ATOM 6481 N N . GLY C 1 69 ? 5.709 -40.803 22.494 1.00 65.36 68 GLY C N 1
ATOM 6482 C CA . GLY C 1 69 ? 4.538 -41.591 22.157 1.00 71.03 68 GLY C CA 1
ATOM 6483 C C . GLY C 1 69 ? 3.341 -41.325 23.043 1.00 75.55 68 GLY C C 1
ATOM 6484 O O . GLY C 1 69 ? 2.197 -41.392 22.580 1.00 74.44 68 GLY C O 1
ATOM 6488 N N . GLN C 1 70 ? 3.575 -41.026 24.317 1.00 94.26 69 GLN C N 1
ATOM 6489 C CA . GLN C 1 70 ? 2.471 -40.754 25.228 1.00 96.49 69 GLN C CA 1
ATOM 6490 C C . GLN C 1 70 ? 1.735 -39.488 24.806 1.00 97.56 69 GLN C C 1
ATOM 6491 O O . GLN C 1 70 ? 2.347 -38.486 24.428 1.00 96.57 69 GLN C O 1
ATOM 6505 N N . GLU C 1 71 ? 0.407 -39.547 24.858 1.00 104.86 70 GLU C N 1
ATOM 6506 C CA . GLU C 1 71 ? -0.444 -38.446 24.398 1.00 104.69 70 GLU C CA 1
ATOM 6507 C C . GLU C 1 71 ? -0.555 -37.389 25.498 1.00 102.89 70 GLU C C 1
ATOM 6508 O O . GLU C 1 71 ? -1.369 -36.468 25.428 1.00 106.32 70 GLU C O 1
ATOM 6520 N N . GLY C 1 75 ? -3.074 -34.767 17.006 1.00 109.21 74 GLY C N 1
ATOM 6521 C CA . GLY C 1 75 ? -3.793 -33.514 17.133 1.00 109.87 74 GLY C CA 1
ATOM 6522 C C . GLY C 1 75 ? -2.883 -32.333 17.403 1.00 107.96 74 GLY C C 1
ATOM 6523 O O . GLY C 1 75 ? -2.688 -31.473 16.543 1.00 107.81 74 GLY C O 1
ATOM 6526 N N . LEU C 1 76 ? -2.320 -32.293 18.610 1.00 95.32 75 LEU C N 1
ATOM 6527 C CA . LEU C 1 76 ? -1.444 -31.200 19.012 1.00 94.05 75 LEU C CA 1
ATOM 6528 C C . LEU C 1 76 ? -0.047 -31.316 18.419 1.00 91.91 75 LEU C C 1
ATOM 6529 O O . LEU C 1 76 ? 0.751 -30.383 18.565 1.00 86.79 75 LEU C O 1
ATOM 6545 N N . ARG C 1 77 ? 0.260 -32.422 17.747 1.00 75.35 76 ARG C N 1
ATOM 6546 C CA . ARG C 1 77 ? 1.598 -32.695 17.244 1.00 72.59 76 ARG C CA 1
ATOM 6547 C C . ARG C 1 77 ? 1.818 -32.197 15.821 1.00 70.14 76 ARG C C 1
ATOM 6548 O O . ARG C 1 77 ? 2.864 -32.486 15.234 1.00 67.10 76 ARG C O 1
ATOM 6569 N N . ASP C 1 78 ? 0.863 -31.457 15.254 1.00 67.53 77 ASP C N 1
ATOM 6570 C CA . ASP C 1 78 ? 1.009 -30.998 13.879 1.00 65.63 77 ASP C CA 1
ATOM 6571 C C . ASP C 1 78 ? 2.224 -30.098 13.693 1.00 64.71 77 ASP C C 1
ATOM 6572 O O . ASP C 1 78 ? 2.708 -29.959 12.563 1.00 62.57 77 ASP C O 1
ATOM 6581 N N . GLY C 1 79 ? 2.729 -29.495 14.772 1.00 63.40 78 GLY C N 1
ATOM 6582 C CA . GLY C 1 79 ? 3.905 -28.651 14.660 1.00 61.85 78 GLY C CA 1
ATOM 6583 C C . GLY C 1 79 ? 5.189 -29.420 14.421 1.00 61.39 78 GLY C C 1
ATOM 6584 O O . GLY C 1 79 ? 6.155 -28.878 13.878 1.00 60.29 78 GLY C O 1
ATOM 6588 N N . TYR C 1 80 ? 5.234 -30.690 14.839 1.00 54.04 79 TYR C N 1
ATOM 6589 C CA . TYR C 1 80 ? 6.391 -31.523 14.529 1.00 57.48 79 TYR C CA 1
ATOM 6590 C C . TYR C 1 80 ? 6.414 -31.889 13.047 1.00 54.81 79 TYR C C 1
ATOM 6591 O O . TYR C 1 80 ? 7.481 -31.939 12.425 1.00 54.56 79 TYR C O 1
ATOM 6609 N N . TYR C 1 81 ? 5.237 -32.130 12.461 1.00 58.27 80 TYR C N 1
ATOM 6610 C CA . TYR C 1 81 ? 5.146 -32.713 11.128 1.00 62.58 80 TYR C CA 1
ATOM 6611 C C . TYR C 1 81 ? 5.330 -31.694 10.005 1.00 56.10 80 TYR C C 1
ATOM 6612 O O . TYR C 1 81 ? 5.645 -32.096 8.879 1.00 59.27 80 TYR C O 1
ATOM 6630 N N . ILE C 1 82 ? 5.158 -30.401 10.269 1.00 62.49 81 ILE C N 1
ATOM 6631 C CA . ILE C 1 82 ? 5.237 -29.408 9.201 1.00 61.68 81 ILE C CA 1
ATOM 6632 C C . ILE C 1 82 ? 6.669 -29.352 8.671 1.00 61.30 81 ILE C C 1
ATOM 6633 O O . ILE C 1 82 ? 7.630 -29.203 9.438 1.00 59.37 81 ILE C O 1
ATOM 6649 N N . GLN C 1 83 ? 6.814 -29.498 7.354 1.00 56.58 82 GLN C N 1
ATOM 6650 C CA . GLN C 1 83 ? 8.053 -29.479 6.573 1.00 56.15 82 GLN C CA 1
ATOM 6651 C C . GLN C 1 83 ? 8.703 -30.859 6.527 1.00 56.96 82 GLN C C 1
ATOM 6652 O O . GLN C 1 83 ? 9.801 -30.986 5.971 1.00 57.02 82 GLN C O 1
ATOM 6666 N N . ALA C 1 84 ? 8.069 -31.886 7.086 1.00 53.51 83 ALA C N 1
ATOM 6667 C CA . ALA C 1 84 ? 8.636 -33.225 7.056 1.00 53.27 83 ALA C CA 1
ATOM 6668 C C . ALA C 1 84 ? 8.618 -33.786 5.639 1.00 53.56 83 ALA C C 1
ATOM 6669 O O . ALA C 1 84 ? 7.687 -33.541 4.865 1.00 57.77 83 ALA C O 1
ATOM 6676 N N . GLN C 1 85 ? 9.652 -34.557 5.303 1.00 51.10 84 GLN C N 1
ATOM 6677 C CA . GLN C 1 85 ? 9.796 -35.142 3.981 1.00 54.03 84 GLN C CA 1
ATOM 6678 C C . GLN C 1 85 ? 9.683 -36.659 3.978 1.00 51.94 84 GLN C C 1
ATOM 6679 O O . GLN C 1 85 ? 9.672 -37.259 2.896 1.00 55.98 84 GLN C O 1
ATOM 6693 N N . CYS C 1 86 ? 9.581 -37.285 5.145 1.00 42.23 85 CYS C N 1
ATOM 6694 C CA . CYS C 1 86 ? 9.437 -38.730 5.279 1.00 44.74 85 CYS C CA 1
ATOM 6695 C C . CYS C 1 86 ? 9.124 -39.020 6.743 1.00 46.00 85 CYS C C 1
ATOM 6696 O O . CYS C 1 86 ? 9.221 -38.138 7.601 1.00 48.31 85 CYS C O 1
ATOM 6704 N N . ALA C 1 87 ? 8.757 -40.270 7.022 1.00 53.37 86 ALA C N 1
ATOM 6705 C CA . ALA C 1 87 ? 8.361 -40.632 8.375 1.00 58.88 86 ALA C CA 1
ATOM 6706 C C . ALA C 1 87 ? 8.546 -42.123 8.601 1.00 48.76 86 ALA C C 1
ATOM 6707 O O . ALA C 1 87 ? 8.618 -42.913 7.656 1.00 51.61 86 ALA C O 1
ATOM 6714 N N . ILE C 1 88 ? 8.629 -42.489 9.879 1.00 51.92 87 ILE C N 1
ATOM 6715 C CA . ILE C 1 88 ? 8.638 -43.878 10.324 1.00 49.26 87 ILE C CA 1
ATOM 6716 C C . ILE C 1 88 ? 7.561 -44.024 11.392 1.00 53.38 87 ILE C C 1
ATOM 6717 O O . ILE C 1 88 ? 7.580 -43.301 12.396 1.00 55.86 87 ILE C O 1
ATOM 6733 N N . ILE C 1 89 ? 6.627 -44.945 11.178 1.00 63.91 88 ILE C N 1
ATOM 6734 C CA . ILE C 1 89 ? 5.623 -45.297 12.176 1.00 63.90 88 ILE C CA 1
ATOM 6735 C C . ILE C 1 89 ? 6.062 -46.591 12.843 1.00 62.85 88 ILE C C 1
ATOM 6736 O O . ILE C 1 89 ? 6.384 -47.571 12.158 1.00 63.56 88 ILE C O 1
ATOM 6769 N N . PHE C 1 91 ? 5.467 -49.705 15.878 1.00 58.16 90 PHE C N 1
ATOM 6770 C CA . PHE C 1 91 ? 4.608 -50.435 16.797 1.00 59.34 90 PHE C CA 1
ATOM 6771 C C . PHE C 1 91 ? 5.378 -51.637 17.327 1.00 59.12 90 PHE C C 1
ATOM 6772 O O . PHE C 1 91 ? 6.378 -52.070 16.747 1.00 55.86 90 PHE C O 1
ATOM 6789 N N . ASP C 1 92 ? 4.897 -52.170 18.445 1.00 65.85 91 ASP C N 1
ATOM 6790 C CA . ASP C 1 92 ? 5.515 -53.306 19.116 1.00 66.75 91 ASP C CA 1
ATOM 6791 C C . ASP C 1 92 ? 4.745 -54.569 18.750 1.00 64.14 91 ASP C C 1
ATOM 6792 O O . ASP C 1 92 ? 3.530 -54.641 18.962 1.00 66.05 91 ASP C O 1
ATOM 6801 N N . VAL C 1 93 ? 5.452 -55.564 18.205 1.00 65.56 92 VAL C N 1
ATOM 6802 C CA . VAL C 1 93 ? 4.790 -56.771 17.728 1.00 71.33 92 VAL C CA 1
ATOM 6803 C C . VAL C 1 93 ? 4.200 -57.615 18.850 1.00 71.43 92 VAL C C 1
ATOM 6804 O O . VAL C 1 93 ? 3.425 -58.539 18.573 1.00 74.51 92 VAL C O 1
ATOM 6817 N N . THR C 1 94 ? 4.548 -57.334 20.105 1.00 68.06 93 THR C N 1
ATOM 6818 C CA . THR C 1 94 ? 4.005 -58.067 21.241 1.00 73.10 93 THR C CA 1
ATOM 6819 C C . THR C 1 94 ? 2.830 -57.353 21.897 1.00 73.57 93 THR C C 1
ATOM 6820 O O . THR C 1 94 ? 2.286 -57.860 22.883 1.00 74.29 93 THR C O 1
ATOM 6831 N N . SER C 1 95 ? 2.425 -56.197 21.375 1.00 72.88 94 SER C N 1
ATOM 6832 C CA . SER C 1 95 ? 1.373 -55.376 21.970 1.00 75.49 94 SER C CA 1
ATOM 6833 C C . SER C 1 95 ? 0.377 -55.009 20.876 1.00 75.12 94 SER C C 1
ATOM 6834 O O . SER C 1 95 ? 0.596 -54.051 20.129 1.00 74.84 94 SER C O 1
ATOM 6842 N N . ARG C 1 96 ? -0.721 -55.764 20.789 1.00 90.10 95 ARG C N 1
ATOM 6843 C CA . ARG C 1 96 ? -1.696 -55.533 19.730 1.00 90.25 95 ARG C CA 1
ATOM 6844 C C . ARG C 1 96 ? -2.227 -54.104 19.722 1.00 89.96 95 ARG C C 1
ATOM 6845 O O . ARG C 1 96 ? -2.675 -53.631 18.672 1.00 89.49 95 ARG C O 1
ATOM 6866 N N . VAL C 1 97 ? -2.189 -53.404 20.859 1.00 78.47 96 VAL C N 1
ATOM 6867 C CA . VAL C 1 97 ? -2.759 -52.061 20.904 1.00 77.72 96 VAL C CA 1
ATOM 6868 C C . VAL C 1 97 ? -1.863 -51.073 20.165 1.00 78.45 96 VAL C C 1
ATOM 6869 O O . VAL C 1 97 ? -2.351 -50.136 19.523 1.00 75.95 96 VAL C O 1
ATOM 6882 N N . THR C 1 98 ? -0.543 -51.259 20.242 1.00 67.29 97 THR C N 1
ATOM 6883 C CA . THR C 1 98 ? 0.359 -50.389 19.493 1.00 69.89 97 THR C CA 1
ATOM 6884 C C . THR C 1 98 ? 0.135 -50.529 17.992 1.00 66.64 97 THR C C 1
ATOM 6885 O O . THR C 1 98 ? 0.340 -49.571 17.238 1.00 60.45 97 THR C O 1
ATOM 6896 N N . TYR C 1 99 ? -0.282 -51.713 17.544 1.00 64.94 98 TYR C N 1
ATOM 6897 C CA . TYR C 1 99 ? -0.601 -51.920 16.137 1.00 65.71 98 TYR C CA 1
ATOM 6898 C C . TYR C 1 99 ? -1.960 -51.327 15.788 1.00 66.42 98 TYR C C 1
ATOM 6899 O O . TYR C 1 99 ? -2.115 -50.705 14.731 1.00 66.20 98 TYR C O 1
ATOM 6917 N N . LYS C 1 100 ? -2.948 -51.499 16.669 1.00 82.28 99 LYS C N 1
ATOM 6918 C CA . LYS C 1 100 ? -4.268 -50.926 16.429 1.00 77.62 99 LYS C CA 1
ATOM 6919 C C . LYS C 1 100 ? -4.196 -49.424 16.198 1.00 78.01 99 LYS C C 1
ATOM 6920 O O . LYS C 1 100 ? -5.013 -48.873 15.452 1.00 78.38 99 LYS C O 1
ATOM 6939 N N . ASN C 1 101 ? -3.245 -48.743 16.836 1.00 73.84 100 ASN C N 1
ATOM 6940 C CA . ASN C 1 101 ? -3.138 -47.295 16.721 1.00 75.97 100 ASN C CA 1
ATOM 6941 C C . ASN C 1 101 ? -2.375 -46.844 15.481 1.00 73.13 100 ASN C C 1
ATOM 6942 O O . ASN C 1 101 ? -2.342 -45.640 15.203 1.00 69.60 100 ASN C O 1
ATOM 6953 N N . VAL C 1 102 ? -1.768 -47.768 14.736 1.00 67.34 101 VAL C N 1
ATOM 6954 C CA . VAL C 1 102 ? -1.024 -47.383 13.536 1.00 68.10 101 VAL C CA 1
ATOM 6955 C C . VAL C 1 102 ? -1.868 -46.513 12.608 1.00 70.64 101 VAL C C 1
ATOM 6956 O O . VAL C 1 102 ? -1.383 -45.458 12.177 1.00 65.43 101 VAL C O 1
ATOM 6969 N N . PRO C 1 103 ? -3.105 -46.880 12.264 1.00 73.48 102 PRO C N 1
ATOM 6970 C CA . PRO C 1 103 ? -3.891 -46.022 11.359 1.00 74.88 102 PRO C CA 1
ATOM 6971 C C . PRO C 1 103 ? -4.069 -44.601 11.866 1.00 75.74 102 PRO C C 1
ATOM 6972 O O . PRO C 1 103 ? -4.193 -43.677 11.052 1.00 73.43 102 PRO C O 1
ATOM 6983 N N . ASN C 1 104 ? -4.090 -44.394 13.185 1.00 74.25 103 ASN C N 1
ATOM 6984 C CA . ASN C 1 104 ? -4.244 -43.042 13.712 1.00 77.50 103 ASN C CA 1
ATOM 6985 C C . ASN C 1 104 ? -3.000 -42.203 13.445 1.00 75.58 103 ASN C C 1
ATOM 6986 O O . ASN C 1 104 ? -3.104 -41.038 13.044 1.00 67.69 103 ASN C O 1
ATOM 6997 N N . TRP C 1 105 ? -1.814 -42.777 13.660 1.00 61.13 104 TRP C N 1
ATOM 6998 C CA . TRP C 1 105 ? -0.585 -42.068 13.323 1.00 64.35 104 TRP C CA 1
ATOM 6999 C C . TRP C 1 105 ? -0.509 -41.789 11.827 1.00 55.39 104 TRP C C 1
ATOM 7000 O O . TRP C 1 105 ? -0.132 -40.688 11.409 1.00 51.69 104 TRP C O 1
ATOM 7021 N N . HIS C 1 106 ? -0.854 -42.782 11.004 1.00 65.84 105 HIS C N 1
ATOM 7022 C CA . HIS C 1 106 ? -0.861 -42.577 9.560 1.00 69.06 105 HIS C CA 1
ATOM 7023 C C . HIS C 1 106 ? -1.774 -41.419 9.177 1.00 66.39 105 HIS C C 1
ATOM 7024 O O . HIS C 1 106 ? -1.426 -40.602 8.316 1.00 63.28 105 HIS C O 1
ATOM 7038 N N . ARG C 1 107 ? -2.944 -41.328 9.812 1.00 72.37 106 ARG C N 1
ATOM 7039 C CA . ARG C 1 107 ? -3.874 -40.244 9.509 1.00 73.06 106 ARG C CA 1
ATOM 7040 C C . ARG C 1 107 ? -3.278 -38.892 9.885 1.00 65.55 106 ARG C C 1
ATOM 7041 O O . ARG C 1 107 ? -3.329 -37.938 9.099 1.00 67.08 106 ARG C O 1
ATOM 7062 N N . ASP C 1 108 ? -2.705 -38.791 11.088 1.00 71.15 107 ASP C N 1
ATOM 7063 C CA . ASP C 1 108 ? -2.108 -37.529 11.516 1.00 68.52 107 ASP C CA 1
ATOM 7064 C C . ASP C 1 108 ? -1.024 -37.072 10.546 1.00 64.83 107 ASP C C 1
ATOM 7065 O O . ASP C 1 108 ? -0.922 -35.880 10.233 1.00 64.13 107 ASP C O 1
ATOM 7074 N N . LEU C 1 109 ? -0.208 -38.008 10.056 1.00 66.18 108 LEU C N 1
ATOM 7075 C CA . LEU C 1 109 ? 0.898 -37.641 9.177 1.00 66.98 108 LEU C CA 1
ATOM 7076 C C . LEU C 1 109 ? 0.397 -37.186 7.809 1.00 64.89 108 LEU C C 1
ATOM 7077 O O . LEU C 1 109 ? 0.910 -36.209 7.252 1.00 64.11 108 LEU C O 1
ATOM 7093 N N . VAL C 1 110 ? -0.606 -37.870 7.252 1.00 63.36 109 VAL C N 1
ATOM 7094 C CA . VAL C 1 110 ? -1.076 -37.510 5.915 1.00 62.97 109 VAL C CA 1
ATOM 7095 C C . VAL C 1 110 ? -1.832 -36.185 5.942 1.00 62.37 109 VAL C C 1
ATOM 7096 O O . VAL C 1 110 ? -1.833 -35.447 4.949 1.00 62.01 109 VAL C O 1
ATOM 7109 N N . ARG C 1 111 ? -2.474 -35.849 7.065 1.00 63.54 110 ARG C N 1
ATOM 7110 C CA . ARG C 1 111 ? -3.220 -34.594 7.134 1.00 64.10 110 ARG C CA 1
ATOM 7111 C C . ARG C 1 111 ? -2.295 -33.392 6.964 1.00 64.30 110 ARG C C 1
ATOM 7112 O O . ARG C 1 111 ? -2.657 -32.411 6.305 1.00 62.80 110 ARG C O 1
ATOM 7133 N N . VAL C 1 112 ? -1.097 -33.450 7.547 1.00 63.68 111 VAL C N 1
ATOM 7134 C CA . VAL C 1 112 ? -0.148 -32.343 7.457 1.00 61.87 111 VAL C CA 1
ATOM 7135 C C . VAL C 1 112 ? 0.777 -32.501 6.252 1.00 62.14 111 VAL C C 1
ATOM 7136 O O . VAL C 1 112 ? 1.008 -31.535 5.520 1.00 63.23 111 VAL C O 1
ATOM 7149 N N . CYS C 1 113 ? 1.296 -33.704 6.005 1.00 49.86 112 CYS C N 1
ATOM 7150 C CA . CYS C 1 113 ? 2.360 -33.908 5.031 1.00 52.98 112 CYS C CA 1
ATOM 7151 C C . CYS C 1 113 ? 1.926 -34.631 3.758 1.00 53.55 112 CYS C C 1
ATOM 7152 O O . CYS C 1 113 ? 2.753 -34.811 2.860 1.00 53.70 112 CYS C O 1
ATOM 7160 N N . GLU C 1 114 ? 0.668 -35.039 3.645 1.00 59.02 113 GLU C N 1
ATOM 7161 C CA . GLU C 1 114 ? 0.115 -35.703 2.445 1.00 62.80 113 GLU C CA 1
ATOM 7162 C C . GLU C 1 114 ? 0.932 -36.966 2.153 1.00 61.70 113 GLU C C 1
ATOM 7163 O O . GLU C 1 114 ? 1.304 -37.686 3.089 1.00 58.53 113 GLU C O 1
ATOM 7175 N N . ASN C 1 115 ? 1.201 -37.285 0.885 1.00 63.29 114 ASN C N 1
ATOM 7176 C CA . ASN C 1 115 ? 1.752 -38.591 0.515 1.00 65.12 114 ASN C CA 1
ATOM 7177 C C . ASN C 1 115 ? 3.283 -38.572 0.539 1.00 63.72 114 ASN C C 1
ATOM 7178 O O . ASN C 1 115 ? 3.958 -38.778 -0.470 1.00 62.63 114 ASN C O 1
ATOM 7189 N N . ILE C 1 116 ? 3.834 -38.332 1.725 1.00 56.14 115 ILE C N 1
ATOM 7190 C CA . ILE C 1 116 ? 5.281 -38.438 1.916 1.00 50.40 115 ILE C CA 1
ATOM 7191 C C . ILE C 1 116 ? 5.604 -39.924 2.018 1.00 55.47 115 ILE C C 1
ATOM 7192 O O . ILE C 1 116 ? 4.726 -40.717 2.385 1.00 55.15 115 ILE C O 1
ATOM 7208 N N . PRO C 1 117 ? 6.823 -40.353 1.698 1.00 54.57 116 PRO C N 1
ATOM 7209 C CA . PRO C 1 117 ? 7.179 -41.760 1.926 1.00 59.37 116 PRO C CA 1
ATOM 7210 C C . PRO C 1 117 ? 7.170 -42.077 3.416 1.00 58.61 116 PRO C C 1
ATOM 7211 O O . PRO C 1 117 ? 7.665 -41.299 4.235 1.00 57.41 116 PRO C O 1
ATOM 7222 N N . ILE C 1 118 ? 6.587 -43.223 3.767 1.00 52.33 117 ILE C N 1
ATOM 7223 C CA . ILE C 1 118 ? 6.452 -43.634 5.161 1.00 55.00 117 ILE C CA 1
ATOM 7224 C C . ILE C 1 118 ? 6.788 -45.117 5.281 1.00 57.96 117 ILE C C 1
ATOM 7225 O O . ILE C 1 118 ? 6.361 -45.932 4.455 1.00 57.30 117 ILE C O 1
ATOM 7241 N N . VAL C 1 119 ? 7.545 -45.465 6.323 1.00 59.55 118 VAL C N 1
ATOM 7242 C CA . VAL C 1 119 ? 7.907 -46.845 6.625 1.00 59.87 118 VAL C CA 1
ATOM 7243 C C . VAL C 1 119 ? 7.210 -47.259 7.915 1.00 61.02 118 VAL C C 1
ATOM 7244 O O . VAL C 1 119 ? 7.243 -46.524 8.911 1.00 57.43 118 VAL C O 1
ATOM 7257 N N . LEU C 1 120 ? 6.594 -48.438 7.904 1.00 58.67 119 LEU C N 1
ATOM 7258 C CA . LEU C 1 120 ? 6.027 -49.047 9.101 1.00 58.53 119 LEU C CA 1
ATOM 7259 C C . LEU C 1 120 ? 7.021 -50.065 9.645 1.00 59.90 119 LEU C C 1
ATOM 7260 O O . LEU C 1 120 ? 7.504 -50.926 8.899 1.00 56.10 119 LEU C O 1
ATOM 7276 N N . CYS C 1 121 ? 7.325 -49.965 10.938 1.00 55.14 120 CYS C N 1
ATOM 7277 C CA . CYS C 1 121 ? 8.345 -50.794 11.572 1.00 53.79 120 CYS C CA 1
ATOM 7278 C C . CYS C 1 121 ? 7.733 -51.548 12.744 1.00 53.91 120 CYS C C 1
ATOM 7279 O O . CYS C 1 121 ? 7.393 -50.946 13.768 1.00 53.85 120 CYS C O 1
ATOM 7287 N N . GLY C 1 122 ? 7.601 -52.864 12.595 1.00 57.87 121 GLY C N 1
ATOM 7288 C CA . GLY C 1 122 ? 7.218 -53.723 13.697 1.00 59.22 121 GLY C CA 1
ATOM 7289 C C . GLY C 1 122 ? 8.430 -54.159 14.497 1.00 62.34 121 GLY C C 1
ATOM 7290 O O . GLY C 1 122 ? 9.187 -55.033 14.063 1.00 58.21 121 GLY C O 1
ATOM 7294 N N . ASN C 1 123 ? 8.617 -53.559 15.668 1.00 58.00 122 ASN C N 1
ATOM 7295 C CA . ASN C 1 123 ? 9.816 -53.732 16.471 1.00 61.90 122 ASN C CA 1
ATOM 7296 C C . ASN C 1 123 ? 9.638 -54.865 17.482 1.00 59.99 122 ASN C C 1
ATOM 7297 O O . ASN C 1 123 ? 8.558 -55.431 17.644 1.00 66.15 122 ASN C O 1
ATOM 7308 N N . LYS C 1 124 ? 10.740 -55.204 18.155 1.00 63.41 123 LYS C N 1
ATOM 7309 C CA . LYS C 1 124 ? 10.748 -56.213 19.211 1.00 66.95 123 LYS C CA 1
ATOM 7310 C C . LYS C 1 124 ? 10.426 -57.602 18.661 1.00 68.12 123 LYS C C 1
ATOM 7311 O O . LYS C 1 124 ? 9.748 -58.400 19.307 1.00 70.18 123 LYS C O 1
ATOM 7330 N N . VAL C 1 125 ? 10.926 -57.899 17.458 1.00 64.84 124 VAL C N 1
ATOM 7331 C CA . VAL C 1 125 ? 10.770 -59.242 16.905 1.00 68.68 124 VAL C CA 1
ATOM 7332 C C . VAL C 1 125 ? 11.762 -60.224 17.508 1.00 65.66 124 VAL C C 1
ATOM 7333 O O . VAL C 1 125 ? 11.672 -61.430 17.238 1.00 65.33 124 VAL C O 1
ATOM 7346 N N . ASP C 1 126 ? 12.709 -59.741 18.318 1.00 70.64 125 ASP C N 1
ATOM 7347 C CA . ASP C 1 126 ? 13.610 -60.627 19.043 1.00 72.76 125 ASP C CA 1
ATOM 7348 C C . ASP C 1 126 ? 12.891 -61.427 20.122 1.00 75.90 125 ASP C C 1
ATOM 7349 O O . ASP C 1 126 ? 13.433 -62.428 20.599 1.00 76.46 125 ASP C O 1
ATOM 7358 N N . ILE C 1 127 ? 11.693 -61.006 20.520 1.00 82.64 126 ILE C N 1
ATOM 7359 C CA . ILE C 1 127 ? 10.926 -61.708 21.543 1.00 83.84 126 ILE C CA 1
ATOM 7360 C C . ILE C 1 127 ? 10.175 -62.864 20.897 1.00 88.23 126 ILE C C 1
ATOM 7361 O O . ILE C 1 127 ? 9.567 -62.713 19.831 1.00 88.43 126 ILE C O 1
ATOM 7377 N N . LYS C 1 128 ? 10.213 -64.031 21.545 1.00 111.69 127 LYS C N 1
ATOM 7378 C CA . LYS C 1 128 ? 9.614 -65.222 20.951 1.00 112.67 127 LYS C CA 1
ATOM 7379 C C . LYS C 1 128 ? 8.092 -65.118 20.904 1.00 113.04 127 LYS C C 1
ATOM 7380 O O . LYS C 1 128 ? 7.467 -65.545 19.926 1.00 113.06 127 LYS C O 1
ATOM 7399 N N . ASP C 1 129 ? 7.478 -64.548 21.942 1.00 115.01 128 ASP C N 1
ATOM 7400 C CA . ASP C 1 129 ? 6.020 -64.460 22.032 1.00 118.54 128 ASP C CA 1
ATOM 7401 C C . ASP C 1 129 ? 5.547 -63.248 21.237 1.00 114.28 128 ASP C C 1
ATOM 7402 O O . ASP C 1 129 ? 5.432 -62.137 21.759 1.00 114.84 128 ASP C O 1
ATOM 7411 N N . ARG C 1 130 ? 5.255 -63.470 19.959 1.00 92.71 129 ARG C N 1
ATOM 7412 C CA . ARG C 1 130 ? 4.797 -62.421 19.056 1.00 82.94 129 ARG C CA 1
ATOM 7413 C C . ARG C 1 130 ? 3.275 -62.455 18.966 1.00 81.16 129 ARG C C 1
ATOM 7414 O O . ARG C 1 130 ? 2.681 -63.528 18.810 1.00 81.40 129 ARG C O 1
ATOM 7435 N N . LYS C 1 131 ? 2.647 -61.278 19.072 1.00 88.37 130 LYS C N 1
ATOM 7436 C CA . LYS C 1 131 ? 1.197 -61.167 19.058 1.00 86.97 130 LYS C CA 1
ATOM 7437 C C . LYS C 1 131 ? 0.640 -60.552 17.778 1.00 86.81 130 LYS C C 1
ATOM 7438 O O . LYS C 1 131 ? -0.576 -60.630 17.556 1.00 90.15 130 LYS C O 1
ATOM 7457 N N . VAL C 1 132 ? 1.477 -59.946 16.936 1.00 77.99 131 VAL C N 1
ATOM 7458 C CA . VAL C 1 132 ? 1.051 -59.323 15.684 1.00 81.07 131 VAL C CA 1
ATOM 7459 C C . VAL C 1 132 ? 1.728 -60.059 14.531 1.00 80.36 131 VAL C C 1
ATOM 7460 O O . VAL C 1 132 ? 2.953 -60.231 14.534 1.00 76.63 131 VAL C O 1
ATOM 7473 N N . LYS C 1 133 ? 0.930 -60.480 13.544 1.00 96.74 132 LYS C N 1
ATOM 7474 C CA . LYS C 1 133 ? 1.413 -61.320 12.455 1.00 98.26 132 LYS C CA 1
ATOM 7475 C C . LYS C 1 133 ? 1.793 -60.480 11.242 1.00 100.50 132 LYS C C 1
ATOM 7476 O O . LYS C 1 133 ? 1.067 -59.562 10.851 1.00 98.98 132 LYS C O 1
ATOM 7495 N N . ALA C 1 134 ? 2.941 -60.815 10.635 1.00 112.13 133 ALA C N 1
ATOM 7496 C CA . ALA C 1 134 ? 3.439 -60.031 9.507 1.00 110.86 133 ALA C CA 1
ATOM 7497 C C . ALA C 1 134 ? 2.539 -60.172 8.280 1.00 114.59 133 ALA C C 1
ATOM 7498 O O . ALA C 1 134 ? 2.375 -59.212 7.518 1.00 112.87 133 ALA C O 1
ATOM 7505 N N . LYS C 1 135 ? 1.954 -61.354 8.061 1.00 120.38 134 LYS C N 1
ATOM 7506 C CA . LYS C 1 135 ? 1.073 -61.520 6.908 1.00 117.76 134 LYS C CA 1
ATOM 7507 C C . LYS C 1 135 ? -0.112 -60.565 6.976 1.00 114.61 134 LYS C C 1
ATOM 7508 O O . LYS C 1 135 ? -0.600 -60.103 5.936 1.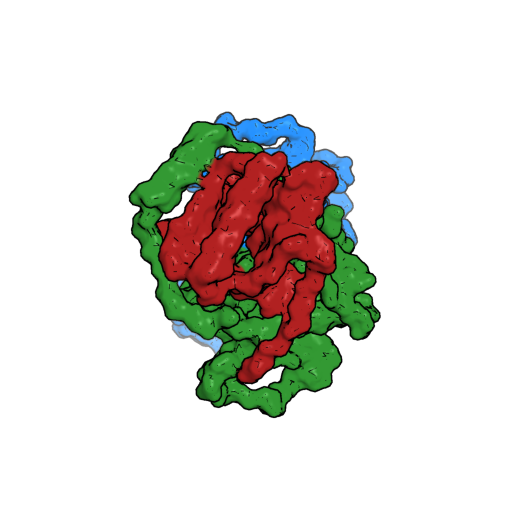00 113.91 134 LYS C O 1
ATOM 7527 N N . SER C 1 136 ? -0.577 -60.248 8.185 1.00 97.05 135 SER C N 1
ATOM 7528 C CA . SER C 1 136 ? -1.743 -59.391 8.341 1.00 97.82 135 SER C CA 1
ATOM 7529 C C . SER C 1 136 ? -1.480 -57.952 7.906 1.00 92.83 135 SER C C 1
ATOM 7530 O O . SER C 1 136 ? -2.439 -57.226 7.621 1.00 89.45 135 SER C O 1
ATOM 7538 N N . ILE C 1 137 ? -0.216 -57.523 7.837 1.00 88.94 136 ILE C N 1
ATOM 7539 C CA . ILE C 1 137 ? 0.077 -56.140 7.470 1.00 89.36 136 ILE C CA 1
ATOM 7540 C C . ILE C 1 137 ? -0.386 -55.884 6.038 1.00 88.95 136 ILE C C 1
ATOM 7541 O O . ILE C 1 137 ? -0.066 -56.649 5.117 1.00 88.03 136 ILE C O 1
ATOM 7557 N N . VAL C 1 138 ? -1.137 -54.796 5.836 1.00 77.10 137 VAL C N 1
ATOM 7558 C CA . VAL C 1 138 ? -1.566 -54.376 4.509 1.00 78.93 137 VAL C CA 1
ATOM 7559 C C . VAL C 1 138 ? -1.165 -52.929 4.204 1.00 79.97 137 VAL C C 1
ATOM 7560 O O . VAL C 1 138 ? -1.542 -52.390 3.166 1.00 76.98 137 VAL C O 1
ATOM 7573 N N . PHE C 1 139 ? -0.398 -52.306 5.104 1.00 84.11 138 PHE C N 1
ATOM 7574 C CA . PHE C 1 139 ? 0.087 -50.932 4.923 1.00 80.50 138 PHE C CA 1
ATOM 7575 C C . PHE C 1 139 ? 0.964 -50.799 3.682 1.00 78.08 138 PHE C C 1
ATOM 7576 O O . PHE C 1 139 ? 0.903 -49.782 2.980 1.00 79.00 138 PHE C O 1
ATOM 7593 N N . HIS C 1 140 ? 1.762 -51.821 3.376 1.00 93.88 139 HIS C N 1
ATOM 7594 C CA . HIS C 1 140 ? 2.754 -51.746 2.309 1.00 93.81 139 HIS C CA 1
ATOM 7595 C C . HIS C 1 140 ? 2.174 -51.994 0.908 1.00 94.65 139 HIS C C 1
ATOM 7596 O O . HIS C 1 140 ? 2.945 -52.045 -0.056 1.00 96.16 139 HIS C O 1
ATOM 7610 N N . ARG C 1 141 ? 0.853 -52.121 0.764 1.00 89.37 140 ARG C N 1
ATOM 7611 C CA . ARG C 1 141 ? 0.273 -52.296 -0.566 1.00 88.74 140 ARG C CA 1
ATOM 7612 C C . ARG C 1 141 ? 0.485 -51.054 -1.438 1.00 87.13 140 ARG C C 1
ATOM 7613 O O . ARG C 1 141 ? 0.707 -51.172 -2.651 1.00 86.29 140 ARG C O 1
ATOM 7634 N N . LYS C 1 142 ? 0.411 -49.860 -0.847 1.00 78.00 141 LYS C N 1
ATOM 7635 C CA . LYS C 1 142 ? 0.550 -48.621 -1.605 1.00 76.26 141 LYS C CA 1
ATOM 7636 C C . LYS C 1 142 ? 2.021 -48.312 -1.896 1.00 74.74 141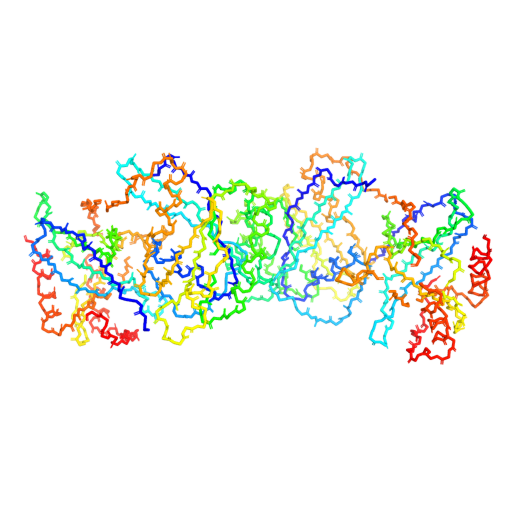 LYS C C 1
ATOM 7637 O O . LYS C 1 142 ? 2.925 -48.727 -1.165 1.00 71.15 141 LYS C O 1
ATOM 7656 N N . LYS C 1 143 ? 2.251 -47.550 -2.975 1.00 77.76 142 LYS C N 1
ATOM 7657 C CA . LYS C 1 143 ? 3.608 -47.358 -3.489 1.00 78.82 142 LYS C CA 1
ATOM 7658 C C . LYS C 1 143 ? 4.472 -46.539 -2.530 1.00 76.33 142 LYS C C 1
ATOM 7659 O O . LYS C 1 143 ? 5.666 -46.822 -2.373 1.00 74.64 142 LYS C O 1
ATOM 7678 N N . ASN C 1 144 ? 3.902 -45.517 -1.887 1.00 63.27 143 ASN C N 1
ATOM 7679 C CA . ASN C 1 144 ? 4.684 -44.653 -1.009 1.00 62.68 143 ASN C CA 1
ATOM 7680 C C . ASN C 1 144 ? 4.892 -45.246 0.382 1.00 59.93 143 ASN C C 1
ATOM 7681 O O . ASN C 1 144 ? 5.489 -44.578 1.236 1.00 57.02 143 ASN C O 1
ATOM 7692 N N . LEU C 1 145 ? 4.446 -46.479 0.620 1.00 65.86 144 LEU C N 1
ATOM 7693 C CA . LEU C 1 145 ? 4.480 -47.112 1.932 1.00 71.18 144 LEU C CA 1
ATOM 7694 C C . LEU C 1 145 ? 5.274 -48.415 1.873 1.00 69.42 144 LEU C C 1
ATOM 7695 O O . LEU C 1 145 ? 5.337 -49.075 0.833 1.00 68.74 144 LEU C O 1
ATOM 7711 N N . GLN C 1 146 ? 5.894 -48.773 3.003 1.00 62.15 145 GLN C N 1
ATOM 7712 C CA . GLN C 1 146 ? 6.710 -49.979 3.136 1.00 65.36 145 GLN C CA 1
ATOM 7713 C C . GLN C 1 146 ? 6.525 -50.544 4.541 1.00 60.70 145 GLN C C 1
ATOM 7714 O O . GLN C 1 146 ? 6.053 -49.853 5.447 1.00 60.60 145 GLN C O 1
ATOM 7728 N N . TYR C 1 147 ? 6.884 -51.825 4.716 1.00 63.93 146 TYR C N 1
ATOM 7729 C CA . TYR C 1 147 ? 6.878 -52.456 6.027 1.00 63.73 146 TYR C CA 1
ATOM 7730 C C . TYR C 1 147 ? 8.154 -53.264 6.229 1.00 59.27 146 TYR C C 1
ATOM 7731 O O . TYR C 1 147 ? 8.594 -53.985 5.328 1.00 63.16 146 TYR C O 1
ATOM 7749 N N . TYR C 1 148 ? 8.741 -53.149 7.424 1.00 60.35 147 TYR C N 1
ATOM 7750 C CA . TYR C 1 148 ? 9.907 -53.944 7.794 1.00 57.83 147 TYR C CA 1
ATOM 7751 C C . TYR C 1 148 ? 9.766 -54.435 9.228 1.00 59.12 147 TYR C C 1
ATOM 7752 O O . TYR C 1 148 ? 9.395 -53.662 10.118 1.00 55.34 147 TYR C O 1
ATOM 7770 N N . ASP C 1 149 ? 10.068 -55.712 9.449 1.00 63.47 148 ASP C N 1
ATOM 7771 C CA . ASP C 1 149 ? 10.307 -56.216 10.794 1.00 62.79 148 ASP C CA 1
ATOM 7772 C C . ASP C 1 149 ? 11.707 -55.798 11.230 1.00 64.84 148 ASP C C 1
ATOM 7773 O O . ASP C 1 149 ? 12.673 -55.957 10.472 1.00 66.03 148 ASP C O 1
ATOM 7782 N N . ILE C 1 150 ? 11.823 -55.258 12.444 1.00 62.71 149 ILE C N 1
ATOM 7783 C CA . ILE C 1 150 ? 13.104 -54.822 12.982 1.00 58.76 149 ILE C CA 1
ATOM 7784 C C . ILE C 1 150 ? 13.217 -55.265 14.435 1.00 58.04 149 ILE C C 1
ATOM 7785 O O . ILE C 1 150 ? 12.247 -55.701 15.057 1.00 60.51 149 ILE C O 1
ATOM 7801 N N . SER C 1 151 ? 14.429 -55.141 14.970 1.00 65.86 150 SER C N 1
ATOM 7802 C CA . SER C 1 151 ? 14.670 -55.311 16.400 1.00 64.22 150 SER C CA 1
ATOM 7803 C C . SER C 1 151 ? 15.781 -54.343 16.782 1.00 64.19 150 SER C C 1
ATOM 7804 O O . SER C 1 151 ? 16.929 -54.522 16.364 1.00 58.78 150 SER C O 1
ATOM 7812 N N . ALA C 1 152 ? 15.438 -53.311 17.555 1.00 62.67 151 ALA C N 1
ATOM 7813 C CA . ALA C 1 152 ? 16.454 -52.395 18.055 1.00 61.36 151 ALA C CA 1
ATOM 7814 C C . ALA C 1 152 ? 17.406 -53.078 19.026 1.00 61.68 151 ALA C C 1
ATOM 7815 O O . ALA C 1 152 ? 18.492 -52.551 19.287 1.00 57.02 151 ALA C O 1
ATOM 7822 N N . LYS C 1 153 ? 17.025 -54.240 19.561 1.00 66.76 152 LYS C N 1
ATOM 7823 C CA . LYS C 1 153 ? 17.896 -54.968 20.479 1.00 63.31 152 LYS C CA 1
ATOM 7824 C C . LYS C 1 153 ? 18.924 -55.797 19.719 1.00 63.75 152 LYS C C 1
ATOM 7825 O O . LYS C 1 153 ? 20.117 -55.760 20.037 1.00 63.12 152 LYS C O 1
ATOM 7844 N N . SER C 1 154 ? 18.483 -56.542 18.704 1.00 62.82 153 SER C N 1
ATOM 7845 C CA . SER C 1 154 ? 19.363 -57.412 17.935 1.00 65.28 153 SER C CA 1
ATOM 7846 C C . SER C 1 154 ? 19.861 -56.781 16.639 1.00 65.09 153 SER C C 1
ATOM 7847 O O . SER C 1 154 ? 20.697 -57.387 15.959 1.00 65.02 153 SER C O 1
ATOM 7855 N N . ASN C 1 155 ? 19.379 -55.589 16.284 1.00 75.02 154 ASN C N 1
ATOM 7856 C CA . ASN C 1 155 ? 19.775 -54.896 15.059 1.00 71.84 154 ASN C CA 1
ATOM 7857 C C . ASN C 1 155 ? 19.328 -55.643 13.802 1.00 72.57 154 ASN C C 1
ATOM 7858 O O . ASN C 1 155 ? 19.962 -55.538 12.749 1.00 73.50 154 ASN C O 1
ATOM 7869 N N . TYR C 1 156 ? 18.235 -56.395 13.899 1.00 60.86 155 TYR C N 1
ATOM 7870 C CA . TYR C 1 156 ? 17.660 -57.048 12.729 1.00 68.61 155 TYR C CA 1
ATOM 7871 C C . TYR C 1 156 ? 17.070 -55.999 11.795 1.00 62.78 155 TYR C C 1
ATOM 7872 O O . TYR C 1 156 ? 16.300 -55.136 12.226 1.00 62.74 155 TYR C O 1
ATOM 7890 N N . ASN C 1 157 ? 17.440 -56.065 10.515 1.00 66.13 156 ASN C N 1
ATOM 7891 C CA . ASN C 1 157 ? 17.036 -55.058 9.531 1.00 59.58 156 ASN C CA 1
ATOM 7892 C C . ASN C 1 157 ? 17.401 -53.648 9.997 1.00 60.57 156 ASN C C 1
ATOM 7893 O O . ASN C 1 157 ? 16.686 -52.680 9.720 1.00 52.33 156 ASN C O 1
ATOM 7904 N N . PHE C 1 158 ? 18.525 -53.538 10.711 1.00 66.77 157 PHE C N 1
ATOM 7905 C CA . PHE C 1 158 ? 19.049 -52.271 11.225 1.00 67.37 157 PHE C CA 1
ATOM 7906 C C . PHE C 1 158 ? 18.880 -51.120 10.236 1.00 64.16 157 PHE C C 1
ATOM 7907 O O . PHE C 1 158 ? 18.168 -50.150 10.520 1.00 64.95 157 PHE C O 1
ATOM 7924 N N . GLU C 1 159 ? 19.478 -51.232 9.051 1.00 63.33 158 GLU C N 1
ATOM 7925 C CA . GLU C 1 159 ? 19.524 -50.112 8.121 1.00 63.46 158 GLU C CA 1
ATOM 7926 C C . GLU C 1 159 ? 18.381 -50.092 7.111 1.00 60.04 158 GLU C C 1
ATOM 7927 O O . GLU C 1 159 ? 18.278 -49.128 6.343 1.00 59.79 158 GLU C O 1
ATOM 7939 N N . LYS C 1 160 ? 17.523 -51.111 7.090 1.00 65.83 159 LYS C N 1
ATOM 7940 C CA . LYS C 1 160 ? 16.526 -51.210 6.027 1.00 64.01 159 LYS C CA 1
ATOM 7941 C C . LYS C 1 160 ? 15.596 -50.006 5.958 1.00 64.84 159 LYS C C 1
ATOM 7942 O O . LYS C 1 160 ? 15.423 -49.452 4.859 1.00 65.38 159 LYS C O 1
ATOM 7961 N N . PRO C 1 161 ? 14.967 -49.558 7.049 1.00 59.51 160 PRO C N 1
ATOM 7962 C CA . PRO C 1 161 ? 14.017 -48.438 6.923 1.00 57.93 160 PRO C CA 1
ATOM 7963 C C . PRO C 1 161 ? 14.636 -47.202 6.303 1.00 56.16 160 PRO C C 1
ATOM 7964 O O . PRO C 1 161 ? 13.952 -46.472 5.575 1.00 56.21 160 PRO C O 1
ATOM 7975 N N . PHE C 1 162 ? 15.917 -46.947 6.569 1.00 53.10 161 PHE C N 1
ATOM 7976 C CA . PHE C 1 162 ? 16.568 -45.766 6.017 1.00 59.78 161 PHE C CA 1
ATOM 7977 C C . PHE C 1 162 ? 17.015 -45.999 4.580 1.00 47.47 161 PHE C C 1
ATOM 7978 O O . PHE C 1 162 ? 16.945 -45.085 3.751 1.00 45.87 161 PHE C O 1
ATOM 7995 N N . LEU C 1 163 ? 17.477 -47.211 4.263 1.00 55.19 162 LEU C N 1
ATOM 7996 C CA . LEU C 1 163 ? 17.859 -47.501 2.886 1.00 49.41 162 LEU C CA 1
ATOM 7997 C C . LEU C 1 163 ? 16.673 -47.329 1.946 1.00 58.73 162 LEU C C 1
ATOM 7998 O O . LEU C 1 163 ? 16.817 -46.788 0.844 1.00 51.76 162 LEU C O 1
ATOM 8014 N N . TRP C 1 164 ? 15.489 -47.778 2.368 1.00 53.63 163 TRP C N 1
ATOM 8015 C CA . TRP C 1 164 ? 14.307 -47.628 1.528 1.00 54.44 163 TRP C CA 1
ATOM 8016 C C . TRP C 1 164 ? 13.931 -46.161 1.367 1.00 49.80 163 TRP C C 1
ATOM 8017 O O . TRP C 1 164 ? 13.626 -45.713 0.254 1.00 47.42 163 TRP C O 1
ATOM 8038 N N . LEU C 1 165 ? 13.951 -45.398 2.462 1.00 56.89 164 LEU C N 1
ATOM 8039 C CA . LEU C 1 165 ? 13.610 -43.983 2.375 1.00 59.02 164 LEU C CA 1
ATOM 8040 C C . LEU C 1 165 ? 14.607 -43.229 1.502 1.00 54.01 164 LEU C C 1
ATOM 8041 O O . LEU C 1 165 ? 14.217 -42.375 0.697 1.00 50.80 164 LEU C O 1
ATOM 8057 N N . ALA C 1 166 ? 15.901 -43.528 1.648 1.00 46.38 165 ALA C N 1
ATOM 8058 C CA . ALA C 1 166 ? 16.904 -42.869 0.817 1.00 56.10 165 ALA C CA 1
ATOM 8059 C C . ALA C 1 166 ? 16.643 -43.124 -0.663 1.00 50.45 165 ALA C C 1
ATOM 8060 O O . ALA C 1 166 ? 16.795 -42.220 -1.494 1.00 54.68 165 ALA C O 1
ATOM 8067 N N . ARG C 1 167 ? 16.245 -44.350 -1.012 1.00 53.20 166 ARG C N 1
ATOM 8068 C CA . ARG C 1 167 ? 15.998 -44.677 -2.411 1.00 53.04 166 ARG C CA 1
ATOM 8069 C C . ARG C 1 167 ? 14.755 -43.972 -2.937 1.00 54.96 166 ARG C C 1
ATOM 8070 O O . ARG C 1 167 ? 14.716 -43.559 -4.102 1.00 56.10 166 ARG C O 1
ATOM 8091 N N . LYS C 1 168 ? 13.732 -43.821 -2.094 1.00 60.15 167 LYS C N 1
ATOM 8092 C CA . LYS C 1 168 ? 12.505 -43.159 -2.520 1.00 61.23 167 LYS C CA 1
ATOM 8093 C C . LYS C 1 168 ? 12.664 -41.646 -2.595 1.00 59.80 167 LYS C C 1
ATOM 8094 O O . LYS C 1 168 ? 12.053 -41.006 -3.457 1.00 59.32 167 LYS C O 1
ATOM 8113 N N . LEU C 1 169 ? 13.467 -41.060 -1.707 1.00 58.02 168 LEU C N 1
ATOM 8114 C CA . LEU C 1 169 ? 13.646 -39.614 -1.707 1.00 61.40 168 LEU C CA 1
ATOM 8115 C C . LEU C 1 169 ? 14.588 -39.152 -2.810 1.00 60.96 168 LEU C C 1
ATOM 8116 O O . LEU C 1 169 ? 14.441 -38.035 -3.319 1.00 62.42 168 LEU C O 1
ATOM 8132 N N . ILE C 1 170 ? 15.556 -39.989 -3.188 1.00 59.23 169 ILE C N 1
ATOM 8133 C CA . ILE C 1 170 ? 16.505 -39.650 -4.246 1.00 60.88 169 ILE C CA 1
ATOM 8134 C C . ILE C 1 170 ? 16.082 -40.199 -5.600 1.00 62.46 169 ILE C C 1
ATOM 8135 O O . ILE C 1 170 ? 16.640 -39.778 -6.627 1.00 62.38 169 ILE C O 1
ATOM 8151 N N . GLY C 1 171 ? 15.100 -41.095 -5.644 1.00 58.52 170 GLY C N 1
ATOM 8152 C CA . GLY C 1 171 ? 14.652 -41.640 -6.910 1.00 59.62 170 GLY C CA 1
ATOM 8153 C C . GLY C 1 171 ? 15.663 -42.531 -7.588 1.00 60.76 170 GLY C C 1
ATOM 8154 O O . GLY C 1 171 ? 15.737 -42.548 -8.820 1.00 61.96 170 GLY C O 1
ATOM 8158 N N . ASP C 1 172 ? 16.450 -43.274 -6.814 1.00 57.45 171 ASP C N 1
ATOM 8159 C CA . ASP C 1 172 ? 17.474 -44.170 -7.349 1.00 60.75 171 ASP C CA 1
ATOM 8160 C C . ASP C 1 172 ? 17.326 -45.541 -6.703 1.00 57.80 171 ASP C C 1
ATOM 8161 O O . ASP C 1 172 ? 17.789 -45.751 -5.568 1.00 55.57 171 ASP C O 1
ATOM 8170 N N . PRO C 1 173 ? 16.694 -46.498 -7.386 1.00 66.16 172 PRO C N 1
ATOM 8171 C CA . PRO C 1 173 ? 16.587 -47.850 -6.811 1.00 64.29 172 PRO C CA 1
ATOM 8172 C C . PRO C 1 173 ? 17.927 -48.536 -6.612 1.00 64.50 172 PRO C C 1
ATOM 8173 O O . PRO C 1 173 ? 17.994 -49.521 -5.867 1.00 64.29 172 PRO C O 1
ATOM 8184 N N . ASN C 1 174 ? 18.991 -48.057 -7.256 1.00 65.06 173 ASN C N 1
ATOM 8185 C CA . ASN C 1 174 ? 20.304 -48.682 -7.174 1.00 64.80 173 ASN C CA 1
ATOM 8186 C C . ASN C 1 174 ? 21.217 -48.007 -6.158 1.00 67.36 173 ASN C C 1
ATOM 8187 O O . ASN C 1 174 ? 22.411 -48.318 -6.112 1.00 67.42 173 ASN C O 1
ATOM 8198 N N . LEU C 1 175 ? 20.689 -47.090 -5.352 1.00 61.73 174 LEU C N 1
ATOM 8199 C CA . LEU C 1 175 ? 21.480 -46.504 -4.278 1.00 64.18 174 LEU C CA 1
ATOM 8200 C C . LEU C 1 175 ? 21.836 -47.577 -3.255 1.00 57.89 174 LEU C C 1
ATOM 8201 O O . LEU C 1 175 ? 21.021 -48.443 -2.927 1.00 59.75 174 LEU C O 1
ATOM 8217 N N . GLU C 1 176 ? 23.070 -47.519 -2.760 1.00 65.61 175 GLU C N 1
ATOM 8218 C CA . GLU C 1 176 ? 23.578 -48.476 -1.791 1.00 65.62 175 GLU C CA 1
ATOM 8219 C C . GLU C 1 176 ? 24.226 -47.729 -0.636 1.00 61.67 175 GLU C C 1
ATOM 8220 O O . GLU C 1 176 ? 24.896 -46.713 -0.843 1.00 62.10 175 GLU C O 1
ATOM 8232 N N . PHE C 1 177 ? 24.023 -48.233 0.580 1.00 62.00 176 PHE C N 1
ATOM 8233 C CA . PHE C 1 177 ? 24.786 -47.756 1.724 1.00 61.40 176 PHE C CA 1
ATOM 8234 C C . PHE C 1 177 ? 26.169 -48.397 1.713 1.00 60.98 176 PHE C C 1
ATOM 8235 O O . PHE C 1 177 ? 26.319 -49.582 1.394 1.00 61.85 176 PHE C O 1
ATOM 8252 N N . VAL C 1 178 ? 27.182 -47.605 2.061 1.00 52.10 177 VAL C N 1
ATOM 8253 C CA . VAL C 1 178 ? 28.550 -48.086 2.189 1.00 59.65 177 VAL C CA 1
ATOM 8254 C C . VAL C 1 178 ? 29.053 -47.714 3.575 1.00 58.49 177 VAL C C 1
ATOM 8255 O O . VAL C 1 178 ? 28.463 -46.887 4.277 1.00 54.45 177 VAL C O 1
ATOM 8268 N N . ALA C 1 179 ? 30.151 -48.344 3.972 1.00 59.62 178 ALA C N 1
ATOM 8269 C CA . ALA C 1 179 ? 30.738 -48.054 5.270 1.00 60.93 178 ALA C CA 1
ATOM 8270 C C . ALA C 1 179 ? 31.307 -46.641 5.287 1.00 60.62 178 ALA C C 1
ATOM 8271 O O . ALA C 1 179 ? 31.756 -46.116 4.266 1.00 57.35 178 ALA C O 1
ATOM 8295 N N . PRO C 1 181 ? 34.108 -44.031 5.898 1.00 83.89 180 PRO C N 1
ATOM 8296 C CA . PRO C 1 181 ? 35.573 -44.111 5.947 1.00 83.28 180 PRO C CA 1
ATOM 8297 C C . PRO C 1 181 ? 36.096 -43.640 7.294 1.00 82.35 180 PRO C C 1
ATOM 8298 O O . PRO C 1 181 ? 35.654 -42.623 7.834 1.00 83.82 180 PRO C O 1
ATOM 8309 N N . ALA C 1 182 ? 37.044 -44.402 7.841 1.00 71.99 181 ALA C N 1
ATOM 8310 C CA . ALA C 1 182 ? 37.676 -44.050 9.109 1.00 71.11 181 ALA C CA 1
ATOM 8311 C C . ALA C 1 182 ? 38.858 -43.135 8.804 1.00 72.21 181 ALA C C 1
ATOM 8312 O O . ALA C 1 182 ? 40.006 -43.559 8.678 1.00 72.31 181 ALA C O 1
ATOM 8319 N N . LEU C 1 183 ? 38.556 -41.845 8.667 1.00 74.30 182 LEU C N 1
ATOM 8320 C CA . LEU C 1 183 ? 39.596 -40.869 8.366 1.00 76.26 182 LEU C CA 1
ATOM 8321 C C . LEU C 1 183 ? 40.511 -40.680 9.572 1.00 77.16 182 LEU C C 1
ATOM 8322 O O . LEU C 1 183 ? 40.082 -40.770 10.724 1.00 76.81 182 LEU C O 1
ATOM 8338 N N . ALA C 1 184 ? 41.785 -40.428 9.291 1.00 75.68 183 ALA C N 1
ATOM 8339 C CA . ALA C 1 184 ? 42.782 -40.242 10.335 1.00 76.12 183 ALA C CA 1
ATOM 8340 C C . ALA C 1 184 ? 42.287 -39.211 11.346 1.00 77.31 183 ALA C C 1
ATOM 8341 O O . ALA C 1 184 ? 42.024 -38.060 10.967 1.00 79.10 183 ALA C O 1
ATOM 8348 N N . PRO C 1 185 ? 42.145 -39.572 12.617 1.00 73.41 184 PRO C N 1
ATOM 8349 C CA . PRO C 1 185 ? 41.597 -38.629 13.591 1.00 73.41 184 PRO C CA 1
ATOM 8350 C C . PRO C 1 185 ? 42.624 -37.575 13.956 1.00 79.82 184 PRO C C 1
ATOM 8351 O O . PRO C 1 185 ? 43.797 -37.672 13.563 1.00 76.93 184 PRO C O 1
ATOM 8362 N N . PRO C 1 186 ? 42.224 -36.551 14.698 1.00 109.05 185 PRO C N 1
ATOM 8363 C CA . PRO C 1 186 ? 43.186 -35.537 15.134 1.00 111.02 185 PRO C CA 1
ATOM 8364 C C . PRO C 1 186 ? 43.977 -36.001 16.344 1.00 114.17 185 PRO C C 1
ATOM 8365 O O . PRO C 1 186 ? 43.527 -36.833 17.135 1.00 109.82 185 PRO C O 1
ATOM 8376 N N . GLU C 1 187 ? 45.180 -35.449 16.476 1.00 115.36 186 GLU C N 1
ATOM 8377 C CA . GLU C 1 187 ? 45.956 -35.658 17.689 1.00 115.72 186 GLU C CA 1
ATOM 8378 C C . GLU C 1 187 ? 45.366 -34.812 18.810 1.00 116.42 186 GLU C C 1
ATOM 8379 O O . GLU C 1 187 ? 45.111 -33.616 18.629 1.00 117.78 186 GLU C O 1
ATOM 8391 N N . VAL C 1 188 ? 45.137 -35.429 19.962 1.00 101.96 187 VAL C N 1
ATOM 8392 C CA . VAL C 1 188 ? 44.664 -34.727 21.149 1.00 92.43 187 VAL C CA 1
ATOM 8393 C C . VAL C 1 188 ? 45.710 -34.955 22.232 1.00 99.75 187 VAL C C 1
ATOM 8394 O O . VAL C 1 188 ? 45.753 -36.021 22.860 1.00 95.00 187 VAL C O 1
ATOM 8407 N N . VAL C 1 189 ? 46.560 -33.962 22.446 1.00 104.58 188 VAL C N 1
ATOM 8408 C CA . VAL C 1 189 ? 47.593 -34.042 23.469 1.00 101.38 188 VAL C CA 1
ATOM 8409 C C . VAL C 1 189 ? 46.980 -33.693 24.817 1.00 97.37 188 VAL C C 1
ATOM 8410 O O . VAL C 1 189 ? 46.190 -32.748 24.932 1.00 99.52 188 VAL C O 1
ATOM 8440 N N . ASP C 1 191 ? 48.009 -33.098 29.064 1.00 101.52 190 ASP C N 1
ATOM 8441 C CA . ASP C 1 191 ? 49.139 -32.787 29.926 1.00 101.63 190 ASP C CA 1
ATOM 8442 C C . ASP C 1 191 ? 49.660 -34.062 30.586 1.00 103.67 190 ASP C C 1
ATOM 8443 O O . ASP C 1 191 ? 48.862 -34.892 31.041 1.00 101.90 190 ASP C O 1
ATOM 8452 N N . PRO C 1 192 ? 50.981 -34.257 30.653 1.00 106.05 191 PRO C N 1
ATOM 8453 C CA . PRO C 1 192 ? 51.497 -35.476 31.301 1.00 105.08 191 PRO C CA 1
ATOM 8454 C C . PRO C 1 192 ? 51.059 -35.619 32.747 1.00 100.01 191 PRO C C 1
ATOM 8455 O O . PRO C 1 192 ? 50.959 -36.746 33.246 1.00 97.97 191 PRO C O 1
ATOM 8466 N N . ALA C 1 193 ? 50.801 -34.509 33.442 1.00 91.24 192 ALA C N 1
ATOM 8467 C CA . ALA C 1 193 ? 50.336 -34.603 34.822 1.00 92.24 192 ALA C CA 1
ATOM 8468 C C . ALA C 1 193 ? 48.953 -35.236 34.889 1.00 87.76 192 ALA C C 1
ATOM 8469 O O . ALA C 1 193 ? 48.670 -36.031 35.793 1.00 86.36 192 ALA C O 1
ATOM 8476 N N . LEU C 1 194 ? 48.076 -34.894 33.942 1.00 93.15 193 LEU C N 1
ATOM 8477 C CA . LEU C 1 194 ? 46.746 -35.492 33.919 1.00 91.08 193 LEU C CA 1
ATOM 8478 C C . LEU C 1 194 ? 46.808 -36.947 33.471 1.00 89.73 193 LEU C C 1
ATOM 8479 O O . LEU C 1 194 ? 46.077 -37.796 33.996 1.00 85.93 193 LEU C O 1
ATOM 8495 N N . ALA C 1 195 ? 47.673 -37.255 32.502 1.00 76.37 194 ALA C N 1
ATOM 8496 C CA . ALA C 1 195 ? 47.821 -38.638 32.061 1.00 74.95 194 ALA C CA 1
ATOM 8497 C C . ALA C 1 195 ? 48.375 -39.512 33.179 1.00 75.08 194 ALA C C 1
ATOM 8498 O O . ALA C 1 195 ? 47.909 -40.639 33.385 1.00 73.65 194 ALA C O 1
ATOM 8505 N N . ALA C 1 196 ? 49.372 -39.009 33.913 1.00 89.51 195 ALA C N 1
ATOM 8506 C CA . ALA C 1 196 ? 49.942 -39.779 35.013 1.00 84.50 195 ALA C CA 1
ATOM 8507 C C . ALA C 1 196 ? 48.920 -40.017 36.116 1.00 83.33 195 ALA C C 1
ATOM 8508 O O . ALA C 1 196 ? 48.939 -41.071 36.762 1.00 82.64 195 ALA C O 1
ATOM 8515 N N . GLN C 1 197 ? 48.026 -39.053 36.351 1.00 89.30 196 GLN C N 1
ATOM 8516 C CA . GLN C 1 197 ? 46.966 -39.254 37.333 1.00 87.53 196 GLN C CA 1
ATOM 8517 C C . GLN C 1 197 ? 45.960 -40.291 36.849 1.00 87.39 196 GLN C C 1
ATOM 8518 O O . GLN C 1 197 ? 45.464 -41.100 37.642 1.00 86.44 196 GLN C O 1
ATOM 8532 N N . TYR C 1 198 ? 45.645 -40.282 35.551 1.00 80.30 197 TYR C N 1
ATOM 8533 C CA . TYR C 1 198 ? 44.699 -41.256 35.017 1.00 78.57 197 TYR C CA 1
ATOM 8534 C C . TYR C 1 198 ? 45.267 -42.669 35.089 1.00 77.91 197 TYR C C 1
ATOM 8535 O O . TYR C 1 198 ? 44.587 -43.600 35.536 1.00 76.69 197 TYR C O 1
ATOM 8553 N N . GLU C 1 199 ? 46.514 -42.853 34.648 1.00 76.69 198 GLU C N 1
ATOM 8554 C CA . GLU C 1 199 ? 47.121 -44.177 34.736 1.00 77.85 198 GLU C CA 1
ATOM 8555 C C . GLU C 1 199 ? 47.263 -44.617 36.185 1.00 75.79 198 GLU C C 1
ATOM 8556 O O . GLU C 1 199 ? 47.123 -45.807 36.490 1.00 74.95 198 GLU C O 1
ATOM 8568 N N . HIS C 1 200 ? 47.530 -43.674 37.088 1.00 88.80 199 HIS C N 1
ATOM 8569 C CA . HIS C 1 200 ? 47.568 -44.000 38.508 1.00 89.72 199 HIS C CA 1
ATOM 8570 C C . HIS C 1 200 ? 46.197 -44.445 39.002 1.00 88.04 199 HIS C C 1
ATOM 8571 O O . HIS C 1 200 ? 46.088 -45.405 39.774 1.00 87.49 199 HIS C O 1
ATOM 8585 N N . ASP C 1 201 ? 45.136 -43.765 38.560 1.00 85.11 200 ASP C N 1
ATOM 8586 C CA . ASP C 1 201 ? 43.792 -44.126 38.996 1.00 84.83 200 ASP C CA 1
ATOM 8587 C C . ASP C 1 201 ? 43.341 -45.456 38.402 1.00 87.11 200 ASP C C 1
ATOM 8588 O O . ASP C 1 201 ? 42.606 -46.205 39.055 1.00 84.97 200 ASP C O 1
ATOM 8597 N N . LEU C 1 202 ? 43.764 -45.770 37.175 1.00 74.46 201 LEU C N 1
ATOM 8598 C CA . LEU C 1 202 ? 43.341 -47.021 36.555 1.00 78.22 201 LEU C CA 1
ATOM 8599 C C . LEU C 1 202 ? 43.922 -48.227 37.285 1.00 77.34 201 LEU C C 1
ATOM 8600 O O . LEU C 1 202 ? 43.249 -49.253 37.434 1.00 81.57 201 LEU C O 1
ATOM 8616 N N . GLU C 1 203 ? 45.172 -48.125 37.742 1.00 93.06 202 GLU C N 1
ATOM 8617 C CA . GLU C 1 203 ? 45.822 -49.264 38.378 1.00 93.15 202 GLU C CA 1
ATOM 8618 C C . GLU C 1 203 ? 45.421 -49.418 39.839 1.00 92.59 202 GLU C C 1
ATOM 8619 O O . GLU C 1 203 ? 45.334 -50.546 40.335 1.00 92.57 202 GLU C O 1
ATOM 8631 N N . VAL C 1 204 ? 45.167 -48.313 40.534 1.00 94.16 203 VAL C N 1
ATOM 8632 C CA . VAL C 1 204 ? 44.965 -48.308 41.977 1.00 94.92 203 VAL C CA 1
ATOM 8633 C C . VAL C 1 204 ? 43.505 -48.061 42.340 1.00 94.78 203 VAL C C 1
ATOM 8634 O O . VAL C 1 204 ? 42.935 -48.778 43.164 1.00 95.24 203 VAL C O 1
ATOM 8647 N N . ALA C 1 205 ? 42.883 -47.056 41.724 1.00 94.45 204 ALA C N 1
ATOM 8648 C CA . ALA C 1 205 ? 41.583 -46.555 42.148 1.00 96.99 204 ALA C CA 1
ATOM 8649 C C . ALA C 1 205 ? 40.477 -46.801 41.124 1.00 100.61 204 ALA C C 1
ATOM 8650 O O . ALA C 1 205 ? 39.568 -45.984 40.969 1.00 97.08 204 ALA C O 1
ATOM 8657 N N . GLN C 1 206 ? 40.517 -47.927 40.421 1.00 90.73 205 GLN C N 1
ATOM 8658 C CA . GLN C 1 206 ? 39.432 -48.289 39.506 1.00 90.96 205 GLN C CA 1
ATOM 8659 C C . GLN C 1 206 ? 38.380 -49.024 40.332 1.00 89.78 205 GLN C C 1
ATOM 8660 O O . GLN C 1 206 ? 38.484 -50.233 40.561 1.00 90.93 205 GLN C O 1
ATOM 8674 N N . THR C 1 207 ? 37.366 -48.279 40.778 1.00 101.46 206 THR C N 1
ATOM 8675 C CA . THR C 1 207 ? 36.376 -48.748 41.733 1.00 99.25 206 THR C CA 1
ATOM 8676 C C . THR C 1 207 ? 35.070 -49.181 41.077 1.00 100.03 206 THR C C 1
ATOM 8677 O O . THR C 1 207 ? 34.103 -49.479 41.786 1.00 98.63 206 THR C O 1
ATOM 8688 N N . THR C 1 208 ? 35.018 -49.213 39.752 1.00 77.58 207 THR C N 1
ATOM 8689 C CA . THR C 1 208 ? 33.831 -49.642 39.025 1.00 80.87 207 THR C CA 1
ATOM 8690 C C . THR C 1 208 ? 33.954 -51.123 38.691 1.00 76.88 207 THR C C 1
ATOM 8691 O O . THR C 1 208 ? 34.979 -51.565 38.161 1.00 73.86 207 THR C O 1
ATOM 8702 N N . ALA C 1 209 ? 32.909 -51.886 39.005 1.00 76.87 208 ALA C N 1
ATOM 8703 C CA . ALA C 1 209 ? 32.942 -53.326 38.795 1.00 74.74 208 ALA C CA 1
ATOM 8704 C C . ALA C 1 209 ? 32.983 -53.643 37.306 1.00 73.64 208 ALA C C 1
ATOM 8705 O O . ALA C 1 209 ? 32.236 -53.060 36.515 1.00 72.29 208 ALA C O 1
ATOM 8712 N N . LEU C 1 210 ? 33.857 -54.567 36.923 1.00 69.92 209 LEU C N 1
ATOM 8713 C CA . LEU C 1 210 ? 33.909 -55.001 35.538 1.00 68.91 209 LEU C CA 1
ATOM 8714 C C . LEU C 1 210 ? 32.608 -55.715 35.172 1.00 70.88 209 LEU C C 1
ATOM 8715 O O . LEU C 1 210 ? 31.991 -56.368 36.018 1.00 67.84 209 LEU C O 1
ATOM 8731 N N . PRO C 1 211 ? 32.163 -55.599 33.921 1.00 78.17 210 PRO C N 1
ATOM 8732 C CA . PRO C 1 211 ? 30.889 -56.220 33.537 1.00 75.53 210 PRO C CA 1
ATOM 8733 C C . PRO C 1 211 ? 30.925 -57.733 33.701 1.00 77.80 210 PRO C C 1
ATOM 8734 O O . PRO C 1 211 ? 31.987 -58.359 33.743 1.00 77.82 210 PRO C O 1
ATOM 8745 N N . ASP C 1 212 ? 29.736 -58.320 33.798 1.00 83.04 211 ASP C N 1
ATOM 8746 C CA . ASP C 1 212 ? 29.626 -59.761 33.989 1.00 86.73 211 ASP C CA 1
ATOM 8747 C C . ASP C 1 212 ? 30.089 -60.498 32.737 1.00 87.96 211 ASP C C 1
ATOM 8748 O O . ASP C 1 212 ? 29.837 -60.060 31.610 1.00 87.82 211 ASP C O 1
ATOM 8757 N N . GLU C 1 213 ? 30.768 -61.627 32.937 1.00 94.09 212 GLU C N 1
ATOM 8758 C CA . GLU C 1 213 ? 31.243 -62.412 31.803 1.00 96.19 212 GLU C CA 1
ATOM 8759 C C . GLU C 1 213 ? 30.063 -62.835 30.932 1.00 97.71 212 GLU C C 1
ATOM 8760 O O . GLU C 1 213 ? 29.038 -63.314 31.433 1.00 100.75 212 GLU C O 1
ATOM 8772 N N . ASP C 1 214 ? 30.214 -62.646 29.624 1.00 120.98 213 ASP C N 1
ATOM 8773 C CA . ASP C 1 214 ? 29.222 -63.055 28.639 1.00 124.34 213 ASP C CA 1
ATOM 8774 C C . ASP C 1 214 ? 29.970 -63.697 27.480 1.00 127.60 213 ASP C C 1
ATOM 8775 O O . ASP C 1 214 ? 30.962 -63.141 26.997 1.00 124.10 213 ASP C O 1
ATOM 8784 N N . ASP C 1 215 ? 29.516 -64.872 27.049 1.00 136.65 214 ASP C N 1
ATOM 8785 C CA . ASP C 1 215 ? 30.120 -65.540 25.896 1.00 136.06 214 ASP C CA 1
ATOM 8786 C C . ASP C 1 215 ? 29.452 -65.049 24.610 1.00 134.63 214 ASP C C 1
ATOM 8787 O O . ASP C 1 215 ? 28.817 -65.794 23.865 1.00 135.62 214 ASP C O 1
ATOM 8796 N N . ASP C 1 216 ? 29.601 -63.749 24.371 1.00 116.28 215 ASP C N 1
ATOM 8797 C CA . ASP C 1 216 ? 29.043 -63.110 23.192 1.00 105.17 215 ASP C CA 1
ATOM 8798 C C . ASP C 1 216 ? 30.043 -63.005 22.053 1.00 101.31 215 ASP C C 1
ATOM 8799 O O . ASP C 1 216 ? 29.643 -62.703 20.923 1.00 97.24 215 ASP C O 1
ATOM 8808 N N . LEU C 1 217 ? 31.319 -63.262 22.319 1.00 86.54 216 LEU C N 1
ATOM 8809 C CA . LEU C 1 217 ? 32.375 -63.140 21.327 1.00 82.79 216 LEU C CA 1
ATOM 8810 C C . LEU C 1 217 ? 32.669 -64.486 20.675 1.00 92.98 216 LEU C C 1
ATOM 8811 O O . LEU C 1 217 ? 33.680 -64.656 19.990 1.00 99.01 216 LEU C O 1
ATOM 8828 N N . PRO D 2 11 ? 14.494 -63.952 14.819 1.00 126.59 345 PRO D N 1
ATOM 8829 C CA . PRO D 2 11 ? 15.125 -63.908 13.492 1.00 124.77 345 PRO D CA 1
ATOM 8830 C C . PRO D 2 11 ? 16.636 -63.711 13.577 1.00 126.28 345 PRO D C 1
ATOM 8831 O O . PRO D 2 11 ? 17.108 -62.901 14.376 1.00 123.91 345 PRO D O 1
ATOM 8842 N N . LYS D 2 12 ? 17.377 -64.448 12.756 1.00 151.57 346 LYS D N 1
ATOM 8843 C CA . LYS D 2 12 ? 18.830 -64.359 12.771 1.00 148.07 346 LYS D CA 1
ATOM 8844 C C . LYS D 2 12 ? 19.293 -63.069 12.107 1.00 145.89 346 LYS D C 1
ATOM 8845 O O . LYS D 2 12 ? 18.723 -62.625 11.106 1.00 146.47 346 LYS D O 1
ATOM 8864 N N . VAL D 2 13 ? 20.337 -62.470 12.669 1.00 113.45 347 VAL D N 1
ATOM 8865 C CA . VAL D 2 13 ? 20.935 -61.255 12.129 1.00 104.85 347 VAL D CA 1
ATOM 8866 C C . VAL D 2 13 ? 22.235 -61.643 11.438 1.00 108.07 347 VAL D C 1
ATOM 8867 O O . VAL D 2 13 ? 23.157 -62.164 12.076 1.00 106.62 347 VAL D O 1
ATOM 8880 N N . VAL D 2 14 ? 22.306 -61.394 10.132 1.00 105.29 348 VAL D N 1
ATOM 8881 C CA . VAL D 2 14 ? 23.463 -61.737 9.313 1.00 99.30 348 VAL D CA 1
ATOM 8882 C C . VAL D 2 14 ? 24.187 -60.451 8.941 1.00 96.71 348 VAL D C 1
ATOM 8883 O O . VAL D 2 14 ? 23.552 -59.438 8.626 1.00 95.26 348 VAL D O 1
ATOM 8896 N N . VAL D 2 15 ? 25.518 -60.493 8.980 1.00 93.28 349 VAL D N 1
ATOM 8897 C CA . VAL D 2 15 ? 26.346 -59.314 8.763 1.00 91.91 349 VAL D CA 1
ATOM 8898 C C . VAL D 2 15 ? 27.586 -59.712 7.978 1.00 86.07 349 VAL D C 1
ATOM 8899 O O . VAL D 2 15 ? 28.224 -60.728 8.271 1.00 84.75 349 VAL D O 1
ATOM 8912 N N . THR D 2 16 ? 27.929 -58.902 6.975 1.00 80.22 350 THR D N 1
ATOM 8913 C CA . THR D 2 16 ? 29.174 -59.048 6.225 1.00 83.11 350 THR D CA 1
ATOM 8914 C C . THR D 2 16 ? 30.167 -58.030 6.778 1.00 79.67 350 THR D C 1
ATOM 8915 O O . THR D 2 16 ? 30.042 -56.828 6.520 1.00 77.94 350 THR D O 1
ATOM 8926 N N . GLU D 2 17 ? 31.151 -58.512 7.534 1.00 91.58 351 GLU D N 1
ATOM 8927 C CA . GLU D 2 17 ? 32.051 -57.620 8.252 1.00 90.56 351 GLU D CA 1
ATOM 8928 C C . GLU D 2 17 ? 32.793 -56.700 7.290 1.00 88.73 351 GLU D C 1
ATOM 8929 O O . GLU D 2 17 ? 33.184 -57.102 6.191 1.00 88.43 351 GLU D O 1
ATOM 8941 N N . VAL D 2 18 ? 32.989 -55.454 7.720 1.00 69.29 352 VAL D N 1
ATOM 8942 C CA . VAL D 2 18 ? 33.689 -54.458 6.918 1.00 69.19 352 VAL D CA 1
ATOM 8943 C C . VAL D 2 18 ? 35.190 -54.693 7.018 1.00 69.54 352 VAL D C 1
ATOM 8944 O O . VAL D 2 18 ? 35.720 -54.986 8.096 1.00 67.02 352 VAL D O 1
ATOM 8957 N N . LYS D 2 19 ? 35.882 -54.555 5.889 1.00 74.23 353 LYS D N 1
ATOM 8958 C CA . LYS D 2 19 ? 37.313 -54.806 5.820 1.00 70.27 353 LYS D CA 1
ATOM 8959 C C . LYS D 2 19 ? 38.109 -53.528 6.052 1.00 67.85 353 LYS D C 1
ATOM 8960 O O . LYS D 2 19 ? 37.715 -52.445 5.613 1.00 67.41 353 LYS D O 1
ATOM 8979 N N . GLU D 2 20 ? 39.244 -53.668 6.744 1.00 76.92 354 GLU D N 1
ATOM 8980 C CA . GLU D 2 20 ? 40.261 -52.617 6.869 1.00 79.43 354 GLU D CA 1
ATOM 8981 C C . GLU D 2 20 ? 41.576 -53.267 6.433 1.00 80.65 354 GLU D C 1
ATOM 8982 O O . GLU D 2 20 ? 42.369 -53.718 7.264 1.00 81.15 354 GLU D O 1
ATOM 8994 N N . GLU D 2 21 ? 41.804 -53.311 5.118 1.00 99.26 355 GLU D N 1
ATOM 8995 C CA . GLU D 2 21 ? 42.846 -54.178 4.576 1.00 100.21 355 GLU D CA 1
ATOM 8996 C C . GLU D 2 21 ? 44.237 -53.791 5.060 1.00 100.40 355 GLU D C 1
ATOM 8997 O O . GLU D 2 21 ? 45.099 -54.664 5.212 1.00 101.62 355 GLU D O 1
ATOM 9009 N N . ASP D 2 22 ? 44.483 -52.503 5.307 1.00 90.53 356 ASP D N 1
ATOM 9010 C CA . ASP D 2 22 ? 45.801 -52.052 5.736 1.00 91.03 356 ASP D CA 1
ATOM 9011 C C . ASP D 2 22 ? 45.933 -51.987 7.252 1.00 89.32 356 ASP D C 1
ATOM 9012 O O . ASP D 2 22 ? 46.723 -51.186 7.768 1.00 89.55 356 ASP D O 1
ATOM 9021 N N . ALA D 2 23 ? 45.182 -52.809 7.980 1.00 84.89 357 ALA D N 1
ATOM 9022 C CA . ALA D 2 23 ? 45.332 -52.924 9.424 1.00 82.09 357 ALA D CA 1
ATOM 9023 C C . ALA D 2 23 ? 46.280 -54.074 9.738 1.00 81.91 357 ALA D C 1
ATOM 9024 O O . ALA D 2 23 ? 46.099 -55.189 9.238 1.00 81.95 357 ALA D O 1
ATOM 9031 N N . PHE D 2 24 ? 47.295 -53.801 10.556 1.00 78.17 358 PHE D N 1
ATOM 9032 C CA . PHE D 2 24 ? 48.236 -54.829 10.979 1.00 81.53 358 PHE D CA 1
ATOM 9033 C C . PHE D 2 24 ? 47.795 -55.530 12.260 1.00 80.69 358 PHE D C 1
ATOM 9034 O O . PHE D 2 24 ? 48.601 -56.232 12.880 1.00 81.19 358 PHE D O 1
ATOM 9051 N N . TYR D 2 25 ? 46.539 -55.353 12.666 1.00 80.26 359 TYR D N 1
ATOM 9052 C CA . TYR D 2 25 ? 45.981 -56.064 13.809 1.00 80.06 359 TYR D CA 1
ATOM 9053 C C . TYR D 2 25 ? 44.468 -55.930 13.743 1.00 74.92 359 TYR D C 1
ATOM 9054 O O . TYR D 2 25 ? 43.954 -54.824 13.546 1.00 73.69 359 TYR D O 1
ATOM 9072 N N . SER D 2 26 ? 43.763 -57.046 13.905 1.00 85.82 360 SER D N 1
ATOM 9073 C CA . SER D 2 26 ? 42.304 -57.036 13.854 1.00 84.20 360 SER D CA 1
ATOM 9074 C C . SER D 2 26 ? 41.779 -58.152 14.743 1.00 84.94 360 SER D C 1
ATOM 9075 O O . SER D 2 26 ? 42.073 -59.329 14.504 1.00 87.28 360 SER D O 1
ATOM 9083 N N . LYS D 2 27 ? 41.007 -57.780 15.763 1.00 73.37 361 LYS D N 1
ATOM 9084 C CA . LYS D 2 27 ? 40.480 -58.729 16.736 1.00 74.29 361 LYS D CA 1
ATOM 9085 C C . LYS D 2 27 ? 39.063 -58.324 17.112 1.00 72.20 361 LYS D C 1
ATOM 9086 O O . LYS D 2 27 ? 38.810 -57.154 17.416 1.00 70.16 361 LYS D O 1
ATOM 9105 N N . LYS D 2 28 ? 38.144 -59.289 17.083 1.00 65.74 362 LYS D N 1
ATOM 9106 C CA . LYS D 2 28 ? 36.788 -59.041 17.554 1.00 67.67 362 LYS D CA 1
ATOM 9107 C C . LYS D 2 28 ? 36.826 -58.630 19.022 1.00 66.73 362 LYS D C 1
ATOM 9108 O O . LYS D 2 28 ? 37.676 -59.082 19.793 1.00 67.88 362 LYS D O 1
ATOM 9127 N N . CYS D 2 29 ? 35.898 -57.759 19.411 1.00 49.61 363 CYS D N 1
ATOM 9128 C CA . CYS D 2 29 ? 35.936 -57.183 20.742 1.00 49.86 363 CYS D CA 1
ATOM 9129 C C . CYS D 2 29 ? 34.539 -56.757 21.168 1.00 51.08 363 CYS D C 1
ATOM 9130 O O . CYS D 2 29 ? 33.566 -56.896 20.421 1.00 51.13 363 CYS D O 1
ATOM 9138 N N . LYS D 2 30 ? 34.455 -56.234 22.390 1.00 60.43 364 LYS D N 1
ATOM 9139 C CA . LYS D 2 30 ? 33.224 -55.694 22.959 1.00 60.39 364 LYS D CA 1
ATOM 9140 C C . LYS D 2 30 ? 33.609 -54.456 23.753 1.00 60.05 364 LYS D C 1
ATOM 9141 O O . LYS D 2 30 ? 34.390 -54.550 24.704 1.00 62.28 364 LYS D O 1
ATOM 9160 N N . LEU D 2 31 ? 33.072 -53.303 23.364 1.00 56.26 365 LEU D N 1
ATOM 9161 C CA . LEU D 2 31 ? 33.545 -52.015 23.858 1.00 53.59 365 LEU D CA 1
ATOM 9162 C C . LEU D 2 31 ? 32.593 -51.444 24.900 1.00 57.34 365 LEU D C 1
ATOM 9163 O O . LEU D 2 31 ? 31.383 -51.364 24.666 1.00 57.31 365 LEU D O 1
ATOM 9179 N N . PHE D 2 32 ? 33.149 -51.045 26.044 1.00 54.35 366 PHE D N 1
ATOM 9180 C CA . PHE D 2 32 ? 32.416 -50.340 27.083 1.00 58.29 366 PHE D CA 1
ATOM 9181 C C . PHE D 2 32 ? 33.089 -49.001 27.366 1.00 56.28 366 PHE D C 1
ATOM 9182 O O . PHE D 2 32 ? 34.262 -48.790 27.047 1.00 47.81 366 PHE D O 1
ATOM 9199 N N . TYR D 2 33 ? 32.337 -48.097 27.989 1.00 53.37 367 TYR D N 1
ATOM 9200 C CA . TYR D 2 33 ? 32.891 -46.850 28.495 1.00 53.43 367 TYR D CA 1
ATOM 9201 C C . TYR D 2 33 ? 32.329 -46.602 29.888 1.00 59.51 367 TYR D C 1
ATOM 9202 O O . TYR D 2 33 ? 31.262 -47.102 30.249 1.00 53.48 367 TYR D O 1
ATOM 9220 N N . LYS D 2 34 ? 33.068 -45.816 30.665 1.00 63.34 368 LYS D N 1
ATOM 9221 C CA . LYS D 2 34 ? 32.810 -45.637 32.088 1.00 67.63 368 LYS D CA 1
ATOM 9222 C C . LYS D 2 34 ? 32.023 -44.352 32.311 1.00 69.01 368 LYS D C 1
ATOM 9223 O O . LYS D 2 34 ? 32.495 -43.263 31.965 1.00 69.34 368 LYS D O 1
ATOM 9242 N N . LYS D 2 35 ? 30.830 -44.483 32.891 1.00 71.98 369 LYS D N 1
ATOM 9243 C CA . LYS D 2 35 ? 29.987 -43.339 33.211 1.00 76.06 369 LYS D CA 1
ATOM 9244 C C . LYS D 2 35 ? 29.302 -43.588 34.546 1.00 75.53 369 LYS D C 1
ATOM 9245 O O . LYS D 2 35 ? 28.656 -44.624 34.732 1.00 73.45 369 LYS D O 1
ATOM 9264 N N . ASP D 2 36 ? 29.447 -42.638 35.468 1.00 83.76 370 ASP D N 1
ATOM 9265 C CA . ASP D 2 36 ? 28.847 -42.715 36.797 1.00 86.99 370 ASP D CA 1
ATOM 9266 C C . ASP D 2 36 ? 29.130 -44.069 37.451 1.00 87.68 370 ASP D C 1
ATOM 9267 O O . ASP D 2 36 ? 28.223 -44.811 37.837 1.00 87.93 370 ASP D O 1
ATOM 9276 N N . ASN D 2 37 ? 30.425 -44.376 37.572 1.00 88.71 371 ASN D N 1
ATOM 9277 C CA . ASN D 2 37 ? 30.885 -45.618 38.198 1.00 90.35 371 ASN D CA 1
ATOM 9278 C C . ASN D 2 37 ? 30.173 -46.835 37.611 1.00 89.97 371 ASN D C 1
ATOM 9279 O O . ASN D 2 37 ? 29.912 -47.818 38.311 1.00 90.11 371 ASN D O 1
ATOM 9290 N N . GLU D 2 38 ? 29.852 -46.773 36.318 1.00 87.24 372 GLU D N 1
ATOM 9291 C CA . GLU D 2 38 ? 29.232 -47.878 35.601 1.00 85.55 372 GLU D CA 1
ATOM 9292 C C . GLU D 2 38 ? 29.851 -47.985 34.214 1.00 85.49 372 GLU D C 1
ATOM 9293 O O . GLU D 2 38 ? 30.173 -46.969 33.590 1.00 82.33 372 GLU D O 1
ATOM 9305 N N . PHE D 2 39 ? 30.003 -49.217 33.731 1.00 71.70 373 PHE D N 1
ATOM 9306 C CA . PHE D 2 39 ? 30.472 -49.467 32.373 1.00 72.49 373 PHE D CA 1
ATOM 9307 C C . PHE D 2 39 ? 29.258 -49.644 31.465 1.00 73.00 373 PHE D C 1
ATOM 9308 O O . PHE D 2 39 ? 28.525 -50.633 31.581 1.00 75.00 373 PHE D O 1
ATOM 9325 N N . LYS D 2 40 ? 29.040 -48.681 30.573 1.00 76.02 374 LYS D N 1
ATOM 9326 C CA . LYS D 2 40 ? 27.979 -48.762 29.579 1.00 74.73 374 LYS D CA 1
ATOM 9327 C C . LYS D 2 40 ? 28.539 -49.393 28.310 1.00 71.33 374 LYS D C 1
ATOM 9328 O O . LYS D 2 40 ? 29.629 -49.027 27.859 1.00 67.79 374 LYS D O 1
ATOM 9347 N N . GLU D 2 41 ? 27.796 -50.336 27.738 1.00 64.05 375 GLU D N 1
ATOM 9348 C CA . GLU D 2 41 ? 28.269 -51.052 26.562 1.00 62.54 375 GLU D CA 1
ATOM 9349 C C . GLU D 2 41 ? 28.014 -50.233 25.303 1.00 59.49 375 GLU D C 1
ATOM 9350 O O . GLU D 2 41 ? 26.887 -49.799 25.048 1.00 56.51 375 GLU D O 1
ATOM 9362 N N . LYS D 2 42 ? 29.065 -50.030 24.515 1.00 73.36 376 LYS D N 1
ATOM 9363 C CA . LYS D 2 42 ? 28.943 -49.360 23.227 1.00 68.74 376 LYS D CA 1
ATOM 9364 C C . LYS D 2 42 ? 28.599 -50.334 22.109 1.00 71.40 376 LYS D C 1
ATOM 9365 O O . LYS D 2 42 ? 27.984 -49.931 21.114 1.00 67.29 376 LYS D O 1
ATOM 9384 N N . GLY D 2 43 ? 28.977 -51.605 22.250 1.00 54.06 377 GLY D N 1
ATOM 9385 C CA . GLY D 2 43 ? 28.589 -52.622 21.294 1.00 58.35 377 GLY D CA 1
ATOM 9386 C C . GLY D 2 43 ? 29.679 -53.615 20.950 1.00 59.26 377 GLY D C 1
ATOM 9387 O O . GLY D 2 43 ? 30.838 -53.446 21.339 1.00 52.21 377 GLY D O 1
ATOM 9391 N N . ILE D 2 44 ? 29.312 -54.661 20.219 1.00 62.65 378 ILE D N 1
ATOM 9392 C CA . ILE D 2 44 ? 30.257 -55.661 19.738 1.00 63.85 378 ILE D CA 1
ATOM 9393 C C . ILE D 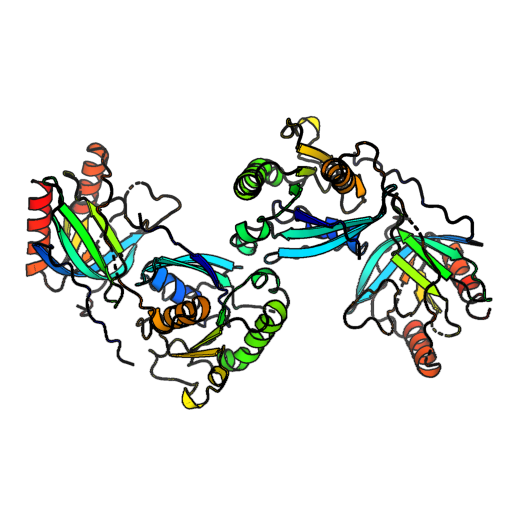2 44 ? 30.794 -55.208 18.390 1.00 62.98 378 ILE D C 1
ATOM 9394 O O . ILE D 2 44 ? 30.053 -54.668 17.560 1.00 64.22 378 ILE D O 1
ATOM 9410 N N . GLY D 2 45 ? 32.078 -55.434 18.163 1.00 62.71 379 GLY D N 1
ATOM 9411 C CA . GLY D 2 45 ? 32.679 -55.014 16.918 1.00 61.11 379 GLY D CA 1
ATOM 9412 C C . GLY D 2 45 ? 34.033 -55.641 16.705 1.00 56.23 379 GLY D C 1
ATOM 9413 O O . GLY D 2 45 ? 34.351 -56.686 17.275 1.00 57.32 379 GLY D O 1
ATOM 9417 N N . THR D 2 46 ? 34.830 -54.984 15.864 1.00 63.57 380 THR D N 1
ATOM 9418 C CA . THR D 2 46 ? 36.167 -55.445 15.513 1.00 63.86 380 THR D CA 1
ATOM 9419 C C . THR D 2 46 ? 37.137 -54.290 15.703 1.00 58.55 380 THR D C 1
ATOM 9420 O O . THR D 2 46 ? 36.951 -53.221 15.112 1.00 59.81 380 THR D O 1
ATOM 9431 N N . LEU D 2 47 ? 38.162 -54.501 16.524 1.00 63.50 381 LEU D N 1
ATOM 9432 C CA . LEU D 2 47 ? 39.182 -53.487 16.754 1.00 65.35 381 LEU D CA 1
ATOM 9433 C C . LEU D 2 47 ? 40.255 -53.584 15.678 1.00 63.49 381 LEU D C 1
ATOM 9434 O O . LEU D 2 47 ? 40.713 -54.679 15.339 1.00 65.67 381 LEU D O 1
ATOM 9450 N N . HIS D 2 48 ? 40.647 -52.431 15.142 1.00 54.13 382 HIS D N 1
ATOM 9451 C CA . HIS D 2 48 ? 41.658 -52.348 14.098 1.00 64.95 382 HIS D CA 1
ATOM 9452 C C . HIS D 2 48 ? 42.769 -51.407 14.542 1.00 57.39 382 HIS D C 1
ATOM 9453 O O . HIS D 2 48 ? 42.496 -50.320 15.064 1.00 61.24 382 HIS D O 1
ATOM 9467 N N . LEU D 2 49 ? 44.013 -51.828 14.335 1.00 66.26 383 LEU D N 1
ATOM 9468 C CA . LEU D 2 49 ? 45.180 -50.965 14.462 1.00 72.06 383 LEU D CA 1
ATOM 9469 C C . LEU D 2 49 ? 45.717 -50.720 13.057 1.00 71.00 383 LEU D C 1
ATOM 9470 O O . LEU D 2 49 ? 46.076 -51.672 12.352 1.00 69.25 383 LEU D O 1
ATOM 9486 N N . LYS D 2 50 ? 45.755 -49.454 12.648 1.00 68.70 384 LYS D N 1
ATOM 9487 C CA . LYS D 2 50 ? 46.129 -49.087 11.291 1.00 69.71 384 LYS D CA 1
ATOM 9488 C C . LYS D 2 50 ? 47.343 -48.168 11.301 1.00 74.87 384 LYS D C 1
ATOM 9489 O O . LYS D 2 50 ? 47.582 -47.457 12.283 1.00 69.39 384 LYS D O 1
ATOM 9508 N N . PRO D 2 51 ? 48.135 -48.166 10.233 1.00 77.24 385 PRO D N 1
ATOM 9509 C CA . PRO D 2 51 ? 49.264 -47.239 10.154 1.00 79.30 385 PRO D CA 1
ATOM 9510 C C . PRO D 2 51 ? 48.821 -45.858 9.693 1.00 84.54 385 PRO D C 1
ATOM 9511 O O . PRO D 2 51 ? 47.773 -45.680 9.068 1.00 84.89 385 PRO D O 1
ATOM 9522 N N . THR D 2 52 ? 49.642 -44.870 10.035 1.00 103.04 386 THR D N 1
ATOM 9523 C CA . THR D 2 52 ? 49.477 -43.499 9.578 1.00 108.39 386 THR D CA 1
ATOM 9524 C C . THR D 2 52 ? 50.812 -43.025 9.016 1.00 112.60 386 THR D C 1
ATOM 9525 O O . THR D 2 52 ? 51.838 -43.698 9.150 1.00 113.88 386 THR D O 1
ATOM 9536 N N . ALA D 2 53 ? 50.793 -41.851 8.379 1.00 123.08 387 ALA D N 1
ATOM 9537 C CA . ALA D 2 53 ? 52.013 -41.307 7.783 1.00 126.58 387 ALA D CA 1
ATOM 9538 C C . ALA D 2 53 ? 53.191 -41.374 8.754 1.00 136.36 387 ALA D C 1
ATOM 9539 O O . ALA D 2 53 ? 54.270 -41.870 8.408 1.00 132.84 387 ALA D O 1
ATOM 9546 N N . ASN D 2 54 ? 53.008 -40.867 9.970 1.00 138.50 388 ASN D N 1
ATOM 9547 C CA . ASN D 2 54 ? 54.085 -40.821 10.952 1.00 133.46 388 ASN D CA 1
ATOM 9548 C C . ASN D 2 54 ? 54.238 -42.201 11.597 1.00 130.62 388 ASN D C 1
ATOM 9549 O O . ASN D 2 54 ? 53.691 -43.199 11.122 1.00 129.34 388 ASN D O 1
ATOM 9560 N N . GLN D 2 55 ? 55.000 -42.286 12.689 1.00 173.50 389 GLN D N 1
ATOM 9561 C CA . GLN D 2 55 ? 55.003 -43.518 13.470 1.00 173.82 389 GLN D CA 1
ATOM 9562 C C . GLN D 2 55 ? 53.679 -43.725 14.198 1.00 170.83 389 GLN D C 1
ATOM 9563 O O . GLN D 2 55 ? 53.427 -44.826 14.702 1.00 170.33 389 GLN D O 1
ATOM 9577 N N . LYS D 2 56 ? 52.828 -42.701 14.236 1.00 115.18 390 LYS D N 1
ATOM 9578 C CA . LYS D 2 56 ? 51.560 -42.769 14.949 1.00 92.53 390 LYS D CA 1
ATOM 9579 C C . LYS D 2 56 ? 50.686 -43.909 14.431 1.00 96.96 390 LYS D C 1
ATOM 9580 O O . LYS D 2 56 ? 50.660 -44.200 13.232 1.00 98.65 390 LYS D O 1
ATOM 9599 N N . THR D 2 57 ? 49.960 -44.545 15.348 1.00 85.68 391 THR D N 1
ATOM 9600 C CA . THR D 2 57 ? 49.053 -45.644 15.043 1.00 81.05 391 THR D CA 1
ATOM 9601 C C . THR D 2 57 ? 47.615 -45.212 15.311 1.00 70.24 391 THR D C 1
ATOM 9602 O O . THR D 2 57 ? 47.349 -44.387 16.191 1.00 68.21 391 THR D O 1
ATOM 9613 N N . GLN D 2 58 ? 46.686 -45.767 14.531 1.00 72.37 392 GLN D N 1
ATOM 9614 C CA . GLN D 2 58 ? 45.269 -45.415 14.592 1.00 67.57 392 GLN D CA 1
ATOM 9615 C C . GLN D 2 58 ? 44.498 -46.554 15.246 1.00 62.19 392 GLN D C 1
ATOM 9616 O O . GLN D 2 58 ? 44.553 -47.694 14.774 1.00 58.27 392 GLN D O 1
ATOM 9630 N N . LEU D 2 59 ? 43.776 -46.243 16.320 1.00 65.21 393 LEU D N 1
ATOM 9631 C CA . LEU D 2 59 ? 42.936 -47.211 17.019 1.00 60.72 393 LEU D CA 1
ATOM 9632 C C . LEU D 2 59 ? 41.497 -47.028 16.548 1.00 55.47 393 LEU D C 1
ATOM 9633 O O . LEU D 2 59 ? 40.897 -45.970 16.766 1.00 54.19 393 LEU D O 1
ATOM 9649 N N . LEU D 2 60 ? 40.947 -48.061 15.910 1.00 51.59 394 LEU D N 1
ATOM 9650 C CA . LEU D 2 60 ? 39.660 -47.976 15.230 1.00 56.78 394 LEU D CA 1
ATOM 9651 C C . LEU D 2 60 ? 38.809 -49.184 15.582 1.00 51.47 394 LEU D C 1
ATOM 9652 O O . LEU D 2 60 ? 39.262 -50.326 15.451 1.00 48.97 394 LEU D O 1
ATOM 9668 N N . VAL D 2 61 ? 37.575 -48.931 16.013 1.00 57.32 395 VAL D N 1
ATOM 9669 C CA . VAL D 2 61 ? 36.617 -49.980 16.346 1.00 57.14 395 VAL D CA 1
ATOM 9670 C C . VAL D 2 61 ? 35.377 -49.777 15.486 1.00 58.80 395 VAL D C 1
ATOM 9671 O O . VAL D 2 61 ? 34.753 -48.708 15.530 1.00 56.10 395 VAL D O 1
ATOM 9684 N N . ARG D 2 62 ? 35.026 -50.797 14.705 1.00 50.38 396 ARG D N 1
ATOM 9685 C CA . ARG D 2 62 ? 33.820 -50.801 13.888 1.00 50.28 396 ARG D CA 1
ATOM 9686 C C . ARG D 2 62 ? 32.806 -51.771 14.485 1.00 48.67 396 ARG D C 1
ATOM 9687 O O . ARG D 2 62 ? 33.176 -52.847 14.968 1.00 53.93 396 ARG D O 1
ATOM 9708 N N . ALA D 2 63 ? 31.531 -51.389 14.444 1.00 54.12 397 ALA D N 1
ATOM 9709 C CA . ALA D 2 63 ? 30.477 -52.220 15.004 1.00 61.77 397 ALA D CA 1
ATOM 9710 C C . ALA D 2 63 ? 30.189 -53.415 14.097 1.00 62.09 397 ALA D C 1
ATOM 9711 O O . ALA D 2 63 ? 30.451 -53.397 12.890 1.00 62.34 397 ALA D O 1
ATOM 9718 N N . ASP D 2 64 ? 29.642 -54.472 14.703 1.00 77.54 398 ASP D N 1
ATOM 9719 C CA . ASP D 2 64 ? 29.322 -55.704 13.980 1.00 81.78 398 ASP D CA 1
ATOM 9720 C C . ASP D 2 64 ? 28.024 -55.487 13.195 1.00 85.65 398 ASP D C 1
ATOM 9721 O O . ASP D 2 64 ? 26.974 -56.077 13.463 1.00 91.05 398 ASP D O 1
ATOM 9730 N N . THR D 2 65 ? 28.122 -54.603 12.205 1.00 67.30 399 THR D N 1
ATOM 9731 C CA . THR D 2 65 ? 27.012 -54.226 11.346 1.00 69.01 399 THR D CA 1
ATOM 9732 C C . THR D 2 65 ? 27.521 -54.201 9.910 1.00 66.85 399 THR D C 1
ATOM 9733 O O . THR D 2 65 ? 28.729 -54.236 9.659 1.00 63.35 399 THR D O 1
ATOM 9744 N N . ASN D 2 66 ? 26.595 -54.163 8.950 1.00 79.22 400 ASN D N 1
ATOM 9745 C CA . ASN D 2 66 ? 27.021 -54.131 7.555 1.00 79.32 400 ASN D CA 1
ATOM 9746 C C . ASN D 2 66 ? 27.684 -52.808 7.198 1.00 77.54 400 ASN D C 1
ATOM 9747 O O . ASN D 2 66 ? 28.460 -52.753 6.238 1.00 77.41 400 ASN D O 1
ATOM 9758 N N . LEU D 2 67 ? 27.404 -51.756 7.963 1.00 63.66 401 LEU D N 1
ATOM 9759 C CA . LEU D 2 67 ? 27.951 -50.432 7.735 1.00 62.86 401 LEU D CA 1
ATOM 9760 C C . LEU D 2 67 ? 29.187 -50.146 8.576 1.00 60.77 401 LEU D C 1
ATOM 9761 O O . LEU D 2 67 ? 29.839 -49.117 8.361 1.00 58.20 401 LEU D O 1
ATOM 9777 N N . GLY D 2 68 ? 29.518 -51.019 9.523 1.00 59.19 402 GLY D N 1
ATOM 9778 C CA . GLY D 2 68 ? 30.707 -50.854 10.336 1.00 58.90 402 GLY D CA 1
ATOM 9779 C C . GLY D 2 68 ? 30.754 -49.538 11.082 1.00 57.33 402 GLY D C 1
ATOM 9780 O O . GLY D 2 68 ? 31.785 -48.858 11.085 1.00 52.61 402 GLY D O 1
ATOM 9784 N N . ASN D 2 69 ? 29.643 -49.175 11.720 1.00 59.59 403 ASN D N 1
ATOM 9785 C CA . ASN D 2 69 ? 29.548 -47.926 12.463 1.00 59.81 403 ASN D CA 1
ATOM 9786 C C . ASN D 2 69 ? 30.787 -47.708 13.317 1.00 54.31 403 ASN D C 1
ATOM 9787 O O . ASN D 2 69 ? 31.205 -48.592 14.070 1.00 55.18 403 ASN D O 1
ATOM 9798 N N . ILE D 2 70 ? 31.374 -46.523 13.189 1.00 61.39 404 ILE D N 1
ATOM 9799 C CA . ILE D 2 70 ? 32.608 -46.191 13.895 1.00 60.96 404 ILE D CA 1
ATOM 9800 C C . ILE D 2 70 ? 32.261 -45.900 15.351 1.00 59.32 404 ILE D C 1
ATOM 9801 O O . ILE D 2 70 ? 31.653 -44.872 15.662 1.00 59.89 404 ILE D O 1
ATOM 9817 N N . LEU D 2 71 ? 32.640 -46.814 16.245 1.00 59.17 405 LEU D N 1
ATOM 9818 C CA . LEU D 2 71 ? 32.430 -46.621 17.672 1.00 57.23 405 LEU D CA 1
ATOM 9819 C C . LEU D 2 71 ? 33.582 -45.871 18.327 1.00 54.93 405 LEU D C 1
ATOM 9820 O O . LEU D 2 71 ? 33.376 -45.191 19.339 1.00 56.12 405 LEU D O 1
ATOM 9836 N N . LEU D 2 72 ? 34.790 -45.978 17.774 1.00 56.64 406 LEU D N 1
ATOM 9837 C CA . LEU D 2 72 ? 35.946 -45.264 18.303 1.00 56.19 406 LEU D CA 1
ATOM 9838 C C . LEU D 2 72 ? 36.971 -45.107 17.188 1.00 57.80 406 LEU D C 1
ATOM 9839 O O . LEU D 2 72 ? 37.250 -46.066 16.462 1.00 50.47 406 LEU D O 1
ATOM 9855 N N . ASN D 2 73 ? 37.522 -43.900 17.054 1.00 49.26 407 ASN D N 1
ATOM 9856 C CA . ASN D 2 73 ? 38.557 -43.628 16.057 1.00 51.90 407 ASN D CA 1
ATOM 9857 C C . ASN D 2 73 ? 39.478 -42.565 16.650 1.00 56.63 407 ASN D C 1
ATOM 9858 O O . ASN D 2 73 ? 39.132 -41.381 16.662 1.00 54.81 407 ASN D O 1
ATOM 9869 N N . VAL D 2 74 ? 40.643 -42.992 17.134 1.00 56.77 408 VAL D N 1
ATOM 9870 C CA . VAL D 2 74 ? 41.569 -42.104 17.822 1.00 62.83 408 VAL D CA 1
ATOM 9871 C C . VAL D 2 74 ? 42.999 -42.489 17.478 1.00 64.54 408 VAL D C 1
ATOM 9872 O O . VAL D 2 74 ? 43.304 -43.655 17.213 1.00 62.37 408 VAL D O 1
ATOM 9885 N N . LEU D 2 75 ? 43.879 -41.492 17.473 1.00 70.26 409 LEU D N 1
ATOM 9886 C CA . LEU D 2 75 ? 45.308 -41.756 17.468 1.00 74.44 409 LEU D CA 1
ATOM 9887 C C . LEU D 2 75 ? 45.746 -42.163 18.870 1.00 70.94 409 LEU D C 1
ATOM 9888 O O . LEU D 2 75 ? 45.201 -41.690 19.872 1.00 69.04 409 LEU D O 1
ATOM 9904 N N . ILE D 2 76 ? 46.730 -43.055 18.936 1.00 78.97 410 ILE D N 1
ATOM 9905 C CA . ILE D 2 76 ? 47.301 -43.497 20.206 1.00 81.06 410 ILE D CA 1
ATOM 9906 C C . ILE D 2 76 ? 48.393 -42.506 20.588 1.00 83.74 410 ILE D C 1
ATOM 9907 O O . ILE D 2 76 ? 49.473 -42.521 19.973 1.00 84.26 410 ILE D O 1
ATOM 9923 N N . PRO D 2 77 ? 48.168 -41.631 21.568 1.00 80.09 411 PRO D N 1
ATOM 9924 C CA . PRO D 2 77 ? 49.212 -40.684 21.962 1.00 83.90 411 PRO D CA 1
ATOM 9925 C C . PRO D 2 77 ? 50.303 -41.381 22.752 1.00 81.86 411 PRO D C 1
ATOM 9926 O O . PRO D 2 77 ? 50.095 -42.485 23.280 1.00 79.63 411 PRO D O 1
ATOM 9937 N N . PRO D 2 78 ? 51.485 -40.769 22.852 1.00 90.74 412 PRO D N 1
ATOM 9938 C CA . PRO D 2 78 ? 52.587 -41.437 23.565 1.00 87.71 412 PRO D CA 1
ATOM 9939 C C . PRO D 2 78 ? 52.249 -41.834 24.992 1.00 90.04 412 PRO D C 1
ATOM 9940 O O . PRO D 2 78 ? 52.628 -42.928 25.431 1.00 90.62 412 PRO D O 1
ATOM 9951 N N . ASN D 2 79 ? 51.549 -40.976 25.733 1.00 84.42 413 ASN D N 1
ATOM 9952 C CA . ASN D 2 79 ? 51.297 -41.179 27.155 1.00 87.04 413 ASN D CA 1
ATOM 9953 C C . ASN D 2 79 ? 49.856 -41.601 27.431 1.00 84.90 413 ASN D C 1
ATOM 9954 O O . ASN D 2 79 ? 49.258 -41.205 28.433 1.00 85.07 413 ASN D O 1
ATOM 9982 N N . PRO D 2 81 ? 47.064 -43.574 28.950 1.00 79.73 415 PRO D N 1
ATOM 9983 C CA . PRO D 2 81 ? 46.858 -44.556 30.023 1.00 80.54 415 PRO D CA 1
ATOM 9984 C C . PRO D 2 81 ? 46.393 -45.884 29.444 1.00 77.82 415 PRO D C 1
ATOM 9985 O O . PRO D 2 81 ? 45.485 -45.934 28.611 1.00 75.56 415 PRO D O 1
ATOM 9996 N N . CYS D 2 82 ? 47.035 -46.962 29.881 1.00 86.14 416 CYS D N 1
ATOM 9997 C CA . CYS D 2 82 ? 46.723 -48.293 29.380 1.00 79.68 416 CYS D CA 1
ATOM 9998 C C . CYS D 2 82 ? 47.039 -49.298 30.474 1.00 81.78 416 CYS D C 1
ATOM 9999 O O . CYS D 2 82 ? 48.141 -49.282 31.029 1.00 86.91 416 CYS D O 1
ATOM 10007 N N . THR D 2 83 ? 46.073 -50.159 30.788 1.00 77.11 417 THR D N 1
ATOM 10008 C CA . THR D 2 83 ? 46.259 -51.139 31.845 1.00 78.72 417 THR D CA 1
ATOM 10009 C C . THR D 2 83 ? 45.533 -52.427 31.486 1.00 78.26 417 THR D C 1
ATOM 10010 O O . THR D 2 83 ? 44.580 -52.434 30.702 1.00 76.96 417 THR D O 1
ATOM 10021 N N . ARG D 2 84 ? 46.000 -53.518 32.086 1.00 78.75 418 ARG D N 1
ATOM 10022 C CA . ARG D 2 84 ? 45.403 -54.840 31.945 1.00 77.99 418 ARG D CA 1
ATOM 10023 C C . ARG D 2 84 ? 44.623 -55.163 33.215 1.00 77.24 418 ARG D C 1
ATOM 10024 O O . ARG D 2 84 ? 45.145 -55.007 34.323 1.00 80.80 418 ARG D O 1
ATOM 10045 N N . THR D 2 85 ? 43.375 -55.602 33.054 1.00 79.81 419 THR D N 1
ATOM 10046 C CA . THR D 2 85 ? 42.528 -55.933 34.194 1.00 78.92 419 THR D CA 1
ATOM 10047 C C . THR D 2 85 ? 41.591 -57.073 33.819 1.00 81.40 419 THR D C 1
ATOM 10048 O O . THR D 2 85 ? 41.148 -57.188 32.676 1.00 80.42 419 THR D O 1
ATOM 10059 N N . GLY D 2 86 ? 41.305 -57.930 34.807 1.00 70.54 420 GLY D N 1
ATOM 10060 C CA . GLY D 2 86 ? 40.297 -58.967 34.652 1.00 74.76 420 GLY D CA 1
ATOM 10061 C C . GLY D 2 86 ? 40.766 -60.197 33.890 1.00 71.28 420 GLY D C 1
ATOM 10062 O O . GLY D 2 86 ? 41.962 -60.446 33.697 1.00 72.13 420 GLY D O 1
ATOM 10066 N N . LYS D 2 87 ? 39.775 -60.988 33.459 1.00 77.19 421 LYS D N 1
ATOM 10067 C CA . LYS D 2 87 ? 40.061 -62.178 32.669 1.00 78.90 421 LYS D CA 1
ATOM 10068 C C . LYS D 2 87 ? 40.513 -61.806 31.260 1.00 80.68 421 LYS D C 1
ATOM 10069 O O . LYS D 2 87 ? 41.489 -62.367 30.749 1.00 81.40 421 LYS D O 1
ATOM 10088 N N . ASN D 2 88 ? 39.824 -60.868 30.615 1.00 79.21 422 ASN D N 1
ATOM 10089 C CA . ASN D 2 88 ? 40.036 -60.613 29.195 1.00 76.99 422 ASN D CA 1
ATOM 10090 C C . ASN D 2 88 ? 39.732 -59.157 28.837 1.00 77.52 422 ASN D C 1
ATOM 10091 O O . ASN D 2 88 ? 39.020 -58.872 27.871 1.00 76.85 422 ASN D O 1
ATOM 10102 N N . ASN D 2 89 ? 40.308 -58.209 29.587 1.00 69.45 423 ASN D N 1
ATOM 10103 C CA . ASN D 2 89 ? 40.011 -56.796 29.387 1.00 70.14 423 ASN D CA 1
ATOM 10104 C C . ASN D 2 89 ? 41.281 -55.951 29.407 1.00 67.42 423 ASN D C 1
ATOM 10105 O O . ASN D 2 89 ? 42.258 -56.274 30.092 1.00 68.88 423 ASN D O 1
ATOM 10116 N N . VAL D 2 90 ? 41.245 -54.845 28.655 1.00 66.89 424 VAL D N 1
ATOM 10117 C CA . VAL D 2 90 ? 42.313 -53.849 28.623 1.00 67.65 424 VAL D CA 1
ATOM 10118 C C . VAL D 2 90 ? 41.674 -52.466 28.715 1.00 68.11 424 VAL D C 1
ATOM 10119 O O . VAL D 2 90 ? 40.798 -52.127 27.910 1.00 68.15 424 VAL D O 1
ATOM 10132 N N . LEU D 2 91 ? 42.117 -51.669 29.685 1.00 65.49 425 LEU D N 1
ATOM 10133 C CA . LEU D 2 91 ? 41.582 -50.332 29.904 1.00 68.49 425 LEU D CA 1
ATOM 10134 C C . LEU D 2 91 ? 42.431 -49.278 29.199 1.00 66.67 425 LEU D C 1
ATOM 10135 O O . LEU D 2 91 ? 43.632 -49.461 28.983 1.00 66.40 425 LEU D O 1
ATOM 10151 N N . ILE D 2 92 ? 41.791 -48.162 28.846 1.00 68.25 426 ILE D N 1
ATOM 10152 C CA . ILE D 2 92 ? 42.469 -46.997 28.285 1.00 74.15 426 ILE D CA 1
ATOM 10153 C C . ILE D 2 92 ? 41.689 -45.743 28.670 1.00 71.87 426 ILE D C 1
ATOM 10154 O O . ILE D 2 92 ? 40.536 -45.808 29.102 1.00 73.37 426 ILE D O 1
ATOM 10170 N N . VAL D 2 93 ? 42.329 -44.586 28.501 1.00 67.24 427 VAL D N 1
ATOM 10171 C CA . VAL D 2 93 ? 41.702 -43.288 28.720 1.00 70.47 427 VAL D CA 1
ATOM 10172 C C . VAL D 2 93 ? 42.043 -42.403 27.530 1.00 66.16 427 VAL D C 1
ATOM 10173 O O . VAL D 2 93 ? 43.223 -42.218 27.206 1.00 64.93 427 VAL D O 1
ATOM 10186 N N . CYS D 2 94 ? 41.018 -41.857 26.884 1.00 72.12 428 CYS D N 1
ATOM 10187 C CA . CYS D 2 94 ? 41.213 -41.035 25.700 1.00 67.19 428 CYS D CA 1
ATOM 10188 C C . CYS D 2 94 ? 40.020 -40.105 25.554 1.00 66.88 428 CYS D C 1
ATOM 10189 O O . CYS D 2 94 ? 38.970 -40.313 26.166 1.00 67.16 428 CYS D O 1
ATOM 10197 N N . VAL D 2 95 ? 40.197 -39.075 24.733 1.00 72.91 429 VAL D N 1
ATOM 10198 C CA . VAL D 2 95 ? 39.114 -38.157 24.381 1.00 75.75 429 VAL D CA 1
ATOM 10199 C C . VAL D 2 95 ? 38.358 -38.773 23.213 1.00 71.85 429 VAL D C 1
ATOM 10200 O O . VAL D 2 95 ? 38.890 -38.804 22.090 1.00 70.55 429 VAL D O 1
ATOM 10213 N N . PRO D 2 96 ? 37.133 -39.269 23.414 1.00 70.91 430 PRO D N 1
ATOM 10214 C CA . PRO D 2 96 ? 36.506 -40.107 22.387 1.00 67.40 430 PRO D CA 1
ATOM 10215 C C . PRO D 2 96 ? 36.312 -39.380 21.066 1.00 65.85 430 PRO D C 1
ATOM 10216 O O . PRO D 2 96 ? 36.077 -38.171 21.019 1.00 66.32 430 PRO D O 1
ATOM 10227 N N . ASN D 2 97 ? 36.417 -40.146 19.983 1.00 75.94 431 ASN D N 1
ATOM 10228 C CA . ASN D 2 97 ? 35.987 -39.721 18.657 1.00 75.96 431 ASN D CA 1
ATOM 10229 C C . ASN D 2 97 ? 35.397 -40.936 17.949 1.00 75.24 431 ASN D C 1
ATOM 10230 O O . ASN D 2 97 ? 36.099 -41.938 17.761 1.00 76.94 431 ASN D O 1
ATOM 10241 N N . PRO D 2 98 ? 34.114 -40.909 17.555 1.00 59.79 432 PRO D N 1
ATOM 10242 C CA . PRO D 2 98 ? 33.126 -39.835 17.734 1.00 63.47 432 PRO D CA 1
ATOM 10243 C C . PRO D 2 98 ? 32.847 -39.522 19.201 1.00 65.29 432 PRO D C 1
ATOM 10244 O O . PRO D 2 98 ? 32.961 -40.412 20.042 1.00 64.00 432 PRO D O 1
ATOM 10255 N N . PRO D 2 99 ? 32.504 -38.270 19.503 1.00 67.69 433 PRO D N 1
ATOM 10256 C CA . PRO D 2 99 ? 32.219 -37.902 20.894 1.00 70.52 433 PRO D CA 1
ATOM 10257 C C . PRO D 2 99 ? 31.148 -38.783 21.519 1.00 69.31 433 PRO D C 1
ATOM 10258 O O . PRO D 2 99 ? 30.168 -39.163 20.873 1.00 66.13 433 PRO D O 1
ATOM 10269 N N . ILE D 2 100 ? 31.346 -39.105 22.795 1.00 70.18 434 ILE D N 1
ATOM 10270 C CA . ILE D 2 100 ? 30.307 -39.762 23.578 1.00 72.70 434 ILE D CA 1
ATOM 10271 C C . ILE D 2 100 ? 29.441 -38.738 24.313 1.00 75.77 434 ILE D C 1
ATOM 10272 O O . ILE D 2 100 ? 28.239 -38.962 24.485 1.00 75.10 434 ILE D O 1
ATOM 10288 N N . ASP D 2 101 ? 30.022 -37.619 24.746 1.00 77.55 435 ASP D N 1
ATOM 10289 C CA . ASP D 2 101 ? 29.278 -36.513 25.345 1.00 85.97 435 ASP D CA 1
ATOM 10290 C C . ASP D 2 101 ? 29.586 -35.257 24.532 1.00 86.19 435 ASP D C 1
ATOM 10291 O O . ASP D 2 101 ? 30.666 -34.669 24.665 1.00 88.82 435 ASP D O 1
ATOM 10300 N N . GLU D 2 102 ? 28.640 -34.852 23.684 1.00 95.54 436 GLU D N 1
ATOM 10301 C CA . GLU D 2 102 ? 28.838 -33.656 22.874 1.00 97.21 436 GLU D CA 1
ATOM 10302 C C . GLU D 2 102 ? 28.963 -32.410 23.741 1.00 102.30 436 GLU D C 1
ATOM 10303 O O . GLU D 2 102 ? 29.678 -31.469 23.375 1.00 102.00 436 GLU D O 1
ATOM 10315 N N . LYS D 2 103 ? 28.301 -32.394 24.899 1.00 114.29 437 LYS D N 1
ATOM 10316 C CA . LYS D 2 103 ? 28.363 -31.231 25.778 1.00 117.04 437 LYS D CA 1
ATOM 10317 C C . LYS D 2 103 ? 29.765 -31.036 26.349 1.00 116.94 437 LYS D C 1
ATOM 10318 O O . LYS D 2 103 ? 30.229 -29.897 26.486 1.00 117.60 437 LYS D O 1
ATOM 10337 N N . ASN D 2 104 ? 30.456 -32.128 26.706 1.00 113.41 438 ASN D N 1
ATOM 10338 C CA . ASN D 2 104 ? 31.836 -32.057 27.196 1.00 113.76 438 ASN D CA 1
ATOM 10339 C C . ASN D 2 104 ? 32.690 -33.018 26.355 1.00 109.50 438 ASN D C 1
ATOM 10340 O O . ASN D 2 104 ? 33.205 -34.035 26.840 1.00 108.64 438 ASN D O 1
ATOM 10351 N N . ALA D 2 105 ? 32.859 -32.660 25.082 1.00 91.07 439 ALA D N 1
ATOM 10352 C CA . ALA D 2 105 ? 33.592 -33.505 24.151 1.00 91.01 439 ALA D CA 1
ATOM 10353 C C . ALA D 2 105 ? 35.084 -33.530 24.457 1.00 89.89 439 ALA D C 1
ATOM 10354 O O . ALA D 2 105 ? 35.743 -34.548 24.220 1.00 89.37 439 ALA D O 1
ATOM 10361 N N . THR D 2 106 ? 35.631 -32.440 24.990 1.00 93.14 440 THR D N 1
ATOM 10362 C CA . THR D 2 106 ? 37.065 -32.380 25.237 1.00 98.75 440 THR D CA 1
ATOM 10363 C C . THR D 2 106 ? 37.500 -33.272 26.399 1.00 95.01 440 THR D C 1
ATOM 10364 O O . THR D 2 106 ? 38.671 -33.662 26.449 1.00 92.95 440 THR D O 1
ATOM 10392 N N . PRO D 2 108 ? 38.442 -36.356 28.787 1.00 80.35 442 PRO D N 1
ATOM 10393 C CA . PRO D 2 108 ? 38.812 -37.765 28.600 1.00 78.89 442 PRO D CA 1
ATOM 10394 C C . PRO D 2 108 ? 37.782 -38.704 29.219 1.00 77.67 442 PRO D C 1
ATOM 10395 O O . PRO D 2 108 ? 37.016 -38.335 30.113 1.00 78.51 442 PRO D O 1
ATOM 10406 N N . VAL D 2 109 ? 37.773 -39.943 28.722 1.00 68.18 443 VAL D N 1
ATOM 10407 C CA . VAL D 2 109 ? 36.836 -40.968 29.172 1.00 69.89 443 VAL D CA 1
ATOM 10408 C C . VAL D 2 109 ? 37.576 -42.293 29.319 1.00 64.31 443 VAL D C 1
ATOM 10409 O O . VAL D 2 109 ? 38.371 -42.673 28.453 1.00 64.11 443 VAL D O 1
ATOM 10422 N N . THR D 2 110 ? 37.308 -43.000 30.416 1.00 66.94 444 THR D N 1
ATOM 10423 C CA . THR D 2 110 ? 37.870 -44.327 30.628 1.00 66.48 444 THR D CA 1
ATOM 10424 C C . THR D 2 110 ? 37.073 -45.356 29.835 1.00 60.17 444 THR D C 1
ATOM 10425 O O . THR D 2 110 ? 35.841 -45.334 29.825 1.00 56.51 444 THR D O 1
ATOM 10453 N N . LEU D 2 112 ? 36.815 -49.626 28.245 1.00 72.61 446 LEU D N 1
ATOM 10454 C CA . LEU D 2 112 ? 37.119 -51.032 28.477 1.00 73.08 446 LEU D CA 1
ATOM 10455 C C . LEU D 2 112 ? 36.986 -51.795 27.169 1.00 68.20 446 LEU D C 1
ATOM 10456 O O . LEU D 2 112 ? 35.953 -51.707 26.497 1.00 67.42 446 LEU D O 1
ATOM 10472 N N . ILE D 2 113 ? 38.028 -52.541 26.813 1.00 66.75 447 ILE D N 1
ATOM 10473 C CA . ILE D 2 113 ? 38.054 -53.342 25.593 1.00 66.14 447 ILE D CA 1
ATOM 10474 C C . ILE D 2 113 ? 38.137 -54.802 26.012 1.00 67.90 447 ILE D C 1
ATOM 10475 O O . ILE D 2 113 ? 39.164 -55.245 26.542 1.00 68.51 447 ILE D O 1
ATOM 10491 N N . ARG D 2 114 ? 37.062 -55.550 25.780 1.00 60.99 448 ARG D N 1
ATOM 10492 C CA . ARG D 2 114 ? 37.012 -56.967 26.105 1.00 61.99 448 ARG D CA 1
ATOM 10493 C C . ARG D 2 114 ? 37.246 -57.798 24.850 1.00 60.81 448 ARG D C 1
ATOM 10494 O O . ARG D 2 114 ? 36.693 -57.505 23.785 1.00 58.29 448 ARG D O 1
ATOM 10515 N N . VAL D 2 115 ? 38.071 -58.835 24.983 1.00 71.71 449 VAL D N 1
ATOM 10516 C CA . VAL D 2 115 ? 38.331 -59.765 23.891 1.00 72.61 449 VAL D CA 1
ATOM 10517 C C . VAL D 2 115 ? 37.962 -61.169 24.355 1.00 75.73 449 VAL D C 1
ATOM 10518 O O . VAL D 2 115 ? 37.540 -61.365 25.501 1.00 74.18 449 VAL D O 1
ATOM 10531 N N . LYS D 2 116 ? 38.120 -62.157 23.471 1.00 84.19 450 LYS D N 1
ATOM 10532 C CA . LYS D 2 116 ? 37.601 -63.492 23.753 1.00 85.97 450 LYS D CA 1
ATOM 10533 C C . LYS D 2 116 ? 38.283 -64.110 24.969 1.00 87.04 450 LYS D C 1
ATOM 10534 O O . LYS D 2 116 ? 37.611 -64.614 25.878 1.00 87.88 450 LYS D O 1
ATOM 10553 N N . THR D 2 117 ? 39.615 -64.073 25.013 1.00 84.94 451 THR D N 1
ATOM 10554 C CA . THR D 2 117 ? 40.365 -64.839 25.995 1.00 88.93 451 THR D CA 1
ATOM 10555 C C . THR D 2 117 ? 41.387 -63.968 26.713 1.00 87.32 451 THR D C 1
ATOM 10556 O O . THR D 2 117 ? 41.699 -62.850 26.296 1.00 86.16 451 THR D O 1
ATOM 10567 N N . SER D 2 118 ? 41.913 -64.520 27.812 1.00 92.26 452 SER D N 1
ATOM 10568 C CA . SER D 2 118 ? 42.981 -63.861 28.553 1.00 92.43 452 SER D CA 1
ATOM 10569 C C . SER D 2 118 ? 44.282 -63.837 27.764 1.00 92.75 452 SER D C 1
ATOM 10570 O O . SER D 2 118 ? 45.122 -62.956 27.981 1.00 90.49 452 SER D O 1
ATOM 10578 N N . GLU D 2 119 ? 44.471 -64.796 26.856 1.00 101.04 453 GLU D N 1
ATOM 10579 C CA . GLU D 2 119 ? 45.709 -64.857 26.089 1.00 100.33 453 GLU D CA 1
ATOM 10580 C C . GLU D 2 119 ? 45.828 -63.660 25.152 1.00 98.48 453 GLU D C 1
ATOM 10581 O O . GLU D 2 119 ? 46.805 -62.903 25.210 1.00 102.16 453 GLU D O 1
ATOM 10593 N N . ASP D 2 120 ? 44.837 -63.469 24.278 1.00 100.40 454 ASP D N 1
ATOM 10594 C CA . ASP D 2 120 ? 44.865 -62.353 23.341 1.00 99.16 454 ASP D CA 1
ATOM 10595 C C . ASP D 2 120 ? 44.482 -61.028 23.987 1.00 96.84 454 ASP D C 1
ATOM 10596 O O . ASP D 2 120 ? 44.642 -59.980 23.353 1.00 95.76 454 ASP D O 1
ATOM 10605 N N . ALA D 2 121 ? 43.980 -61.044 25.224 1.00 78.66 455 ALA D N 1
ATOM 10606 C CA . ALA D 2 121 ? 43.877 -59.802 25.981 1.00 79.93 455 ALA D CA 1
ATOM 10607 C C . ALA D 2 121 ? 45.260 -59.313 26.396 1.00 78.66 455 ALA D C 1
ATOM 10608 O O . ALA D 2 121 ? 45.548 -58.112 26.333 1.00 75.36 455 ALA D O 1
ATOM 10615 N N . ASP D 2 122 ? 46.130 -60.235 26.821 1.00 98.36 456 ASP D N 1
ATOM 10616 C CA . ASP D 2 122 ? 47.518 -59.873 27.086 1.00 97.41 456 ASP D CA 1
ATOM 10617 C C . ASP D 2 122 ? 48.222 -59.444 25.804 1.00 97.49 456 ASP D C 1
ATOM 10618 O O . ASP D 2 122 ? 49.021 -58.499 25.815 1.00 97.29 456 ASP D O 1
ATOM 10627 N N . GLU D 2 123 ? 47.940 -60.129 24.694 1.00 86.53 457 GLU D N 1
ATOM 10628 C CA . GLU D 2 123 ? 48.501 -59.732 23.407 1.00 89.74 457 GLU D CA 1
ATOM 10629 C C . GLU D 2 123 ? 48.204 -58.267 23.113 1.00 92.59 457 GLU D C 1
ATOM 10630 O O . GLU D 2 123 ? 49.108 -57.484 22.799 1.00 87.07 457 GLU D O 1
ATOM 10642 N N . LEU D 2 124 ? 46.931 -57.878 23.219 1.00 80.46 458 LEU D N 1
ATOM 10643 C CA . LEU D 2 124 ? 46.540 -56.507 22.908 1.00 80.21 458 LEU D CA 1
ATOM 10644 C C . LEU D 2 124 ? 47.277 -55.511 23.794 1.00 80.54 458 LEU D C 1
ATOM 10645 O O . LEU D 2 124 ? 47.804 -54.503 23.308 1.00 80.93 458 LEU D O 1
ATOM 10661 N N . HIS D 2 125 ? 47.322 -55.773 25.102 1.00 84.22 459 HIS D N 1
ATOM 10662 C CA . HIS D 2 125 ? 48.018 -54.862 26.003 1.00 85.06 459 HIS D CA 1
ATOM 10663 C C . HIS D 2 125 ? 49.472 -54.677 25.591 1.00 81.15 459 HIS D C 1
ATOM 10664 O O . HIS D 2 125 ? 50.027 -53.583 25.746 1.00 77.81 459 HIS D O 1
ATOM 10678 N N . LYS D 2 126 ? 50.100 -55.729 25.064 1.00 102.15 460 LYS D N 1
ATOM 10679 C CA . LYS D 2 126 ? 51.492 -55.632 24.638 1.00 104.56 460 LYS D CA 1
ATOM 10680 C C . LYS D 2 126 ? 51.630 -54.708 23.435 1.00 104.04 460 LYS D C 1
ATOM 10681 O O . LYS D 2 126 ? 52.372 -53.720 23.475 1.00 104.90 460 LYS D O 1
ATOM 10700 N N . ILE D 2 127 ? 50.918 -55.016 22.350 1.00 90.20 461 ILE D N 1
ATOM 10701 C CA . ILE D 2 127 ? 51.082 -54.249 21.118 1.00 93.09 461 ILE D CA 1
ATOM 10702 C C . ILE D 2 127 ? 50.672 -52.797 21.332 1.00 95.64 461 ILE D C 1
ATOM 10703 O O . ILE D 2 127 ? 51.308 -51.876 20.805 1.00 96.95 461 ILE D O 1
ATOM 10719 N N . LEU D 2 128 ? 49.612 -52.563 22.110 1.00 86.75 462 LEU D N 1
ATOM 10720 C CA . LEU D 2 128 ? 49.217 -51.188 22.402 1.00 88.38 462 LEU D CA 1
ATOM 10721 C C . LEU D 2 128 ? 50.355 -50.425 23.072 1.00 87.92 462 LEU D C 1
ATOM 10722 O O . LEU D 2 128 ? 50.615 -49.263 22.739 1.00 90.28 462 LEU D O 1
ATOM 10738 N N . LEU D 2 129 ? 51.044 -51.062 24.024 1.00 110.63 463 LEU D N 1
ATOM 10739 C CA . LEU D 2 129 ? 52.193 -50.421 24.655 1.00 102.80 463 LEU D CA 1
ATOM 10740 C C . LEU D 2 129 ? 53.340 -50.250 23.666 1.00 106.07 463 LEU D C 1
ATOM 10741 O O . LEU D 2 129 ? 54.032 -49.225 23.679 1.00 108.06 463 LEU D O 1
ATOM 10757 N N . GLU D 2 130 ? 53.559 -51.243 22.801 1.00 102.42 464 GLU D N 1
ATOM 10758 C CA . GLU D 2 130 ? 54.606 -51.122 21.792 1.00 104.08 464 GLU D CA 1
ATOM 10759 C C . GLU D 2 130 ? 54.312 -49.975 20.834 1.00 106.54 464 GLU D C 1
ATOM 10760 O O . GLU D 2 130 ? 55.223 -49.237 20.439 1.00 105.61 464 GLU D O 1
ATOM 10772 N N . LYS D 2 131 ? 53.043 -49.804 20.452 1.00 98.64 465 LYS D N 1
ATOM 10773 C CA . LYS D 2 131 ? 52.692 -48.731 19.526 1.00 98.55 465 LYS D CA 1
ATOM 10774 C C . LYS D 2 131 ? 52.715 -47.372 20.215 1.00 101.93 465 LYS D C 1
ATOM 10775 O O . LYS D 2 131 ? 53.037 -46.363 19.577 1.00 104.78 465 LYS D O 1
ATOM 10794 N N . LYS D 2 132 ? 52.376 -47.319 21.506 1.00 94.08 466 LYS D N 1
ATOM 10795 C CA . LYS D 2 132 ? 52.642 -46.112 22.279 1.00 95.66 466 LYS D CA 1
ATOM 10796 C C . LYS D 2 132 ? 54.118 -45.745 22.216 1.00 99.64 466 LYS D C 1
ATOM 10797 O O . LYS D 2 132 ? 54.474 -44.575 22.030 1.00 101.50 466 LYS D O 1
ATOM 10816 N N . ASP D 2 133 ? 54.993 -46.743 22.371 1.00 139.52 467 ASP D N 1
ATOM 10817 C CA . ASP D 2 133 ? 56.417 -46.480 22.540 1.00 141.79 467 ASP D CA 1
ATOM 10818 C C . ASP D 2 133 ? 57.073 -46.042 21.238 1.00 142.88 467 ASP D C 1
ATOM 10819 O O . ASP D 2 133 ? 58.035 -45.266 21.265 1.00 144.51 467 ASP D O 1
ATOM 10828 N N . ALA D 2 134 ? 56.577 -46.518 20.101 1.00 132.07 468 ALA D N 1
ATOM 10829 C CA . ALA D 2 134 ? 57.111 -46.104 18.808 1.00 134.39 468 ALA D CA 1
ATOM 10830 C C . ALA D 2 134 ? 56.745 -44.646 18.537 1.00 133.24 468 ALA D C 1
ATOM 10831 O O . ALA D 2 134 ? 57.607 -43.820 18.235 1.00 129.53 468 ALA D O 1
#

InterPro domains:
  IPR001806 Small GTPase [PF00071] (12-168)
  IPR001806 Small GTPase [PS51421] (6-189)
  IPR001806 Small GTPase [SM00174] (13-171)
  IPR002041 Ran GTPase [PR00627] (24-38)
  IPR002041 Ran GTPase [PR00627] (71-89)
  IPR002041 Ran GTPase [PR00627] (91-112)
  IPR002041 Ran GTPase [PR00627] (127-145)
  IPR002041 Ran GTPase [PR00627] (165-187)
  IPR002041 Ran GTPase [PS51418] (4-168)
  IPR002041 Ran GTPase [PTHR24071] (7-215)
  IPR002041 Ran GTPase [cd00877] (11-176)
  IPR005225 Small GTP-binding domain [TIGR00231] (11-159)
  IPR027417 P-loop containing nucleoside triphosphate hydrolase [G3DSA:3.40.50.300] (1-216)
  IPR027417 P-loop containing nucleoside triphosphate hydrolase [SSF52540] (7-196)

Solvent-accessible surface area: 33430 Å² total

GO terms:
  GO:0003925 G protein activity (F, IDA)
  GO:0006611 protein export from nucleus (P, IDA)
  GO:0042307 positive regulation of protein import into nucleus (P, IMP)
  GO:0000055 ribosomal large subunit export from nucleus (P, IMP)
  GO:0000056 ribosomal small subunit export from nucleus (P, IMP)
  GO:0005515 protein binding (F, IPI)
  GO:0000287 magnesium ion binding (F, IDA)
  GO:0005525 GTP binding (F, IDA)
  GO:0005634 nucleus (C, IDA)
  GO:0003924 GTPase activity (F, IDA)
  GO:0046039 GTP metabolic process (P, IDA)
  GO:0006606 protein import into nucleus (P, IDA)
  GO:0042470 melanosome (C, EXP)
  GO:0005634 nucleus (C, EXP)
  GO:0005737 cytoplasm (C, EXP)
  GO:0006606 protein import into nucleus (P, IMP)
  GO:0061015 snRNA import into nucleus (P, IMP)
  GO:0000070 mitotic sister chromatid segregation (P, IMP)
  GO:0005737 cytoplasm (C, IDA)
  GO:0003924 GTPase activity (F, TAS)

Sequence (659 aa):
EPQVQFKLVLVGDGGTGKTTFVKRHLTGEFEKKYVATLGVEVHPLVFHTNRGPIKFNVWDTAGQEKFGGLRDGYYIQAQCAIIFDVTSRVTYKNVPNWHRDLVRVCENIPIVLCGNKVDIKDRKVKAKSIVFHRKKNLQYYDISAKSNYNFEKPFLWLARKLIGDPNLEFVAPALAPPEVVDPALAAQYEHDLEVAQTTALPDEDDDLEPPKVVVTEVKEEDAFYSKKCKLFYKKDNEFKEKGIGTLHLKPTANQKTQLLVRADTNLGNILLNVLIPPNPCTRTGKNNVLIVCVPNPPIDEKNATPVTLIRVKTSEDADELHKILLEEKKDAQGEPQVQFKLVVLVGDGGTGKTTFVKRHLTGEFEKKYVATLGVEVHPLVFHTNRGPIKFNVWDTAGQEGLRDGYYIQAQCAIIFDVTSRVTYKNVPNWHRDLVRVCENIPIVLCGNKVDIKDRKVKAKSIVFHRKKNLQYYDISAKSNYNFEKPFLWLARKLIGDPNLEFVAPALAPPEVVDPALAAQYEHDLEVAQTTALPDEDDDLPKVVVTEVKEEDAFYSKKCKLFYKKDNEFKEKGIGTLHLKPTANQKTQLLVRADTNLGNILLNVLIPPNPCTRTGKNNVLIVCVPNPPIDEKNATPVTLIRVKTSEDADELHKILLEKKDA

Foldseek 3Di:
DDPAEFEEEEEFAAPQCLVLLVCCQVPNDHDPDRDFDAAWDWDWGWFAKPVGIYIYGYTRATRDPVRHPDCLVSQARGQEYEYAEQQDVVRVVCRVVVVVVNCVRPNQHQYEYEHEDPVDDPGRCDPVNDDPDDDPRYYYDYAYSVVCRCSCVRVVVNVCVVVVNPPMDTDDDDDDDDDDDDPVVVVVVVVCVVPVPVDDDDDDDPPD/DDDDDDADADDDVQFPDKAWWWAFWADPHDTHTLATWMWTWGCDPDLWIWTWTFHRHNVRHTSFTDTQALDDWDDDDFFKIKDWDQGVVAPDPVCSPIIMIIGHDGSVVSVVVSVVSNVRSND/DQDAPEEFEEEEEFAAPQCLVLLVCCQVPNDGDPDRDFDDAWDWDWGWFQKPVGIYIYRYTRGTRPDVVCLVSQARGQEYEYAEQADVVRVVCRVVVVVSNCVRPNLHQYEYEHEPPVDPRGNHDPVPDPQPVDDSYYYDYAYSVVCRCSCVVVVVNVCVVVVHPPMDTDDDDPDDDDDDDVVVVVVVVVCVVPPPPDDDDDDDPPD/DDDDEDADDDPQFPDKAWKWDWWADPNDTHTPATFMWTWHDDPPLKIWTWTFHRHNVRHTSFIDIQALDDWDQDDFFKIKDWDQGVVAPDPVPSPIIMIIGGDGSVVSVVVSVVSNVSSND

CATH classification: 2.30.29.30

B-factor: mean 87.26, std 25.45, range [36.84, 203.36]

Secondary structure (DSSP, 8-state):
--S-EEEEEE---TTS-HHHHHHHHHT-----S-----SEEEEEEEEEETTEEEEEEEEEE--SHHHH---HHHHTT--EEE--BTT-HHHHHTHHHHHHHHHHHH-S--EEEEEB-TTSSS-SS-TTT-----STTEEEEE-BTTTTBTTTHHHHHHHHHHHT-TT--EE-----------HHHHHHHHHHHHH---SPPPP-----/-PPP----PPP-TT-SEEEEEEEEEEETTEEEEEEEEEEEEEE-SSS-EEEEEEESSTT--EEEEEE-----EEEETTTEEEE-B--SS-SSSTT---B--EE-S-HHHHHHHHHHHHHHHH-/----SEEEEEEE---TTS-HHHHHHHHHT-----S-----SEEEEEEEEEETT--EEEEEEEE-----TTHHHHTT--EEE--BTT-HHHHHTHHHHHHHHHHHH-S--EEEEEB-TTSS---S-STT--GGGSTTEEEEE-BTTTTBTTTHHHHHHHHHHHT-TT--EE---PPPPP---HHHHHHHHHHHHH---SPPPPP----/------PPP-TT-SEEEEEEEEEEETTEEEEEEEEEEEEEE-SSS-EEEEEEESSTT--EEEEEE-----EEEETTTEEEE-B--SS-S-STT---B--EE-S-HHHHHHHHHHHHHHHH-

Radius of gyration: 32.37 Å; Cα contacts (8 Å, |Δi|>4): 1349; chains: 4; bounding box: 96×73×50 Å

Organism: Homo sapiens (NCBI:txid9606)